Protein AF-A0A501W0V1-F1 (afdb_monomer_lite)

Structure (mmCIF, N/CA/C/O backbone):
data_AF-A0A501W0V1-F1
#
_entry.id   AF-A0A501W0V1-F1
#
loop_
_atom_site.group_PDB
_atom_site.id
_atom_site.type_symbol
_atom_site.label_atom_id
_atom_site.label_alt_id
_atom_site.label_comp_id
_atom_site.label_asym_id
_atom_site.label_entity_id
_atom_site.label_seq_id
_atom_site.pdbx_PDB_ins_code
_atom_site.Cartn_x
_atom_site.Cartn_y
_atom_site.Cartn_z
_atom_site.occupancy
_atom_site.B_iso_or_equiv
_atom_site.auth_seq_id
_atom_site.auth_comp_id
_atom_site.auth_asym_id
_atom_site.auth_atom_id
_atom_site.pdbx_PDB_model_num
ATOM 1 N N . MET A 1 1 ? 63.017 67.659 -5.814 1.00 34.62 1 MET A N 1
ATOM 2 C CA . MET A 1 1 ? 64.399 67.144 -6.010 1.00 34.62 1 MET A CA 1
ATOM 3 C C . MET A 1 1 ? 64.411 66.488 -7.396 1.00 34.62 1 MET A C 1
ATOM 5 O O . MET A 1 1 ? 63.386 65.914 -7.729 1.00 34.62 1 MET A O 1
ATOM 9 N N . LYS A 1 2 ? 65.337 66.756 -8.337 1.00 34.44 2 LYS A N 1
ATOM 10 C CA . LYS A 1 2 ? 66.806 66.509 -8.337 1.00 34.44 2 LYS A CA 1
ATOM 11 C C . LYS A 1 2 ? 67.114 65.014 -8.103 1.00 34.44 2 LYS A C 1
ATOM 13 O O . LYS A 1 2 ? 66.609 64.500 -7.116 1.00 34.44 2 LYS A O 1
ATOM 18 N N . LYS A 1 3 ? 67.915 64.297 -8.913 1.00 35.84 3 LYS A N 1
ATOM 19 C CA . LYS A 1 3 ? 68.776 64.637 -10.085 1.00 35.84 3 LYS A CA 1
ATOM 20 C C . LYS A 1 3 ? 68.931 63.379 -11.000 1.00 35.84 3 LYS A C 1
ATOM 22 O O . LYS A 1 3 ? 68.692 62.288 -10.505 1.00 35.84 3 LYS A O 1
ATOM 27 N N . GLU A 1 4 ? 69.044 63.480 -12.336 1.00 40.81 4 GLU A N 1
ATOM 28 C CA . GLU A 1 4 ? 70.280 63.474 -13.187 1.00 40.81 4 GLU A CA 1
ATOM 29 C C . GLU A 1 4 ? 71.259 62.280 -13.003 1.00 40.81 4 GLU A C 1
ATOM 31 O O . GLU A 1 4 ? 71.443 61.854 -11.872 1.00 40.81 4 GLU A O 1
ATOM 36 N N . MET A 1 5 ? 72.048 61.780 -13.984 1.00 35.22 5 MET A N 1
ATOM 37 C CA . MET A 1 5 ? 72.123 61.850 -15.476 1.00 35.22 5 MET A CA 1
ATOM 38 C C . MET A 1 5 ? 73.363 61.014 -15.950 1.00 35.22 5 MET A C 1
ATOM 40 O O . MET A 1 5 ? 74.211 60.703 -15.118 1.00 35.22 5 MET A O 1
ATOM 44 N N . LYS A 1 6 ? 73.540 60.806 -17.275 1.00 37.28 6 LYS A N 1
ATOM 45 C CA . LYS A 1 6 ? 74.784 60.443 -18.031 1.00 37.28 6 LYS A CA 1
ATOM 46 C C . LYS A 1 6 ? 75.061 58.934 -18.270 1.00 37.28 6 LYS A C 1
ATOM 48 O O . LYS A 1 6 ? 74.657 58.112 -17.465 1.00 37.28 6 LYS A O 1
ATOM 53 N N . HIS A 1 7 ? 75.739 58.514 -19.360 1.00 35.22 7 HIS A N 1
ATOM 54 C CA . HIS A 1 7 ? 76.537 59.316 -20.322 1.00 35.22 7 HIS A CA 1
ATOM 55 C C . HIS A 1 7 ? 76.279 59.092 -21.841 1.00 35.22 7 HIS A C 1
ATOM 57 O O . HIS A 1 7 ? 75.462 59.823 -22.390 1.00 35.22 7 HIS A O 1
ATOM 63 N N . ALA A 1 8 ? 77.024 58.211 -22.533 1.00 33.16 8 ALA A N 1
ATOM 64 C CA . ALA A 1 8 ? 77.192 58.159 -24.007 1.00 33.16 8 ALA A CA 1
ATOM 65 C C . ALA A 1 8 ? 77.725 56.753 -24.453 1.00 33.16 8 ALA A C 1
ATOM 67 O O . ALA A 1 8 ? 77.835 55.892 -23.584 1.00 33.16 8 ALA A O 1
ATOM 68 N N . LEU A 1 9 ? 78.088 56.400 -25.706 1.00 26.02 9 LEU A N 1
ATOM 69 C CA . LEU A 1 9 ? 78.395 57.165 -26.942 1.00 26.02 9 LEU A CA 1
ATOM 70 C C . LEU A 1 9 ? 78.046 56.356 -28.239 1.00 26.02 9 LEU A C 1
ATOM 72 O O . LEU A 1 9 ? 77.032 55.669 -28.260 1.00 26.02 9 LEU A O 1
ATOM 76 N N . VAL A 1 10 ? 78.818 56.490 -29.332 1.00 29.72 10 VAL A N 1
ATOM 77 C CA . VAL A 1 10 ? 78.519 56.147 -30.748 1.00 29.72 10 VAL A CA 1
ATOM 78 C C . VAL A 1 10 ? 79.811 55.812 -31.526 1.00 29.72 10 VAL A C 1
ATOM 80 O O . VAL A 1 10 ? 80.833 56.430 -31.236 1.00 29.72 10 VAL A O 1
ATOM 83 N N . ALA A 1 11 ? 79.733 54.922 -32.537 1.00 30.36 11 ALA A N 1
ATOM 84 C CA . ALA A 1 11 ? 80.471 54.896 -33.833 1.00 30.36 11 ALA A CA 1
ATOM 85 C C . ALA A 1 11 ? 80.080 53.619 -34.642 1.00 30.36 11 ALA A C 1
ATOM 87 O O . ALA A 1 11 ? 79.453 52.739 -34.060 1.00 30.36 11 ALA A O 1
ATOM 88 N N . LEU A 1 12 ? 80.493 53.351 -35.896 1.00 30.38 12 LEU A N 1
ATOM 89 C CA . LEU A 1 12 ? 80.378 54.017 -37.227 1.00 30.38 12 LEU A CA 1
ATOM 90 C C . LEU A 1 12 ? 80.680 52.919 -38.299 1.00 30.38 12 LEU A C 1
ATOM 92 O O . LEU A 1 12 ? 81.354 51.953 -37.963 1.00 30.38 12 LEU A O 1
ATOM 96 N N . GLY A 1 13 ? 80.279 52.963 -39.580 1.00 25.64 13 GLY A N 1
ATOM 97 C CA . GLY A 1 13 ? 79.382 53.846 -40.342 1.00 25.64 13 GLY A CA 1
ATOM 98 C C . GLY A 1 13 ? 79.137 53.301 -41.778 1.00 25.64 13 GLY A C 1
ATOM 99 O O . GLY A 1 13 ? 79.847 52.396 -42.192 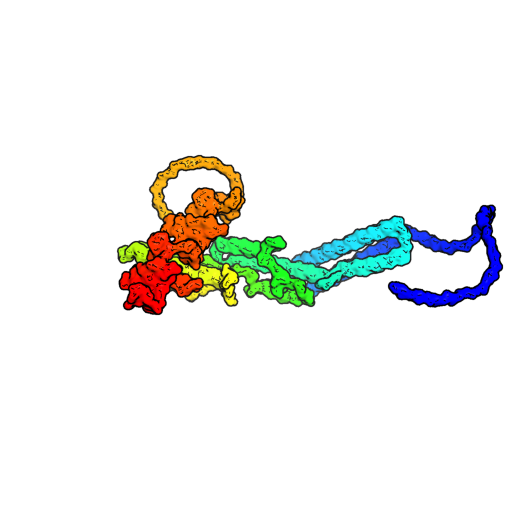1.00 25.64 13 GLY A O 1
ATOM 100 N N . LEU A 1 14 ? 78.115 53.844 -42.471 1.00 29.42 14 LEU A N 1
ATOM 101 C CA . LEU A 1 14 ? 78.058 54.302 -43.893 1.00 29.42 14 LEU A CA 1
ATOM 102 C C . LEU A 1 14 ? 78.742 53.457 -45.014 1.00 29.42 14 LEU A C 1
ATOM 104 O O . LEU A 1 14 ? 79.883 53.050 -44.866 1.00 29.42 14 LEU A O 1
ATOM 108 N N . SER A 1 15 ? 78.191 53.244 -46.225 1.00 29.05 15 SER A N 1
ATOM 109 C CA . SER A 1 15 ? 77.064 53.851 -46.994 1.00 29.05 15 SER A CA 1
ATOM 110 C C . SER A 1 15 ? 76.955 53.152 -48.389 1.00 29.05 15 SER A C 1
ATOM 112 O O . SER A 1 15 ? 77.958 52.583 -48.802 1.00 29.05 15 SER A O 1
ATOM 114 N N . THR A 1 16 ? 75.899 53.151 -49.235 1.00 29.33 16 THR A N 1
ATOM 115 C CA . THR A 1 16 ? 74.523 53.728 -49.257 1.00 29.33 16 THR A CA 1
ATOM 116 C C . THR A 1 16 ? 73.699 53.204 -50.468 1.00 29.33 16 THR A C 1
ATOM 118 O O . THR A 1 16 ? 74.292 52.849 -51.478 1.00 29.33 16 THR A O 1
ATOM 121 N N . LEU A 1 17 ? 72.365 53.399 -50.418 1.00 26.62 17 LEU A N 1
ATOM 122 C CA . LEU A 1 17 ? 71.433 53.752 -51.528 1.00 26.62 17 LEU A CA 1
ATOM 123 C C . LEU A 1 17 ? 70.854 52.719 -52.539 1.00 26.62 17 LEU A C 1
ATOM 125 O O . LEU A 1 17 ? 71.519 51.816 -53.027 1.00 26.62 17 LEU A O 1
ATOM 129 N N . LEU A 1 18 ? 69.616 53.077 -52.942 1.00 27.30 18 LEU A N 1
ATOM 130 C CA . LEU A 1 18 ? 68.849 52.819 -54.182 1.00 27.30 18 LEU A CA 1
ATOM 131 C C . LEU A 1 18 ? 67.991 51.544 -54.366 1.00 27.30 18 LEU A C 1
ATOM 133 O O . LEU A 1 18 ? 68.451 50.411 -54.312 1.00 27.30 18 LEU A O 1
ATOM 137 N N . VAL A 1 19 ? 66.717 51.809 -54.700 1.00 34.50 19 VAL A N 1
ATOM 138 C CA . VAL A 1 19 ? 65.674 50.899 -55.210 1.00 34.50 19 VAL A CA 1
ATOM 139 C C . VAL A 1 19 ? 64.908 51.647 -56.315 1.00 34.50 19 VAL A C 1
ATOM 141 O O . VAL A 1 19 ? 64.531 52.801 -56.103 1.00 34.50 19 VAL A O 1
ATOM 144 N N . PRO A 1 20 ? 64.680 51.016 -57.477 1.00 35.62 20 PRO A N 1
ATOM 145 C CA . PRO A 1 20 ? 63.358 51.022 -58.125 1.00 35.62 20 PRO A CA 1
ATOM 146 C C . PRO A 1 20 ? 62.955 49.581 -58.525 1.00 35.62 20 PRO A C 1
ATOM 148 O O . PRO A 1 20 ? 63.804 48.810 -58.958 1.00 35.62 20 PRO A O 1
ATOM 151 N N . THR A 1 21 ? 61.766 49.037 -58.244 1.00 33.59 21 THR A N 1
ATOM 152 C CA . THR A 1 21 ? 60.366 49.418 -58.557 1.00 33.59 21 THR A CA 1
ATOM 153 C C . THR A 1 21 ? 59.901 49.186 -60.008 1.00 33.59 21 THR A C 1
ATOM 155 O O . THR A 1 21 ? 60.538 49.591 -60.969 1.00 33.59 21 THR A O 1
ATOM 158 N N . PHE A 1 22 ? 58.705 48.585 -60.088 1.00 28.48 22 PHE A N 1
ATOM 159 C CA . PHE A 1 22 ? 57.802 48.358 -61.229 1.00 28.48 22 PHE A CA 1
ATOM 160 C C . PHE A 1 22 ? 58.178 47.376 -62.356 1.00 28.48 22 PHE A C 1
ATOM 162 O O . PHE A 1 22 ? 59.209 47.441 -63.011 1.00 28.48 22 PHE A O 1
ATOM 169 N N . ALA A 1 23 ? 57.232 46.458 -62.573 1.00 30.77 23 ALA A N 1
ATOM 170 C CA . ALA A 1 23 ? 57.251 45.369 -63.536 1.00 30.77 23 ALA A CA 1
ATOM 171 C C . ALA A 1 23 ? 57.016 45.818 -64.985 1.00 30.77 23 ALA A C 1
ATOM 173 O O . ALA A 1 23 ? 56.304 46.794 -65.225 1.00 30.77 23 ALA A O 1
ATOM 174 N N . ASN A 1 24 ? 57.413 44.967 -65.939 1.00 28.12 24 ASN A N 1
ATOM 175 C CA . ASN A 1 24 ? 56.437 44.540 -66.941 1.00 28.12 24 ASN A CA 1
ATOM 176 C C . ASN A 1 24 ? 56.649 43.092 -67.429 1.00 28.12 24 ASN A C 1
ATOM 178 O O . ASN A 1 24 ? 57.672 42.466 -67.169 1.00 28.12 24 ASN A O 1
ATOM 182 N N . GLN A 1 25 ? 55.607 42.573 -68.071 1.00 32.22 25 GLN A N 1
ATOM 183 C CA . GLN A 1 25 ? 55.377 41.191 -68.496 1.00 32.22 25 GLN A CA 1
ATOM 184 C C . GLN A 1 25 ? 56.225 40.773 -69.717 1.00 32.22 25 GLN A C 1
ATOM 186 O O . GLN A 1 25 ? 56.570 41.619 -70.537 1.00 32.22 25 GLN A O 1
ATOM 191 N N . VAL A 1 26 ? 56.435 39.462 -69.920 1.00 29.38 26 VAL A N 1
ATOM 192 C CA . VAL A 1 26 ? 55.713 38.663 -70.945 1.00 29.38 26 VAL A CA 1
ATOM 193 C C . VAL A 1 26 ? 56.088 37.168 -70.859 1.00 29.38 26 VAL A C 1
ATOM 195 O O . VAL A 1 26 ? 57.245 36.796 -70.719 1.00 29.38 26 VAL A O 1
ATOM 198 N N . VAL A 1 27 ? 55.041 36.345 -70.949 1.00 33.41 27 VAL A N 1
ATOM 199 C CA . VAL A 1 27 ? 54.938 34.886 -71.167 1.00 33.41 27 VAL A CA 1
ATOM 200 C C . VAL A 1 27 ? 56.151 34.166 -71.791 1.00 33.41 27 VAL A C 1
ATOM 202 O O . VAL A 1 27 ? 56.555 34.516 -72.894 1.00 33.41 27 VAL A O 1
ATOM 205 N N . TYR A 1 28 ? 56.563 33.038 -71.189 1.00 30.84 28 TYR A N 1
ATOM 206 C CA . TYR A 1 28 ? 56.778 31.761 -71.903 1.00 30.84 28 TYR A CA 1
ATOM 207 C C . TYR A 1 28 ? 56.506 30.542 -70.987 1.00 30.84 28 TYR A C 1
ATOM 209 O O . TYR A 1 28 ? 56.327 30.714 -69.783 1.00 30.84 28 TYR A O 1
ATOM 217 N N . ALA A 1 29 ? 56.382 29.354 -71.598 1.00 31.94 29 ALA A N 1
ATOM 218 C CA . ALA A 1 29 ? 55.979 28.044 -71.042 1.00 31.94 29 ALA A CA 1
ATOM 219 C C . ALA A 1 29 ? 56.486 27.732 -69.610 1.00 31.94 29 ALA A C 1
ATOM 221 O O . ALA A 1 29 ? 57.615 28.057 -69.263 1.00 31.94 29 ALA A O 1
ATOM 222 N N . GLN A 1 30 ? 55.664 27.187 -68.702 1.00 35.44 30 GLN A N 1
ATOM 223 C CA . GLN A 1 30 ? 55.196 25.784 -68.670 1.00 35.44 30 GLN A CA 1
ATOM 224 C C . GLN A 1 30 ? 56.337 24.756 -68.732 1.00 35.44 30 GLN A C 1
ATOM 226 O O . GLN A 1 30 ? 56.678 24.284 -69.808 1.00 35.44 30 GLN A O 1
ATOM 231 N N . GLU A 1 31 ? 56.815 24.325 -67.563 1.00 30.12 31 GLU A N 1
ATOM 232 C CA . GLU A 1 31 ? 57.302 22.957 -67.367 1.00 30.12 31 GLU A CA 1
ATOM 233 C C . GLU A 1 31 ? 57.089 22.518 -65.906 1.00 30.12 31 GLU A C 1
ATOM 235 O O . GLU A 1 31 ? 56.876 23.329 -65.006 1.00 30.12 31 GLU A O 1
ATOM 240 N N . GLU A 1 32 ? 57.003 21.212 -65.717 1.00 42.22 32 GLU A N 1
ATOM 241 C CA . GLU A 1 32 ? 56.201 20.494 -64.728 1.00 42.22 32 GLU A CA 1
ATOM 242 C C . GLU A 1 32 ? 56.556 20.699 -63.238 1.00 42.22 32 GLU A C 1
ATOM 244 O O . GLU A 1 32 ? 57.650 20.376 -62.781 1.00 42.22 32 GLU A O 1
ATOM 249 N N . SER A 1 33 ? 55.547 21.041 -62.426 1.00 34.16 33 SER A N 1
ATOM 250 C CA . SER A 1 33 ? 55.484 20.649 -61.009 1.00 34.16 33 SER A CA 1
ATOM 251 C C . SER A 1 33 ? 54.234 19.796 -60.770 1.00 34.16 33 SER A C 1
ATOM 253 O O . SER A 1 33 ? 53.212 20.276 -60.274 1.00 34.16 33 SER A O 1
ATOM 255 N N . HIS A 1 34 ? 54.296 18.523 -61.170 1.00 34.91 34 HIS A N 1
ATOM 256 C CA . HIS A 1 34 ? 53.221 17.549 -60.966 1.00 34.91 34 HIS A CA 1
ATOM 257 C C . HIS A 1 34 ? 53.091 17.134 -59.485 1.00 34.91 34 HIS A C 1
ATOM 259 O O . HIS A 1 34 ? 53.389 16.002 -59.107 1.00 34.91 34 HIS A O 1
ATOM 265 N N . GLU A 1 35 ? 52.558 18.026 -58.643 1.00 38.03 35 GLU A N 1
ATOM 266 C CA . GLU A 1 35 ? 51.808 17.563 -57.474 1.00 38.03 35 GLU A CA 1
ATOM 267 C C . GLU A 1 35 ? 50.566 16.828 -57.984 1.00 38.03 35 GLU A C 1
ATOM 269 O O . GLU A 1 35 ? 49.641 17.418 -58.553 1.00 38.03 35 GLU A O 1
ATOM 274 N N . THR A 1 36 ? 50.563 15.506 -57.820 1.00 37.88 36 THR A N 1
ATOM 275 C CA . THR A 1 36 ? 49.432 14.653 -58.171 1.00 37.88 36 THR A CA 1
ATOM 276 C C . THR A 1 36 ? 48.276 14.935 -57.221 1.00 37.88 36 THR A C 1
ATOM 278 O O . THR A 1 36 ? 48.120 14.306 -56.174 1.00 37.88 36 THR A O 1
ATOM 281 N N . THR A 1 37 ? 47.429 15.886 -57.617 1.00 41.66 37 THR A N 1
ATOM 282 C CA . THR A 1 37 ? 46.105 16.084 -57.029 1.00 41.66 37 THR A CA 1
ATOM 283 C C . THR A 1 37 ? 45.315 14.788 -57.186 1.00 41.66 37 THR A C 1
ATOM 285 O O . THR A 1 37 ? 44.731 14.499 -58.228 1.00 41.66 37 THR A O 1
ATOM 288 N N . THR A 1 38 ? 45.342 13.966 -56.138 1.00 49.53 38 THR A N 1
ATOM 289 C CA . THR A 1 38 ? 44.600 12.710 -56.055 1.00 49.53 38 THR A CA 1
ATOM 290 C C . THR A 1 38 ? 43.126 13.070 -55.992 1.00 49.53 38 THR A C 1
ATOM 292 O O . THR A 1 38 ? 42.581 13.376 -54.933 1.00 49.53 38 THR A O 1
ATOM 295 N N . SER A 1 39 ? 42.497 13.104 -57.167 1.00 54.06 39 SER A N 1
ATOM 296 C CA . SER A 1 39 ? 41.082 13.397 -57.330 1.00 54.06 39 SER A CA 1
ATOM 297 C C . SER A 1 39 ? 40.285 12.375 -56.529 1.00 54.06 39 SER A C 1
ATOM 299 O O . SER A 1 39 ? 40.168 11.220 -56.937 1.00 54.06 39 SER A O 1
ATOM 301 N N . VAL A 1 40 ? 39.776 12.790 -55.371 1.00 62.97 40 VAL A N 1
ATOM 302 C CA . VAL A 1 40 ? 38.989 11.928 -54.491 1.00 62.97 40 VAL A CA 1
ATOM 303 C C . VAL A 1 40 ? 37.758 11.448 -55.255 1.00 62.97 40 VAL A C 1
ATOM 305 O O . VAL A 1 40 ? 36.863 12.242 -55.554 1.00 62.97 40 VAL A O 1
ATOM 308 N N . SER A 1 41 ? 37.728 10.160 -55.599 1.00 80.56 41 SER A N 1
ATOM 309 C CA . SER A 1 41 ? 36.606 9.586 -56.329 1.00 80.56 41 SER A CA 1
ATOM 310 C C . SER A 1 41 ? 35.379 9.521 -55.412 1.00 80.56 41 SER A C 1
ATOM 312 O O . SER A 1 41 ? 35.485 8.996 -54.296 1.00 80.56 41 SER A O 1
ATOM 314 N N . PRO A 1 42 ? 34.197 9.999 -55.845 1.00 85.69 42 PRO A N 1
ATOM 315 C CA . PRO A 1 42 ? 32.952 9.795 -55.105 1.00 85.69 42 PRO A CA 1
ATOM 316 C C . PRO A 1 42 ? 32.682 8.310 -54.824 1.00 85.69 42 PRO A C 1
ATOM 318 O O . PRO A 1 42 ? 32.076 7.972 -53.810 1.00 85.69 42 PRO A O 1
ATOM 321 N N . GLU A 1 43 ? 33.147 7.426 -55.706 1.00 89.06 43 GLU A N 1
ATOM 322 C CA . GLU A 1 43 ? 33.047 5.970 -55.604 1.00 89.06 43 GLU A CA 1
ATOM 323 C C . GLU A 1 43 ? 33.920 5.403 -54.475 1.00 89.06 43 GLU A C 1
ATOM 325 O O . GLU A 1 43 ? 33.458 4.520 -53.753 1.00 89.06 43 GLU A O 1
ATOM 330 N N . ASP A 1 44 ? 35.119 5.951 -54.246 1.00 89.50 44 ASP A N 1
ATOM 331 C CA . ASP A 1 44 ? 35.995 5.532 -53.141 1.00 89.50 44 ASP A CA 1
ATOM 332 C C . ASP A 1 44 ? 35.416 5.958 -51.783 1.00 89.50 44 ASP A C 1
ATOM 334 O O . ASP A 1 44 ? 35.382 5.159 -50.847 1.00 89.50 44 ASP A O 1
ATOM 338 N N . ILE A 1 45 ? 34.870 7.182 -51.689 1.00 90.88 45 ILE A N 1
ATOM 339 C CA . ILE A 1 45 ? 34.145 7.646 -50.491 1.00 90.88 45 ILE A CA 1
ATOM 340 C C . ILE A 1 45 ? 32.961 6.716 -50.193 1.00 90.88 45 ILE A C 1
ATOM 342 O O . ILE A 1 45 ? 32.797 6.276 -49.055 1.00 90.88 45 ILE A O 1
ATOM 346 N N . LYS A 1 46 ? 32.139 6.397 -51.205 1.00 93.25 46 LYS A N 1
ATOM 347 C CA . LYS A 1 46 ? 30.999 5.475 -51.052 1.00 93.25 46 LYS A CA 1
ATOM 348 C C . LYS A 1 46 ? 31.475 4.109 -50.561 1.00 93.25 46 LYS A C 1
ATOM 350 O O . LYS A 1 46 ? 30.935 3.612 -49.581 1.00 93.25 46 LYS A O 1
ATOM 355 N N . LYS A 1 47 ? 32.507 3.539 -51.190 1.00 95.12 47 LYS A N 1
ATOM 356 C CA . LYS A 1 47 ? 33.062 2.231 -50.826 1.00 95.12 47 LYS A CA 1
ATOM 357 C C . LYS A 1 47 ? 33.489 2.174 -49.356 1.00 95.12 47 LYS A C 1
ATOM 359 O O . LYS A 1 47 ? 33.042 1.280 -48.646 1.00 95.12 47 LYS A O 1
ATOM 364 N N . MET A 1 48 ? 34.276 3.144 -48.885 1.00 94.88 48 MET A N 1
ATOM 365 C CA . MET A 1 48 ? 34.734 3.183 -47.487 1.00 94.88 48 MET A CA 1
ATOM 366 C C . MET A 1 48 ? 33.573 3.309 -46.485 1.00 94.88 48 MET A C 1
ATOM 368 O O . MET A 1 48 ? 33.647 2.778 -45.375 1.00 94.88 48 MET A O 1
ATOM 372 N N . ILE A 1 49 ? 32.487 3.992 -46.868 1.00 95.44 49 ILE A N 1
ATOM 373 C CA . ILE A 1 49 ? 31.266 4.067 -46.058 1.00 95.44 49 ILE A CA 1
ATOM 374 C C . ILE A 1 49 ? 30.553 2.711 -46.014 1.00 95.44 49 ILE A C 1
ATOM 376 O O . ILE A 1 49 ? 30.247 2.250 -44.917 1.00 95.44 49 ILE A O 1
ATOM 380 N N . GLU A 1 50 ? 30.314 2.051 -47.154 1.00 96.00 50 GLU A N 1
ATOM 381 C CA . GLU A 1 50 ? 29.637 0.743 -47.169 1.00 96.00 50 GLU A CA 1
ATOM 382 C C . GLU A 1 50 ? 30.454 -0.336 -46.431 1.00 96.00 50 GLU A C 1
ATOM 384 O O . GLU A 1 50 ? 29.891 -1.066 -45.618 1.00 96.00 50 GLU A O 1
ATOM 389 N N . GLU A 1 51 ? 31.783 -0.367 -46.596 1.00 96.69 51 GLU A N 1
ATOM 390 C CA . GLU A 1 51 ? 32.682 -1.243 -45.820 1.00 96.69 51 GLU A CA 1
ATOM 391 C C . GLU A 1 51 ? 32.518 -1.013 -44.303 1.00 96.69 51 GLU A C 1
ATOM 393 O O . GLU A 1 51 ? 32.395 -1.966 -43.530 1.00 96.69 51 GLU A O 1
ATOM 398 N N . THR A 1 52 ? 32.408 0.252 -43.873 1.00 96.69 52 THR A N 1
ATOM 399 C CA . THR A 1 52 ? 32.169 0.604 -42.461 1.00 96.69 52 THR A CA 1
ATOM 400 C C . THR A 1 52 ? 30.762 0.202 -41.986 1.00 96.69 52 THR A C 1
ATOM 402 O O . THR A 1 52 ? 30.594 -0.173 -40.823 1.00 96.69 52 THR A O 1
ATOM 405 N N . LYS A 1 53 ? 29.738 0.230 -42.852 1.00 97.50 53 LYS A N 1
ATOM 406 C CA . LYS A 1 53 ? 28.391 -0.270 -42.515 1.00 97.50 53 LYS A CA 1
ATOM 407 C C . LYS A 1 53 ? 28.392 -1.784 -42.317 1.00 97.50 53 LYS A C 1
ATOM 409 O O . LYS A 1 53 ? 27.833 -2.262 -41.330 1.00 97.50 53 LYS A O 1
ATOM 414 N N . ASP A 1 54 ? 29.006 -2.538 -43.226 1.00 97.38 54 ASP A N 1
ATOM 415 C CA . ASP A 1 54 ? 29.071 -4.002 -43.147 1.00 97.38 54 ASP A CA 1
ATOM 416 C C . ASP A 1 54 ? 29.829 -4.463 -41.895 1.00 97.38 54 ASP A C 1
ATOM 418 O O . ASP A 1 54 ? 29.382 -5.375 -41.195 1.00 97.38 54 ASP A O 1
ATOM 422 N N . ASP A 1 55 ? 30.916 -3.773 -41.545 1.00 96.94 55 ASP A N 1
ATOM 423 C CA . ASP A 1 55 ? 31.619 -3.923 -40.270 1.00 96.94 55 ASP A CA 1
ATOM 424 C C . ASP A 1 55 ? 30.680 -3.799 -39.053 1.00 96.94 55 ASP A C 1
ATOM 426 O O . ASP A 1 55 ? 30.648 -4.689 -38.196 1.00 96.94 55 ASP A O 1
ATOM 430 N N . LEU A 1 56 ? 29.890 -2.720 -38.969 1.00 97.44 56 LEU A N 1
ATOM 431 C CA . LEU A 1 56 ? 28.973 -2.495 -37.842 1.00 97.44 56 LEU A CA 1
ATOM 432 C C . LEU A 1 56 ? 27.807 -3.496 -37.829 1.00 97.44 56 LEU A C 1
ATOM 434 O O . LEU A 1 56 ? 27.432 -3.979 -36.759 1.00 97.44 56 LEU A O 1
ATOM 438 N N . GLN A 1 57 ? 27.268 -3.871 -38.993 1.00 97.69 57 GLN A N 1
ATOM 439 C CA . GLN A 1 57 ? 26.258 -4.930 -39.100 1.00 97.69 57 GLN A CA 1
ATOM 440 C C . GLN A 1 57 ? 26.794 -6.281 -38.610 1.00 97.69 57 GLN A C 1
ATOM 442 O O . GLN A 1 57 ? 26.087 -7.023 -37.925 1.00 97.69 57 GLN A O 1
ATOM 447 N N . ASN A 1 58 ? 28.034 -6.625 -38.960 1.00 97.69 58 ASN A N 1
ATOM 448 C CA . ASN A 1 58 ? 28.649 -7.889 -38.566 1.00 97.69 58 ASN A CA 1
ATOM 449 C C . ASN A 1 58 ? 29.017 -7.904 -37.079 1.00 97.69 58 ASN A C 1
ATOM 451 O O . ASN A 1 58 ? 28.756 -8.904 -36.409 1.00 97.69 58 ASN A O 1
ATOM 455 N N . PHE A 1 59 ? 29.498 -6.789 -36.525 1.00 97.44 59 PHE A N 1
ATOM 456 C CA . PHE A 1 59 ? 29.680 -6.653 -35.080 1.00 97.44 59 PHE A CA 1
ATOM 457 C C . PHE A 1 59 ? 28.353 -6.752 -34.313 1.00 97.44 59 PHE A C 1
ATOM 459 O O . PHE A 1 59 ? 28.265 -7.480 -33.326 1.00 97.44 59 PHE A O 1
ATOM 466 N N . LYS A 1 60 ? 27.277 -6.119 -34.802 1.00 97.25 60 LYS A N 1
ATOM 467 C CA . LYS A 1 60 ? 25.940 -6.234 -34.199 1.00 97.25 60 LYS A CA 1
ATOM 468 C C . LYS A 1 60 ? 25.472 -7.689 -34.099 1.00 97.25 60 LYS A C 1
ATOM 470 O O . LYS A 1 60 ? 24.949 -8.083 -33.060 1.00 97.25 60 LYS A O 1
ATOM 475 N N . LYS A 1 61 ? 25.696 -8.507 -35.136 1.00 97.50 61 LYS A N 1
ATOM 476 C CA . LYS A 1 61 ? 25.377 -9.952 -35.116 1.00 97.50 61 LYS A CA 1
ATOM 477 C C . LYS A 1 61 ? 26.173 -10.703 -34.036 1.00 97.50 61 LYS A C 1
ATOM 479 O O . LYS A 1 61 ? 25.621 -11.587 -33.388 1.00 97.50 61 LYS A O 1
ATOM 484 N N . GLN A 1 62 ? 27.439 -10.339 -33.810 1.00 97.38 62 GLN A N 1
ATOM 485 C CA . GLN A 1 62 ? 28.272 -10.922 -32.745 1.00 97.38 62 GLN A CA 1
ATOM 486 C C . GLN A 1 62 ? 27.761 -10.542 -31.345 1.00 97.38 62 GLN A C 1
ATOM 488 O O . GLN A 1 62 ? 27.701 -11.401 -30.466 1.00 97.38 62 GLN A O 1
ATOM 493 N N . VAL A 1 63 ? 27.348 -9.284 -31.142 1.00 96.69 63 VAL A N 1
ATOM 494 C CA . VAL A 1 63 ? 26.739 -8.828 -29.879 1.00 96.69 63 VAL A CA 1
ATOM 495 C C . VAL A 1 63 ? 25.414 -9.551 -29.615 1.00 96.69 63 VAL A C 1
ATOM 497 O O . VAL A 1 63 ? 25.232 -10.082 -28.523 1.00 96.69 63 VAL A O 1
ATOM 500 N N . GLU A 1 64 ? 24.527 -9.644 -30.612 1.00 97.25 64 GLU A N 1
ATOM 501 C CA . GLU A 1 64 ? 23.246 -10.361 -30.501 1.00 97.25 64 GLU A CA 1
ATOM 502 C C . GLU A 1 64 ? 23.449 -11.833 -30.109 1.00 97.25 64 GLU A C 1
ATOM 504 O O . GLU A 1 64 ? 22.859 -12.309 -29.140 1.00 97.25 64 GLU A O 1
ATOM 509 N N . HIS A 1 65 ? 24.345 -12.535 -30.810 1.00 97.38 65 HIS A N 1
ATOM 510 C CA . HIS A 1 65 ? 24.676 -13.930 -30.526 1.00 97.38 65 HIS A CA 1
ATOM 511 C C . HIS A 1 65 ? 25.196 -14.125 -29.094 1.00 97.38 65 HIS A C 1
ATOM 513 O O . HIS A 1 65 ? 24.742 -15.038 -28.403 1.00 97.38 65 HIS A O 1
ATOM 519 N N . ARG A 1 66 ? 26.098 -13.251 -28.626 1.00 95.44 66 ARG A N 1
ATOM 520 C CA . ARG A 1 66 ? 26.669 -13.307 -27.272 1.00 95.44 66 ARG A CA 1
ATOM 521 C C . ARG A 1 66 ? 25.618 -13.061 -26.184 1.00 95.44 66 ARG A C 1
ATOM 523 O O . ARG A 1 66 ? 25.611 -13.777 -25.187 1.00 95.44 66 ARG A O 1
ATOM 530 N N . LEU A 1 67 ? 24.730 -12.081 -26.375 1.00 95.00 67 LEU A N 1
ATOM 531 C CA . LEU A 1 67 ? 23.633 -11.794 -25.441 1.00 95.00 67 LEU A CA 1
ATOM 532 C C . LEU A 1 67 ? 22.644 -12.965 -25.362 1.00 95.00 67 LEU A C 1
ATOM 534 O O . LEU A 1 67 ? 22.213 -13.344 -24.275 1.00 95.00 67 LEU A O 1
ATOM 538 N N . PHE A 1 68 ? 22.311 -13.580 -26.499 1.00 96.00 68 PHE A N 1
ATOM 539 C CA . PHE A 1 68 ? 21.420 -14.739 -26.509 1.00 96.00 68 PHE A CA 1
ATOM 540 C C . PHE A 1 68 ? 22.073 -15.981 -25.904 1.00 96.00 68 PHE A C 1
ATOM 542 O O . PHE A 1 68 ? 21.389 -16.709 -25.197 1.00 96.00 68 PHE A O 1
ATOM 549 N N . GLU A 1 69 ? 23.379 -16.187 -26.094 1.00 95.75 69 GLU A N 1
ATOM 550 C CA . GLU A 1 69 ? 24.114 -17.250 -25.405 1.00 95.75 69 GLU A CA 1
ATOM 551 C C . GLU A 1 69 ? 24.139 -17.085 -23.881 1.00 95.75 69 GLU A C 1
ATOM 553 O O . GLU A 1 69 ? 24.114 -18.091 -23.177 1.00 95.75 69 GLU A O 1
ATOM 558 N N . GLU A 1 70 ? 24.215 -15.857 -23.355 1.00 93.88 70 GLU A N 1
ATOM 559 C CA . GLU A 1 70 ? 24.102 -15.620 -21.909 1.00 93.88 70 GLU A CA 1
ATOM 560 C C . GLU A 1 70 ? 22.697 -15.992 -21.414 1.00 93.88 70 GLU A C 1
ATOM 562 O O . GLU A 1 70 ? 22.559 -16.728 -20.438 1.00 93.88 70 GLU A O 1
ATOM 567 N N . ILE A 1 71 ? 21.6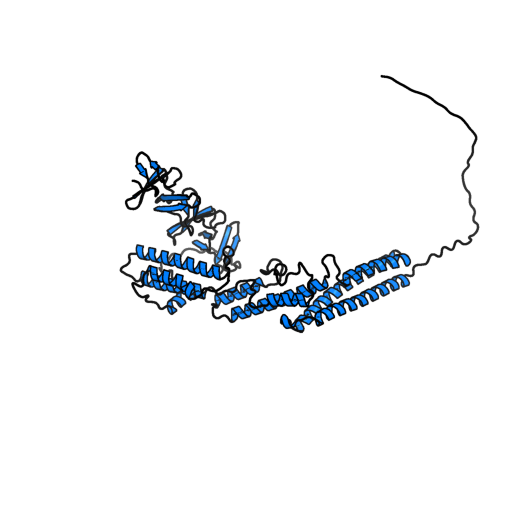60 -15.579 -22.150 1.00 94.69 71 ILE A N 1
ATOM 568 C CA . ILE A 1 71 ? 20.261 -15.915 -21.860 1.00 94.69 71 ILE A CA 1
ATOM 569 C C . ILE A 1 71 ? 20.004 -17.428 -21.939 1.00 94.69 71 ILE A C 1
ATOM 571 O O . ILE A 1 71 ? 19.351 -17.975 -21.056 1.00 94.69 71 ILE A O 1
ATOM 575 N N . ASP A 1 72 ? 20.529 -18.135 -22.940 1.00 93.69 72 ASP A N 1
ATOM 576 C CA . ASP A 1 72 ? 20.345 -19.589 -23.088 1.00 93.69 72 ASP A CA 1
ATOM 577 C C . ASP A 1 72 ? 21.090 -20.413 -22.019 1.00 93.69 72 ASP A C 1
ATOM 579 O O . ASP A 1 72 ? 20.794 -21.592 -21.834 1.00 93.69 72 ASP A O 1
ATOM 583 N N . LYS A 1 73 ? 22.015 -19.792 -21.273 1.00 93.88 73 LYS A N 1
ATOM 584 C CA . LYS A 1 73 ? 22.710 -20.372 -20.105 1.00 93.88 73 LYS A CA 1
ATOM 585 C C . LYS A 1 73 ? 22.062 -19.964 -18.766 1.00 93.88 73 LYS A C 1
ATOM 587 O O . LYS A 1 73 ? 22.594 -20.284 -17.699 1.00 93.88 73 LYS A O 1
ATOM 592 N N . GLY A 1 74 ? 20.925 -19.265 -18.819 1.00 92.31 74 GLY A N 1
ATOM 593 C CA . GLY A 1 74 ? 20.177 -18.783 -17.660 1.00 92.31 74 GLY A CA 1
ATOM 594 C C . GLY A 1 74 ? 19.484 -19.894 -16.859 1.00 92.31 74 GLY A C 1
ATOM 595 O O . GLY A 1 74 ? 18.812 -20.758 -17.420 1.00 92.31 74 GLY A O 1
ATOM 596 N N . GLU A 1 75 ? 19.583 -19.846 -15.529 1.00 92.75 75 GLU A N 1
ATOM 597 C CA . GLU A 1 75 ? 18.903 -20.769 -14.597 1.00 92.75 75 GLU A CA 1
ATOM 598 C C . GLU A 1 75 ? 17.403 -20.413 -14.399 1.00 92.75 75 GLU A C 1
ATOM 600 O O . GLU A 1 75 ? 16.924 -20.205 -13.283 1.00 92.75 75 GLU A O 1
ATOM 605 N N . TRP A 1 76 ? 16.650 -20.303 -15.501 1.00 92.00 76 TRP A N 1
ATOM 606 C CA . TRP A 1 76 ? 15.287 -19.739 -15.552 1.00 92.00 76 TRP A CA 1
ATOM 607 C C . TRP A 1 76 ? 14.228 -20.471 -14.717 1.00 92.00 76 TRP A C 1
ATOM 609 O O . TRP A 1 76 ? 13.301 -19.835 -14.206 1.00 92.00 76 TRP A O 1
ATOM 619 N N . ASP A 1 77 ? 14.370 -21.787 -14.540 1.00 87.25 77 ASP A N 1
ATOM 620 C CA . ASP A 1 77 ? 13.414 -22.606 -13.784 1.00 87.25 77 ASP A CA 1
ATOM 621 C C . ASP A 1 77 ? 13.323 -22.171 -12.307 1.00 87.25 77 ASP A C 1
ATOM 623 O O . ASP A 1 77 ? 12.249 -22.230 -11.709 1.00 87.25 77 ASP A O 1
ATOM 627 N N . ILE A 1 78 ? 14.415 -21.637 -11.736 1.00 87.38 78 ILE A N 1
ATOM 628 C CA . ILE A 1 78 ? 14.496 -21.175 -10.335 1.00 87.38 78 ILE A CA 1
ATOM 629 C C . ILE A 1 78 ? 13.507 -20.026 -10.047 1.00 87.38 78 ILE A C 1
ATOM 631 O O . ILE A 1 78 ? 13.079 -19.837 -8.908 1.00 87.38 78 ILE A O 1
ATOM 635 N N . VAL A 1 79 ? 13.113 -19.272 -11.077 1.00 85.88 79 VAL A N 1
ATOM 636 C CA . VAL A 1 79 ? 12.184 -18.130 -10.991 1.00 85.88 79 VAL A CA 1
ATOM 637 C C . VAL A 1 79 ? 10.862 -18.372 -11.733 1.00 85.88 79 VAL A C 1
ATOM 639 O O . VAL A 1 79 ? 10.061 -17.449 -11.891 1.00 85.88 79 VAL A O 1
ATOM 642 N N . SER A 1 80 ? 10.603 -19.605 -12.189 1.00 85.25 80 SER A N 1
ATOM 643 C CA . SER A 1 80 ? 9.414 -19.970 -12.982 1.00 85.25 80 SER A CA 1
ATOM 644 C C . SER A 1 80 ? 9.162 -19.035 -14.186 1.00 85.25 80 SER A C 1
ATOM 646 O O . SER A 1 80 ? 8.013 -18.719 -14.524 1.00 85.25 80 SER A O 1
ATOM 648 N N . ILE A 1 81 ? 10.229 -18.539 -14.825 1.00 84.00 81 ILE A N 1
ATOM 649 C CA . ILE A 1 81 ? 10.154 -17.743 -16.061 1.00 84.00 81 ILE A CA 1
ATOM 650 C C . ILE A 1 81 ? 9.974 -18.709 -17.240 1.00 84.00 81 ILE A C 1
ATOM 652 O O . ILE A 1 81 ? 10.722 -19.668 -17.401 1.00 84.00 81 ILE A O 1
ATOM 656 N N . SER A 1 82 ? 8.925 -18.495 -18.036 1.00 86.62 82 SER A N 1
ATOM 657 C CA . SER A 1 82 ? 8.529 -19.403 -19.116 1.00 86.62 82 SER A CA 1
ATOM 658 C C . SER A 1 82 ? 9.403 -19.226 -20.361 1.00 86.62 82 SER A C 1
ATOM 660 O O . SER A 1 82 ? 9.981 -18.166 -20.578 1.00 86.62 82 SER A O 1
ATOM 662 N N . LYS A 1 83 ? 9.455 -20.228 -21.249 1.00 88.50 83 LYS A N 1
ATOM 663 C CA . LYS A 1 83 ? 10.205 -20.113 -22.518 1.00 88.50 83 LYS A CA 1
ATOM 664 C C . LYS A 1 83 ? 9.710 -18.961 -23.408 1.00 88.50 83 LYS A C 1
ATOM 666 O O . LYS A 1 83 ? 10.508 -18.368 -24.125 1.00 88.50 83 LYS A O 1
ATOM 671 N N . SER A 1 84 ? 8.423 -18.615 -23.327 1.00 89.88 84 SER A N 1
ATOM 672 C CA . SER A 1 84 ? 7.855 -17.412 -23.947 1.00 89.88 84 SER A CA 1
ATOM 673 C C . SER A 1 84 ? 8.349 -16.125 -23.283 1.00 89.88 84 SER A C 1
ATOM 675 O O . SER A 1 84 ? 8.743 -15.209 -23.996 1.00 89.88 84 SER A O 1
ATOM 677 N N . ASP A 1 85 ? 8.412 -16.072 -21.948 1.00 91.06 85 ASP A N 1
ATOM 678 C CA . ASP A 1 85 ? 8.966 -14.920 -21.219 1.00 91.06 85 ASP A CA 1
ATOM 679 C C . ASP A 1 85 ? 10.443 -14.690 -21.608 1.00 91.06 85 ASP A C 1
ATOM 681 O O . ASP A 1 85 ? 10.851 -13.558 -21.861 1.00 91.06 85 ASP A O 1
ATOM 685 N N . VAL A 1 86 ? 11.234 -15.768 -21.725 1.00 92.69 86 VAL A N 1
ATOM 686 C CA . VAL A 1 86 ? 12.639 -15.719 -22.176 1.00 92.69 86 VAL A CA 1
ATOM 687 C C . VAL A 1 86 ? 12.762 -15.229 -23.625 1.00 92.69 86 VAL A C 1
ATOM 689 O O . VAL A 1 86 ? 13.691 -14.478 -23.926 1.00 92.69 86 VAL A O 1
ATOM 692 N N . SER A 1 87 ? 11.833 -15.597 -24.521 1.00 94.06 87 SER A N 1
ATOM 693 C CA . SER A 1 87 ? 11.802 -15.035 -25.883 1.00 94.06 87 SER A CA 1
ATOM 694 C C . SER A 1 87 ? 11.586 -13.526 -25.842 1.00 94.06 87 SER A C 1
ATOM 696 O O . SER A 1 87 ? 12.386 -12.798 -26.417 1.00 94.06 87 SER A O 1
ATOM 698 N N . SER A 1 88 ? 10.598 -13.048 -25.077 1.00 93.25 88 SER A N 1
ATOM 699 C CA . SER A 1 88 ? 10.312 -11.615 -24.941 1.00 93.25 88 SER A CA 1
ATOM 700 C C . SER A 1 88 ? 11.533 -10.804 -24.487 1.00 93.25 88 SER A C 1
ATOM 702 O O . SER A 1 88 ? 11.761 -9.718 -25.010 1.00 93.25 88 SER A O 1
ATOM 704 N N . ILE A 1 89 ? 12.367 -11.343 -23.583 1.00 93.88 89 ILE A N 1
ATOM 705 C CA . ILE A 1 89 ? 13.638 -10.706 -23.181 1.00 93.88 89 ILE A CA 1
ATOM 706 C C . ILE A 1 89 ? 14.612 -10.620 -24.371 1.00 93.88 89 ILE A C 1
ATOM 708 O O . ILE A 1 89 ? 15.216 -9.571 -24.599 1.00 93.88 89 ILE A O 1
ATOM 712 N N . LYS A 1 90 ? 14.773 -11.698 -25.154 1.00 96.25 90 LYS A N 1
ATOM 713 C CA . LYS A 1 90 ? 15.619 -11.680 -26.365 1.00 96.25 90 LYS A CA 1
ATOM 714 C C . LYS A 1 90 ? 15.099 -10.695 -27.410 1.00 96.25 90 LYS A C 1
ATOM 716 O O . LYS A 1 90 ? 15.900 -10.050 -28.084 1.00 96.25 90 LYS A O 1
ATOM 721 N N . ASP A 1 91 ? 13.784 -10.578 -27.540 1.00 95.62 91 ASP A N 1
ATOM 722 C CA . ASP A 1 91 ? 13.134 -9.714 -28.517 1.00 95.62 91 ASP A CA 1
ATOM 723 C C . ASP A 1 91 ? 13.252 -8.221 -28.117 1.00 95.62 91 ASP A C 1
ATOM 725 O O . ASP A 1 91 ? 13.666 -7.423 -28.960 1.00 95.62 91 ASP A O 1
ATOM 729 N N . GLU A 1 92 ? 13.064 -7.856 -26.834 1.00 94.56 92 GLU A N 1
ATOM 730 C CA . GLU A 1 92 ? 13.327 -6.498 -26.287 1.00 94.56 92 GLU A CA 1
ATOM 731 C C . GLU A 1 92 ? 14.797 -6.080 -26.502 1.00 94.56 92 GLU A C 1
ATOM 733 O O . GLU A 1 92 ? 15.085 -4.985 -26.991 1.00 94.56 92 GLU A O 1
ATOM 738 N N . LEU A 1 93 ? 15.751 -6.977 -26.215 1.00 95.31 93 LEU A N 1
ATOM 739 C CA . LEU A 1 93 ? 17.179 -6.710 -26.430 1.00 95.31 93 LEU A CA 1
ATOM 740 C C . LEU A 1 93 ? 17.549 -6.617 -27.919 1.00 95.31 93 LEU A C 1
ATOM 742 O O . LEU A 1 93 ? 18.416 -5.817 -28.278 1.00 95.31 93 LEU A O 1
ATOM 746 N N . ARG A 1 94 ? 16.900 -7.396 -28.800 1.00 96.62 94 ARG A N 1
ATOM 747 C CA . ARG A 1 94 ? 17.110 -7.295 -30.254 1.00 96.62 94 ARG A CA 1
ATOM 748 C C . ARG A 1 94 ? 16.601 -5.963 -30.794 1.00 96.62 94 ARG A C 1
ATOM 750 O O . ARG A 1 94 ? 17.254 -5.396 -31.666 1.00 96.62 94 ARG A O 1
ATOM 757 N N . GLU A 1 95 ? 15.467 -5.469 -30.301 1.00 96.31 95 GLU A N 1
ATOM 758 C CA . GLU A 1 95 ? 14.917 -4.176 -30.713 1.00 96.31 95 GLU A CA 1
ATOM 759 C C . GLU A 1 95 ? 15.841 -3.019 -30.307 1.00 96.31 95 GLU A C 1
ATOM 761 O O . GLU A 1 95 ? 16.250 -2.242 -31.169 1.00 96.31 95 GLU A O 1
ATOM 766 N N . GLU A 1 96 ? 16.276 -2.964 -29.045 1.00 94.12 96 GLU A N 1
ATOM 767 C CA . GLU A 1 96 ? 17.246 -1.965 -28.565 1.00 94.12 96 GLU A CA 1
ATOM 768 C C . GLU A 1 96 ? 18.554 -2.006 -29.386 1.00 94.12 96 GLU A C 1
ATOM 770 O O . GLU A 1 96 ? 19.067 -0.979 -29.834 1.00 94.12 96 GLU A O 1
ATOM 775 N N . LEU A 1 97 ? 19.069 -3.205 -29.676 1.00 95.56 97 LEU A N 1
ATOM 776 C CA . LEU A 1 97 ? 20.286 -3.391 -30.470 1.00 95.56 97 LEU A CA 1
ATOM 777 C C . LEU A 1 97 ? 20.098 -3.029 -31.961 1.00 95.56 97 LEU A C 1
ATOM 779 O O . LEU A 1 97 ? 21.032 -2.538 -32.601 1.00 95.56 97 LEU A O 1
ATOM 783 N N . ASN A 1 98 ? 18.902 -3.234 -32.524 1.00 96.31 98 ASN A N 1
ATOM 784 C CA . ASN A 1 98 ? 18.534 -2.746 -33.858 1.00 96.31 98 ASN A CA 1
ATOM 785 C C . ASN A 1 98 ? 18.464 -1.211 -33.887 1.00 96.31 98 ASN A C 1
ATOM 787 O O . ASN A 1 98 ? 18.940 -0.603 -34.846 1.00 96.31 98 ASN A O 1
ATOM 791 N N . ASN A 1 99 ? 17.910 -0.588 -32.843 1.00 94.81 99 ASN A N 1
ATOM 792 C CA . ASN A 1 99 ? 17.802 0.865 -32.715 1.00 94.81 99 ASN A CA 1
ATOM 793 C C . ASN A 1 99 ? 19.185 1.525 -32.593 1.00 94.81 99 ASN A C 1
ATOM 795 O O . ASN A 1 99 ? 19.466 2.478 -33.323 1.00 94.81 99 ASN A O 1
ATOM 799 N N . ASN A 1 100 ? 20.086 0.964 -31.775 1.00 93.75 100 ASN A N 1
ATOM 800 C CA . ASN A 1 100 ? 21.475 1.429 -31.682 1.00 93.75 100 ASN A CA 1
ATOM 801 C C . ASN A 1 100 ? 22.187 1.350 -33.045 1.00 93.75 100 ASN A C 1
ATOM 803 O O . ASN A 1 100 ? 22.806 2.324 -33.473 1.00 93.75 100 ASN A O 1
ATOM 807 N N . LEU A 1 101 ? 22.057 0.224 -33.764 1.00 96.19 101 LEU A N 1
ATOM 808 C CA . LEU A 1 101 ? 22.640 0.066 -35.101 1.00 96.19 101 LEU A CA 1
ATOM 809 C C . LEU A 1 101 ? 22.048 1.065 -36.108 1.00 96.19 101 LEU A C 1
ATOM 811 O O . LEU A 1 101 ? 22.795 1.660 -36.882 1.00 96.19 101 LEU A O 1
ATOM 815 N N . LYS A 1 102 ? 20.725 1.272 -36.098 1.00 96.75 102 LYS A N 1
ATOM 816 C CA . LYS A 1 102 ? 20.044 2.241 -36.968 1.00 96.75 102 LYS A CA 1
ATOM 817 C C . LYS A 1 102 ? 20.595 3.653 -36.757 1.00 96.75 102 LYS A C 1
ATOM 819 O O . LYS A 1 102 ? 20.937 4.311 -37.737 1.00 96.75 102 LYS A O 1
ATOM 824 N N . TYR A 1 103 ? 20.756 4.084 -35.505 1.00 94.62 103 TYR A N 1
ATOM 825 C CA . TYR A 1 103 ? 21.374 5.371 -35.187 1.00 94.62 103 TYR A CA 1
ATOM 826 C C . TYR A 1 103 ? 22.798 5.478 -35.762 1.00 94.62 103 TYR A C 1
ATOM 828 O O . TYR A 1 103 ? 23.122 6.467 -36.421 1.00 94.62 103 TYR A O 1
ATOM 836 N N . SER A 1 104 ? 23.631 4.440 -35.613 1.00 94.69 104 SER A N 1
ATOM 837 C CA . SER A 1 104 ? 24.971 4.404 -36.221 1.00 94.69 104 SER A CA 1
ATOM 838 C C . SER A 1 104 ? 24.944 4.529 -37.754 1.00 94.69 104 SER A C 1
ATOM 840 O O . SER A 1 104 ? 25.811 5.193 -38.325 1.00 94.69 104 SER A O 1
ATOM 842 N N . MET A 1 105 ? 23.955 3.931 -38.428 1.00 96.38 105 MET A N 1
ATOM 843 C CA . MET A 1 105 ? 23.784 4.036 -39.887 1.00 96.38 105 MET A CA 1
ATOM 844 C C . MET A 1 105 ? 23.378 5.450 -40.324 1.00 96.38 105 MET A C 1
ATOM 846 O O . MET A 1 105 ? 23.911 5.964 -41.305 1.00 96.38 105 MET A O 1
ATOM 850 N N . GLU A 1 106 ? 22.488 6.108 -39.578 1.00 96.38 106 GLU A N 1
ATOM 851 C CA . GLU A 1 106 ? 22.078 7.494 -39.842 1.00 96.38 106 GLU A CA 1
ATOM 852 C C . GLU A 1 106 ? 23.260 8.470 -39.694 1.00 96.38 106 GLU A C 1
ATOM 854 O O . GLU A 1 106 ? 23.446 9.353 -40.535 1.00 96.38 106 GLU A O 1
ATOM 859 N N . GLN A 1 107 ? 24.136 8.265 -38.700 1.00 95.25 107 GLN A N 1
ATOM 860 C CA . GLN A 1 107 ? 25.368 9.058 -38.578 1.00 95.25 107 GLN A CA 1
ATOM 861 C C . GLN A 1 107 ? 26.378 8.782 -39.713 1.00 95.25 107 GLN A C 1
ATOM 863 O O . GLN A 1 107 ? 27.061 9.710 -40.154 1.00 95.25 107 GLN A O 1
ATOM 868 N N . LEU A 1 108 ? 26.451 7.549 -40.234 1.00 95.81 108 LEU A N 1
ATOM 869 C CA . LEU A 1 108 ? 27.277 7.218 -41.407 1.00 95.81 108 LEU A CA 1
ATOM 870 C C . LEU A 1 108 ? 26.793 7.910 -42.684 1.00 95.81 108 LEU A C 1
ATOM 872 O O . LEU A 1 108 ? 27.622 8.406 -43.444 1.00 95.81 108 LEU A O 1
ATOM 876 N N . GLU A 1 109 ? 25.483 7.995 -42.918 1.00 96.38 109 GLU A N 1
ATOM 877 C CA . GLU A 1 109 ? 24.943 8.732 -44.071 1.00 96.38 109 GLU A CA 1
ATOM 878 C C . GLU A 1 109 ? 25.214 10.240 -43.972 1.00 96.38 109 GLU A C 1
ATOM 880 O O . GLU A 1 109 ? 25.601 10.866 -44.961 1.00 96.38 109 GLU A O 1
ATOM 885 N N . ASN A 1 110 ? 25.113 10.824 -42.774 1.00 95.12 110 ASN A N 1
ATOM 886 C CA . ASN A 1 110 ? 25.500 12.220 -42.548 1.00 95.12 110 ASN A CA 1
ATOM 887 C C . ASN A 1 110 ? 26.986 12.454 -42.881 1.00 95.12 110 ASN A C 1
ATOM 889 O O . ASN A 1 110 ? 27.315 13.383 -43.625 1.00 95.12 110 ASN A O 1
ATOM 893 N N . LEU A 1 111 ? 27.879 11.578 -42.402 1.00 95.00 111 LEU A N 1
ATOM 894 C CA . LEU A 1 111 ? 29.310 11.636 -42.712 1.00 95.00 111 LEU A CA 1
ATOM 895 C C . LEU A 1 111 ? 29.589 11.440 -44.213 1.00 95.00 111 LEU A C 1
ATOM 897 O O . LEU A 1 111 ? 30.403 12.171 -44.780 1.00 95.00 111 LEU A O 1
ATOM 901 N N . ARG A 1 112 ? 28.903 10.502 -44.876 1.00 94.88 112 ARG A N 1
ATOM 902 C CA . ARG A 1 112 ? 28.998 10.251 -46.325 1.00 94.88 112 ARG A CA 1
ATOM 903 C C . ARG A 1 112 ? 28.645 11.498 -47.130 1.00 94.88 112 ARG A C 1
ATOM 905 O O . ARG A 1 112 ? 29.419 11.904 -47.994 1.00 94.88 112 ARG A O 1
ATOM 912 N N . ASN A 1 113 ? 27.512 12.125 -46.823 1.00 94.62 113 ASN A N 1
ATOM 913 C CA . ASN A 1 113 ? 27.042 13.314 -47.531 1.00 94.62 113 ASN A CA 1
ATOM 914 C C . ASN A 1 113 ? 27.995 14.505 -47.317 1.00 94.62 113 ASN A C 1
ATOM 916 O O . ASN A 1 113 ? 28.422 15.121 -48.292 1.00 94.62 113 ASN A O 1
ATOM 920 N N . TYR A 1 114 ? 28.428 14.752 -46.075 1.00 93.56 114 TYR A N 1
ATOM 921 C CA . TYR A 1 114 ? 29.438 15.771 -45.754 1.00 93.56 114 TYR A CA 1
ATOM 922 C C . TYR A 1 114 ? 30.777 15.532 -46.478 1.00 93.56 114 TYR A C 1
ATOM 924 O O . TYR A 1 114 ? 31.364 16.461 -47.034 1.00 93.56 114 TYR A O 1
ATOM 932 N N . SER A 1 115 ? 31.238 14.277 -46.541 1.00 92.31 115 SER A N 1
ATOM 933 C CA . SER A 1 115 ? 32.483 13.896 -47.228 1.00 92.31 115 SER A CA 1
ATOM 934 C C . SER A 1 115 ? 32.417 14.119 -48.737 1.00 92.31 115 SER A C 1
ATOM 936 O O . SER A 1 115 ? 33.402 14.564 -49.328 1.00 92.31 115 SER A O 1
ATOM 938 N N . LEU A 1 116 ? 31.261 13.849 -49.355 1.00 91.12 116 LEU A N 1
ATOM 939 C CA . LEU A 1 116 ? 31.011 14.093 -50.778 1.00 91.12 116 LEU A CA 1
ATOM 940 C C . LEU A 1 116 ? 30.917 15.595 -51.097 1.00 91.12 116 LEU A C 1
ATOM 942 O O . LEU A 1 116 ? 31.497 16.036 -52.087 1.00 91.12 116 LEU A O 1
ATOM 946 N N . GLU A 1 117 ? 30.243 16.389 -50.255 1.00 92.19 117 GLU A N 1
ATOM 947 C CA . GLU A 1 117 ? 30.151 17.851 -50.405 1.00 92.19 117 GLU A CA 1
ATOM 948 C C . GLU A 1 117 ? 31.534 18.513 -50.294 1.00 92.19 117 GLU A C 1
ATOM 950 O O . GLU A 1 117 ? 31.917 19.332 -51.133 1.00 92.19 117 GLU A O 1
ATOM 955 N N . ARG A 1 118 ? 32.300 18.139 -49.261 1.00 90.50 118 ARG A N 1
ATOM 956 C CA . ARG A 1 118 ? 33.586 18.762 -48.915 1.00 90.50 118 ARG A CA 1
ATOM 957 C C . ARG A 1 118 ? 34.791 18.149 -49.626 1.00 90.50 118 ARG A C 1
ATOM 959 O O . ARG A 1 118 ? 35.875 18.715 -49.533 1.00 90.50 118 ARG A O 1
ATOM 966 N N . LYS A 1 119 ? 34.607 17.034 -50.344 1.00 89.56 119 LYS A N 1
ATOM 967 C CA . LYS A 1 119 ? 35.660 16.276 -51.050 1.00 89.56 119 LYS A CA 1
ATOM 968 C C . LYS A 1 119 ? 36.830 15.903 -50.127 1.00 89.56 119 LYS A C 1
ATOM 970 O O . LYS A 1 119 ? 37.993 16.111 -50.469 1.00 89.56 119 LYS A O 1
ATOM 975 N N . ILE A 1 120 ? 36.505 15.384 -48.941 1.00 87.81 120 ILE A N 1
ATOM 976 C CA . ILE A 1 120 ? 37.486 15.074 -47.887 1.00 87.81 120 ILE A CA 1
ATOM 977 C C . ILE A 1 120 ? 38.538 14.080 -48.418 1.00 87.81 120 ILE A C 1
ATOM 979 O O . ILE A 1 120 ? 38.153 13.044 -48.967 1.00 87.81 120 ILE A O 1
ATOM 983 N N . PRO A 1 121 ? 39.851 14.336 -48.246 1.00 91.62 121 PRO A N 1
ATOM 984 C CA . PRO A 1 121 ? 40.900 13.408 -48.659 1.00 91.62 121 PRO A CA 1
ATOM 985 C C . PRO A 1 121 ? 40.709 12.009 -48.060 1.00 91.62 121 PRO A C 1
ATOM 987 O O . PRO A 1 121 ? 40.494 11.871 -46.856 1.00 91.62 121 PRO A O 1
ATOM 990 N N . LEU A 1 122 ? 40.871 10.950 -48.862 1.00 88.75 122 LEU A N 1
ATOM 991 C CA . LEU A 1 122 ? 40.630 9.560 -48.425 1.00 88.75 122 LEU A CA 1
ATOM 992 C C . LEU A 1 122 ? 41.431 9.166 -47.166 1.00 88.75 122 LEU A C 1
ATOM 994 O O . LEU A 1 122 ? 40.945 8.413 -46.326 1.00 88.75 122 LEU A O 1
ATOM 998 N N . LYS A 1 123 ? 42.638 9.723 -46.988 1.00 90.94 123 LYS A N 1
ATOM 999 C CA . LYS A 1 123 ? 43.476 9.528 -45.789 1.00 90.94 123 LYS A CA 1
ATOM 1000 C C . LYS A 1 123 ? 42.874 10.153 -44.521 1.00 90.94 123 LYS A C 1
ATOM 1002 O O . LYS A 1 123 ? 43.043 9.610 -43.434 1.00 90.94 123 LYS A O 1
ATOM 1007 N N . GLU A 1 124 ? 42.187 11.283 -44.653 1.00 92.62 124 GLU A N 1
ATOM 1008 C CA . GLU A 1 124 ? 41.484 11.948 -43.554 1.00 92.62 124 GLU A CA 1
ATOM 1009 C C . GLU A 1 124 ? 40.164 11.228 -43.252 1.00 92.62 124 GLU A C 1
ATOM 1011 O O . GLU A 1 124 ? 39.918 10.863 -42.103 1.00 92.62 124 GLU A O 1
ATOM 1016 N N . LEU A 1 125 ? 39.385 10.898 -44.290 1.00 92.81 125 LEU A N 1
ATOM 1017 C CA . LEU A 1 125 ? 38.168 10.090 -44.170 1.00 92.81 125 LEU A CA 1
ATOM 1018 C C . LEU A 1 125 ? 38.443 8.729 -43.505 1.00 92.81 125 LEU A C 1
ATOM 1020 O O . LEU A 1 125 ? 37.694 8.323 -42.622 1.00 92.81 125 LEU A O 1
ATOM 1024 N N . SER A 1 126 ? 39.544 8.056 -43.855 1.00 94.06 126 SER A N 1
ATOM 1025 C CA . SER A 1 126 ? 39.978 6.803 -43.216 1.00 94.06 126 SER A CA 1
ATOM 1026 C C . SER A 1 126 ? 40.167 6.952 -41.703 1.00 94.06 126 SER A C 1
ATOM 1028 O O . SER A 1 126 ? 39.712 6.100 -40.938 1.00 94.06 126 SER A O 1
ATOM 1030 N N . LYS A 1 127 ? 40.776 8.058 -41.252 1.00 95.94 127 LYS A N 1
ATOM 1031 C CA . LYS A 1 127 ? 40.930 8.344 -39.822 1.00 95.94 127 LYS A CA 1
ATOM 1032 C C . LYS A 1 127 ? 39.574 8.606 -39.161 1.00 95.94 127 LYS A C 1
ATOM 1034 O O . LYS A 1 127 ? 39.285 8.005 -38.130 1.00 95.94 127 LYS A O 1
ATOM 1039 N N . ILE A 1 128 ? 38.736 9.451 -39.768 1.00 96.12 128 ILE A N 1
ATOM 1040 C CA . ILE A 1 128 ? 37.400 9.775 -39.244 1.00 96.12 128 ILE A CA 1
ATOM 1041 C C . ILE A 1 128 ? 36.555 8.500 -39.110 1.00 96.12 128 ILE A C 1
ATOM 1043 O O . ILE A 1 128 ? 35.942 8.293 -38.067 1.00 96.12 128 ILE A O 1
ATOM 1047 N N . LEU A 1 129 ? 36.574 7.610 -40.108 1.00 96.56 129 LEU A N 1
ATOM 1048 C CA . LEU A 1 129 ? 35.859 6.331 -40.066 1.00 96.56 129 LEU A CA 1
ATOM 1049 C C . LEU A 1 129 ? 36.429 5.364 -39.023 1.00 96.56 129 LEU A C 1
ATOM 1051 O O . LEU A 1 129 ? 35.654 4.676 -38.370 1.00 96.56 129 LEU A O 1
ATOM 1055 N N . SER A 1 130 ? 37.747 5.342 -38.801 1.00 96.06 130 SER A N 1
ATOM 1056 C CA . SER A 1 130 ? 38.364 4.562 -37.717 1.00 96.06 130 SER A CA 1
ATOM 1057 C C . SER A 1 130 ? 37.899 5.036 -36.332 1.00 96.06 130 SER A C 1
ATOM 1059 O O . SER A 1 130 ? 37.451 4.228 -35.514 1.00 96.06 130 SER A O 1
ATOM 1061 N N . ASP A 1 131 ? 37.970 6.344 -36.072 1.00 96.38 131 ASP A N 1
ATOM 1062 C CA . ASP A 1 131 ? 37.563 6.938 -34.792 1.00 96.38 131 ASP A CA 1
ATOM 1063 C C . ASP A 1 131 ? 36.039 6.803 -34.576 1.00 96.38 131 ASP A C 1
ATOM 1065 O O . ASP A 1 131 ? 35.583 6.430 -33.489 1.00 96.38 131 ASP A O 1
ATOM 1069 N N . PHE A 1 132 ? 35.246 6.996 -35.636 1.00 96.38 132 PHE A N 1
ATOM 1070 C CA . PHE A 1 132 ? 33.801 6.765 -35.647 1.00 96.38 132 PHE A CA 1
ATOM 1071 C C . PHE A 1 132 ? 33.447 5.299 -35.367 1.00 96.38 132 PHE A C 1
ATOM 1073 O O . PHE A 1 132 ? 32.656 5.028 -34.463 1.00 96.38 132 PHE A O 1
ATOM 1080 N N . LYS A 1 133 ? 34.055 4.346 -36.091 1.00 96.12 133 LYS A N 1
ATOM 1081 C CA . LYS A 1 133 ? 33.841 2.903 -35.909 1.00 96.12 133 LYS A CA 1
ATOM 1082 C C . LYS A 1 133 ? 34.139 2.509 -34.468 1.00 96.12 133 LYS A C 1
ATOM 1084 O O . LYS A 1 133 ? 33.302 1.871 -33.844 1.00 96.12 133 LYS A O 1
ATOM 1089 N N . LYS A 1 134 ? 35.261 2.956 -33.892 1.00 94.69 134 LYS A N 1
ATOM 1090 C CA . LYS A 1 134 ? 35.596 2.703 -32.479 1.00 94.69 134 LYS A CA 1
ATOM 1091 C C . LYS A 1 134 ? 34.497 3.183 -31.517 1.00 94.69 134 LYS A C 1
ATOM 1093 O O . LYS A 1 134 ? 34.147 2.453 -30.593 1.00 94.69 134 LYS A O 1
ATOM 1098 N N . SER A 1 135 ? 33.937 4.372 -31.750 1.00 94.00 135 SER A N 1
ATOM 1099 C CA . SER A 1 135 ? 32.823 4.913 -30.958 1.00 94.00 135 SER A CA 1
ATOM 1100 C C . SER A 1 135 ? 31.538 4.082 -31.112 1.00 94.00 135 SER A C 1
ATOM 1102 O O . SER A 1 135 ? 30.957 3.648 -30.116 1.00 94.00 135 SER A O 1
ATOM 1104 N N . GLN A 1 136 ? 31.133 3.764 -32.347 1.00 94.75 136 GLN A N 1
ATOM 1105 C CA . GLN A 1 136 ? 29.921 2.972 -32.593 1.00 94.75 136 GLN A CA 1
ATOM 1106 C C . GLN A 1 136 ? 30.043 1.523 -32.110 1.00 94.75 136 GLN A C 1
ATOM 1108 O O . GLN A 1 136 ? 29.060 0.972 -31.629 1.00 94.75 136 GLN A O 1
ATOM 1113 N N . LEU A 1 137 ? 31.231 0.911 -32.167 1.00 94.56 137 LEU A N 1
ATOM 1114 C CA . LEU A 1 137 ? 31.472 -0.410 -31.580 1.00 94.56 137 LEU A CA 1
ATOM 1115 C C . LEU A 1 137 ? 31.215 -0.392 -30.065 1.00 94.56 137 LEU A C 1
ATOM 1117 O O . LEU A 1 137 ? 30.504 -1.262 -29.575 1.00 94.56 137 LEU A O 1
ATOM 1121 N N . SER A 1 138 ? 31.702 0.622 -29.337 1.00 93.00 138 SER A N 1
ATOM 1122 C CA . SER A 1 138 ? 31.421 0.794 -27.899 1.00 93.00 138 SER A CA 1
ATOM 1123 C C . SER A 1 138 ? 29.915 0.912 -27.621 1.00 93.00 138 SER A C 1
ATOM 1125 O O . SER A 1 138 ? 29.383 0.244 -26.737 1.00 93.00 138 SER A O 1
ATOM 1127 N N . TYR A 1 139 ? 29.209 1.720 -28.419 1.00 91.75 139 TYR A N 1
ATOM 1128 C CA . TYR A 1 139 ? 27.770 1.964 -28.277 1.00 91.75 139 TYR A CA 1
ATOM 1129 C C . TYR A 1 139 ? 26.904 0.737 -28.628 1.00 91.75 139 TYR A C 1
ATOM 1131 O O . TYR A 1 139 ? 25.981 0.391 -27.890 1.00 91.75 139 TYR A O 1
ATOM 1139 N N . ILE A 1 140 ? 27.232 0.022 -29.709 1.00 93.94 140 ILE A N 1
ATOM 1140 C CA . ILE A 1 140 ? 26.559 -1.223 -30.119 1.00 93.94 140 ILE A CA 1
ATOM 1141 C C . ILE A 1 140 ? 26.881 -2.368 -29.147 1.00 93.94 140 ILE A C 1
ATOM 1143 O O . ILE A 1 140 ? 26.027 -3.218 -28.920 1.00 93.94 140 ILE A O 1
ATOM 1147 N N . ASN A 1 141 ? 28.065 -2.386 -28.523 1.00 92.69 141 ASN A N 1
ATOM 1148 C CA . ASN A 1 141 ? 28.380 -3.340 -27.455 1.00 92.69 141 ASN A CA 1
ATOM 1149 C C . ASN A 1 141 ? 27.626 -3.030 -26.149 1.00 92.69 141 ASN A C 1
ATOM 1151 O O . ASN A 1 141 ? 27.453 -3.926 -25.323 1.00 92.69 141 ASN A O 1
ATOM 1155 N N . GLY A 1 142 ? 27.157 -1.787 -25.984 1.00 90.88 142 GLY A N 1
ATOM 1156 C CA . GLY A 1 142 ? 26.447 -1.286 -24.808 1.00 90.88 142 GLY A CA 1
ATOM 1157 C C . GLY A 1 142 ? 27.358 -0.767 -23.695 1.00 90.88 142 GLY A C 1
ATOM 1158 O O . GLY A 1 142 ? 26.911 -0.687 -22.556 1.00 90.88 142 GLY A O 1
ATOM 1159 N N . ASP A 1 143 ? 28.621 -0.452 -23.975 1.00 87.38 143 ASP A N 1
ATOM 1160 C CA . ASP A 1 143 ? 29.587 -0.068 -22.942 1.00 87.38 143 ASP A CA 1
ATOM 1161 C C . ASP A 1 143 ? 29.438 1.404 -22.536 1.00 87.38 143 ASP A C 1
ATOM 1163 O O . ASP A 1 143 ? 29.456 2.299 -23.384 1.00 87.38 143 ASP A O 1
ATOM 1167 N N . GLY A 1 144 ? 29.341 1.659 -21.228 1.00 81.06 144 GLY A N 1
ATOM 1168 C CA . GLY A 1 144 ? 29.261 3.001 -20.656 1.00 81.06 144 GLY A CA 1
ATOM 1169 C C . GLY A 1 144 ? 29.832 3.086 -19.238 1.00 81.06 144 GLY A C 1
ATOM 1170 O O . GLY A 1 144 ? 30.196 2.085 -18.623 1.00 81.06 144 GLY A O 1
ATOM 1171 N N . GLU A 1 145 ? 29.892 4.305 -18.695 1.00 74.81 145 GLU A N 1
ATOM 1172 C CA . GLU A 1 145 ? 30.533 4.615 -17.402 1.00 74.81 145 GLU A CA 1
ATOM 1173 C C . GLU A 1 145 ? 29.936 3.853 -16.205 1.00 74.81 145 GLU A C 1
ATOM 1175 O O . GLU A 1 145 ? 30.618 3.619 -15.211 1.00 74.81 145 GLU A O 1
ATOM 1180 N N . LYS A 1 146 ? 28.663 3.444 -16.303 1.00 70.88 146 LYS A N 1
ATOM 1181 C CA . LYS A 1 146 ? 27.930 2.689 -15.272 1.00 70.88 146 LYS A CA 1
ATOM 1182 C C . LYS A 1 146 ? 27.918 1.170 -15.519 1.00 70.88 146 LYS A C 1
ATOM 1184 O O . LYS A 1 146 ? 27.118 0.457 -14.918 1.00 70.88 146 LYS A O 1
ATOM 1189 N N . GLY A 1 147 ? 28.783 0.671 -16.403 1.00 81.50 147 GLY A N 1
ATOM 1190 C CA . GLY A 1 147 ? 28.797 -0.721 -16.857 1.00 81.50 147 GLY A CA 1
ATOM 1191 C C . GLY A 1 147 ? 28.009 -0.928 -18.153 1.00 81.50 147 GLY A C 1
ATOM 1192 O O . GLY A 1 147 ? 27.719 0.022 -18.879 1.00 81.50 147 GLY A O 1
ATOM 1193 N N . ASN A 1 148 ? 27.694 -2.187 -18.472 1.00 88.62 148 ASN A N 1
ATOM 1194 C CA . ASN A 1 148 ? 27.090 -2.541 -19.755 1.00 88.62 148 ASN A CA 1
ATOM 1195 C C . ASN A 1 148 ? 25.552 -2.397 -19.757 1.00 88.62 148 ASN A C 1
ATOM 1197 O O . ASN A 1 148 ? 24.845 -2.988 -18.937 1.00 88.62 148 ASN A O 1
ATOM 1201 N N . HIS A 1 149 ? 25.039 -1.640 -20.727 1.00 88.69 149 HIS A N 1
ATOM 1202 C CA . HIS A 1 149 ? 23.625 -1.306 -20.915 1.00 88.69 149 HIS A CA 1
ATOM 1203 C C . HIS A 1 149 ? 22.734 -2.528 -21.150 1.00 88.69 149 HIS A C 1
ATOM 1205 O O . HIS A 1 149 ? 21.671 -2.633 -20.542 1.00 88.69 149 HIS A O 1
ATOM 1211 N N . PHE A 1 150 ? 23.160 -3.488 -21.976 1.00 91.19 150 PHE A N 1
ATOM 1212 C CA . PHE A 1 150 ? 22.352 -4.681 -22.256 1.00 91.19 150 PHE A CA 1
ATOM 1213 C C . PHE A 1 150 ? 22.252 -5.598 -21.029 1.00 91.19 150 PHE A C 1
ATOM 1215 O O . PHE A 1 150 ? 21.184 -6.150 -20.766 1.00 91.19 150 PHE A O 1
ATOM 1222 N N . ALA A 1 151 ? 23.309 -5.677 -20.213 1.00 88.56 151 ALA A N 1
ATOM 1223 C CA . ALA A 1 151 ? 23.273 -6.386 -18.933 1.00 88.56 151 ALA A CA 1
ATOM 1224 C C . ALA A 1 151 ? 22.326 -5.725 -17.908 1.00 88.56 151 ALA A C 1
ATOM 1226 O O . ALA A 1 151 ? 21.707 -6.428 -17.110 1.00 88.56 151 ALA A O 1
ATOM 1227 N N . TYR A 1 152 ? 22.170 -4.394 -17.934 1.00 88.56 152 TYR A N 1
ATOM 1228 C CA . TYR A 1 152 ? 21.129 -3.689 -17.172 1.00 88.56 152 TYR A CA 1
ATOM 1229 C C . TYR A 1 152 ? 19.728 -3.974 -17.738 1.00 88.56 152 TYR A C 1
ATOM 1231 O O . TYR A 1 152 ? 18.860 -4.441 -17.000 1.00 88.56 152 TYR A O 1
ATOM 1239 N N . ARG A 1 153 ? 19.517 -3.779 -19.050 1.00 89.38 153 ARG A N 1
ATOM 1240 C CA . ARG A 1 153 ? 18.227 -4.012 -19.730 1.00 89.38 153 ARG A CA 1
ATOM 1241 C C . ARG A 1 153 ? 17.686 -5.420 -19.496 1.00 89.38 153 ARG A C 1
ATOM 1243 O O . ARG A 1 153 ? 16.516 -5.560 -19.154 1.00 89.38 153 ARG A O 1
ATOM 1250 N N . MET A 1 154 ? 18.537 -6.440 -19.615 1.00 90.88 154 MET A N 1
ATOM 1251 C CA . MET A 1 154 ? 18.173 -7.837 -19.377 1.00 90.88 154 MET A CA 1
ATOM 1252 C C . MET A 1 154 ? 17.647 -8.057 -17.952 1.00 90.88 154 MET A C 1
ATOM 1254 O O . MET A 1 154 ? 16.589 -8.653 -17.773 1.00 90.88 154 MET A O 1
ATOM 1258 N N . LYS A 1 155 ? 18.347 -7.546 -16.932 1.00 89.88 155 LYS A N 1
ATOM 1259 C CA . LYS A 1 155 ? 17.952 -7.712 -15.522 1.00 89.88 155 LYS A CA 1
ATOM 1260 C C . LYS A 1 155 ? 16.679 -6.932 -15.183 1.00 89.88 155 LYS A C 1
ATOM 1262 O O . LYS A 1 155 ? 15.804 -7.477 -14.526 1.00 89.88 155 LYS A O 1
ATOM 1267 N N . HIS A 1 156 ? 16.519 -5.727 -15.724 1.00 89.44 156 HIS A N 1
ATOM 1268 C CA . HIS A 1 156 ? 15.283 -4.935 -15.662 1.00 89.44 156 HIS A CA 1
ATOM 1269 C C . HIS A 1 156 ? 14.083 -5.657 -16.316 1.00 89.44 156 HIS A C 1
ATOM 1271 O O . HIS A 1 156 ? 12.993 -5.688 -15.745 1.00 89.44 156 HIS A O 1
ATOM 1277 N N . ALA A 1 157 ? 14.267 -6.328 -17.459 1.00 90.19 157 ALA A N 1
ATOM 1278 C CA . ALA A 1 157 ? 13.220 -7.164 -18.057 1.00 90.19 157 ALA A CA 1
ATOM 1279 C C . ALA A 1 157 ? 12.848 -8.364 -17.155 1.00 90.19 157 ALA A C 1
ATOM 1281 O O . ALA A 1 157 ? 11.666 -8.664 -16.969 1.00 90.19 157 ALA A O 1
ATOM 1282 N N . VAL A 1 158 ? 13.839 -9.001 -16.518 1.00 91.31 158 VAL A N 1
ATOM 1283 C CA . VAL A 1 158 ? 13.619 -10.052 -15.505 1.00 91.31 158 VAL A CA 1
ATOM 1284 C C . VAL A 1 158 ? 12.885 -9.516 -14.268 1.00 91.31 158 VAL A C 1
ATOM 1286 O O . VAL A 1 158 ? 11.956 -10.173 -13.797 1.00 91.31 158 VAL A O 1
ATOM 1289 N N . ALA A 1 159 ? 13.237 -8.325 -13.773 1.00 90.19 159 ALA A N 1
ATOM 1290 C CA . ALA A 1 159 ? 12.578 -7.676 -12.638 1.00 90.19 159 ALA A CA 1
ATOM 1291 C C . ALA A 1 159 ? 11.085 -7.446 -12.918 1.00 90.19 159 ALA A C 1
ATOM 1293 O O . ALA A 1 159 ? 10.243 -7.926 -12.160 1.00 90.19 159 ALA A O 1
ATOM 1294 N N . LYS A 1 160 ? 10.739 -6.835 -14.061 1.00 88.88 160 LYS A N 1
ATOM 1295 C CA . LYS A 1 160 ? 9.343 -6.656 -14.508 1.00 88.88 160 LYS A CA 1
ATOM 1296 C C . LYS A 1 160 ? 8.558 -7.971 -14.530 1.00 88.88 160 LYS A C 1
ATOM 1298 O O . LYS A 1 160 ? 7.437 -8.038 -14.023 1.00 88.88 160 LYS A O 1
ATOM 1303 N N . LEU A 1 161 ? 9.140 -9.030 -15.099 1.00 89.56 161 LEU A N 1
ATOM 1304 C CA . LEU A 1 161 ? 8.513 -10.355 -15.159 1.00 89.56 161 LEU A CA 1
ATOM 1305 C C . LEU A 1 161 ? 8.312 -10.956 -13.760 1.00 89.56 161 LEU A C 1
ATOM 1307 O O . LEU A 1 161 ? 7.264 -11.547 -13.491 1.00 89.56 161 LEU A O 1
ATOM 1311 N N . ALA A 1 162 ? 9.272 -10.775 -12.852 1.00 90.06 162 ALA A N 1
ATOM 1312 C CA . ALA A 1 162 ? 9.159 -11.212 -11.465 1.00 90.06 162 ALA A CA 1
ATOM 1313 C C . ALA A 1 162 ? 8.087 -10.428 -10.691 1.00 90.06 162 ALA A C 1
ATOM 1315 O O . ALA A 1 162 ? 7.289 -11.037 -9.983 1.00 90.06 162 ALA A O 1
ATOM 1316 N N . ILE A 1 163 ? 8.003 -9.108 -10.874 1.00 89.00 163 ILE A N 1
ATOM 1317 C CA . ILE A 1 163 ? 6.972 -8.237 -10.285 1.00 89.00 163 ILE A CA 1
ATOM 1318 C C . ILE A 1 163 ? 5.573 -8.678 -10.735 1.00 89.00 163 ILE A C 1
ATOM 1320 O O . ILE A 1 163 ? 4.678 -8.843 -9.905 1.00 89.00 163 ILE A O 1
ATOM 1324 N N . LEU A 1 164 ? 5.386 -8.966 -12.028 1.00 88.56 164 LEU A N 1
ATOM 1325 C CA . LEU A 1 164 ? 4.119 -9.484 -12.560 1.00 88.56 164 LEU A CA 1
ATOM 1326 C C . LEU A 1 164 ? 3.772 -10.876 -12.002 1.00 88.56 164 LEU A C 1
ATOM 1328 O O . LEU A 1 164 ? 2.624 -11.116 -11.619 1.00 88.56 164 LEU A O 1
ATOM 1332 N N . LYS A 1 165 ? 4.748 -11.788 -11.884 1.00 88.75 165 LYS A N 1
ATOM 1333 C CA . LYS A 1 165 ? 4.539 -13.096 -11.234 1.00 88.75 165 LYS A CA 1
ATOM 1334 C C . LYS A 1 165 ? 4.197 -12.942 -9.747 1.00 88.75 165 LYS A C 1
ATOM 1336 O O . LYS A 1 165 ? 3.283 -13.615 -9.276 1.00 88.75 165 LYS A O 1
ATOM 1341 N N . LYS A 1 166 ? 4.851 -12.025 -9.025 1.00 89.19 166 LYS A N 1
ATOM 1342 C CA . LYS A 1 166 ? 4.585 -11.735 -7.607 1.00 89.19 166 LYS A CA 1
ATOM 1343 C C . LYS A 1 166 ? 3.189 -11.152 -7.394 1.00 89.19 166 LYS A C 1
ATOM 1345 O O . LYS A 1 166 ? 2.466 -11.636 -6.529 1.00 89.19 166 LYS A O 1
ATOM 1350 N N . LYS A 1 167 ? 2.775 -10.191 -8.225 1.00 90.12 167 LYS A N 1
ATOM 1351 C CA . LYS A 1 167 ? 1.405 -9.655 -8.258 1.00 90.12 167 LYS A CA 1
ATOM 1352 C C . LYS A 1 167 ? 0.376 -10.780 -8.390 1.00 90.12 167 LYS A C 1
ATOM 1354 O O . LYS A 1 167 ? -0.559 -10.845 -7.598 1.00 90.12 167 LYS A O 1
ATOM 1359 N N . ASN A 1 168 ? 0.584 -11.701 -9.332 1.00 90.56 168 ASN A N 1
ATOM 1360 C CA . ASN A 1 168 ? -0.321 -12.830 -9.563 1.00 90.56 168 ASN A CA 1
ATOM 1361 C C . ASN A 1 168 ? -0.307 -13.858 -8.415 1.00 90.56 168 ASN A C 1
ATOM 1363 O O . ASN A 1 168 ? -1.365 -14.375 -8.058 1.00 90.56 168 ASN A O 1
ATOM 1367 N N . LEU A 1 169 ? 0.853 -14.121 -7.800 1.00 89.94 169 LEU A N 1
ATOM 1368 C CA . LEU A 1 169 ? 0.974 -14.961 -6.603 1.00 89.94 169 LEU A CA 1
ATOM 1369 C C . LEU A 1 169 ? 0.159 -14.382 -5.437 1.00 89.94 169 LEU A C 1
ATOM 1371 O O . LEU A 1 169 ? -0.668 -15.085 -4.863 1.00 89.94 169 LEU A O 1
ATOM 1375 N N . VAL A 1 170 ? 0.332 -13.090 -5.145 1.00 90.38 170 VAL A N 1
ATOM 1376 C CA . VAL A 1 170 ? -0.374 -12.396 -4.055 1.00 90.38 170 VAL A CA 1
ATOM 1377 C C . VAL A 1 170 ? -1.880 -12.304 -4.329 1.00 90.38 170 VAL A C 1
ATOM 1379 O O . VAL A 1 170 ? -2.685 -12.559 -3.437 1.00 90.38 170 VAL A O 1
ATOM 1382 N N . ILE A 1 171 ? -2.288 -12.040 -5.576 1.00 91.88 171 ILE A N 1
ATOM 1383 C CA . ILE A 1 171 ? -3.696 -12.116 -6.002 1.00 91.88 171 ILE A CA 1
ATOM 1384 C C . ILE A 1 171 ? -4.267 -13.525 -5.779 1.00 91.88 171 ILE A C 1
ATOM 1386 O O . ILE A 1 171 ? -5.398 -13.658 -5.314 1.00 91.88 171 ILE A O 1
ATOM 1390 N N . SER A 1 172 ? -3.506 -14.583 -6.071 1.00 91.81 172 SER A N 1
ATOM 1391 C CA . SER A 1 172 ? -3.933 -15.963 -5.812 1.00 91.81 172 SER A CA 1
ATOM 1392 C C . SER A 1 172 ? -4.084 -16.241 -4.311 1.00 91.81 172 SER A C 1
ATOM 1394 O O . SER A 1 172 ? -5.087 -16.815 -3.895 1.00 91.81 172 SER A O 1
ATOM 1396 N N . GLN A 1 173 ? -3.147 -15.778 -3.479 1.00 89.75 173 GLN A N 1
ATOM 1397 C CA . GLN A 1 173 ? -3.223 -15.917 -2.019 1.00 89.75 173 GLN A CA 1
ATOM 1398 C C . GLN A 1 173 ? -4.475 -15.226 -1.449 1.00 89.75 173 GLN A C 1
ATOM 1400 O O . GLN A 1 173 ? -5.262 -15.870 -0.762 1.00 89.75 173 GLN A O 1
ATOM 1405 N N . VAL A 1 174 ? -4.724 -13.963 -1.817 1.00 91.31 174 VAL A N 1
ATOM 1406 C CA . VAL A 1 174 ? -5.894 -13.178 -1.367 1.00 91.31 174 VAL A CA 1
ATOM 1407 C C . VAL A 1 174 ? -7.231 -13.781 -1.828 1.00 91.31 174 VAL A C 1
ATOM 1409 O O . VAL A 1 174 ? -8.229 -13.687 -1.116 1.00 91.31 174 VAL A O 1
ATOM 1412 N N . ASN A 1 175 ? -7.279 -14.427 -2.998 1.00 92.62 175 ASN A N 1
ATOM 1413 C CA . ASN A 1 175 ? -8.492 -15.114 -3.461 1.00 92.62 175 ASN A CA 1
ATOM 1414 C C . ASN A 1 175 ? -8.763 -16.438 -2.728 1.00 92.62 175 ASN A C 1
ATOM 1416 O O . ASN A 1 175 ? -9.927 -16.781 -2.526 1.00 92.62 175 ASN A O 1
ATOM 1420 N N . ASN A 1 176 ? -7.711 -17.175 -2.357 1.00 91.12 176 ASN A N 1
ATOM 1421 C CA . ASN A 1 176 ? -7.822 -18.492 -1.722 1.00 91.12 176 ASN A CA 1
ATOM 1422 C C . ASN A 1 176 ? -7.940 -18.436 -0.188 1.00 91.12 176 ASN A C 1
ATOM 1424 O O . ASN A 1 176 ? -8.353 -19.425 0.417 1.00 91.12 176 ASN A O 1
ATOM 1428 N N . ASP A 1 177 ? -7.590 -17.316 0.452 1.00 88.69 177 ASP A N 1
ATOM 1429 C CA . ASP A 1 177 ? -7.732 -17.164 1.900 1.00 88.69 177 ASP A CA 1
ATOM 1430 C C . ASP A 1 177 ? -9.198 -16.918 2.312 1.00 88.69 177 ASP A C 1
ATOM 1432 O O . ASP A 1 177 ? -9.828 -15.917 1.959 1.00 88.69 177 ASP A O 1
ATOM 1436 N N . SER A 1 178 ? -9.737 -17.854 3.096 1.00 88.38 178 SER A N 1
ATOM 1437 C CA . SER A 1 178 ? -11.104 -17.849 3.625 1.00 88.38 178 SER A CA 1
ATOM 1438 C C . SER A 1 178 ? -11.336 -16.856 4.769 1.00 88.38 178 SER A C 1
ATOM 1440 O O . SER A 1 178 ? -12.477 -16.682 5.196 1.00 88.38 178 SER A O 1
ATOM 1442 N N . HIS A 1 179 ? -10.287 -16.195 5.265 1.00 87.06 179 HIS A N 1
ATOM 1443 C CA . HIS A 1 179 ? -10.392 -15.140 6.276 1.00 87.06 179 HIS A CA 1
ATOM 1444 C C . HIS A 1 179 ? -10.893 -13.809 5.703 1.00 87.06 179 HIS A C 1
ATOM 1446 O O . HIS A 1 179 ? -11.420 -12.987 6.456 1.00 87.06 179 HIS A O 1
ATOM 1452 N N . TYR A 1 180 ? -10.756 -13.600 4.389 1.00 87.12 180 TYR A N 1
ATOM 1453 C CA . TYR A 1 180 ? -11.222 -12.393 3.719 1.00 87.12 180 TYR A CA 1
ATOM 1454 C C . TYR A 1 180 ? -12.741 -12.342 3.577 1.00 87.12 180 TYR A C 1
ATOM 1456 O O . TYR A 1 180 ? -13.376 -13.255 3.046 1.00 87.12 180 TYR A O 1
ATOM 1464 N N . THR A 1 181 ? -13.314 -11.194 3.933 1.00 85.62 181 THR A N 1
ATOM 1465 C CA . THR A 1 181 ? -14.696 -10.857 3.562 1.00 85.62 181 THR A CA 1
ATOM 1466 C C . THR A 1 181 ? -14.747 -10.358 2.112 1.00 85.62 181 THR A C 1
ATOM 1468 O O . THR A 1 181 ? -13.787 -9.763 1.638 1.00 85.62 181 THR A O 1
ATOM 1471 N N . GLU A 1 182 ? -15.848 -10.553 1.378 1.00 85.50 182 GLU A N 1
ATOM 1472 C CA . GLU A 1 182 ? -15.887 -10.240 -0.070 1.00 85.50 182 GLU A CA 1
ATOM 1473 C C . GLU A 1 182 ? -15.598 -8.763 -0.414 1.00 85.50 182 GLU A C 1
ATOM 1475 O O . GLU A 1 182 ? -14.978 -8.471 -1.438 1.00 85.50 182 GLU A O 1
ATOM 1480 N N . LEU A 1 183 ? -15.983 -7.822 0.458 1.00 84.81 183 LEU A N 1
ATOM 1481 C CA . LEU A 1 183 ? -15.639 -6.402 0.302 1.00 84.81 183 LEU A CA 1
ATOM 1482 C C . LEU A 1 183 ? -14.134 -6.163 0.503 1.00 84.81 183 LEU A C 1
ATOM 1484 O O . LEU A 1 183 ? -13.479 -5.553 -0.336 1.00 84.81 183 LEU A O 1
ATOM 1488 N N . GLU A 1 184 ? -13.579 -6.692 1.588 1.00 88.25 184 GLU A N 1
ATOM 1489 C CA . GLU A 1 184 ? -12.163 -6.572 1.942 1.00 88.25 184 GLU A CA 1
ATOM 1490 C C . GLU A 1 184 ? -11.248 -7.274 0.925 1.00 88.25 184 GLU A C 1
ATOM 1492 O O . GLU A 1 184 ? -10.190 -6.754 0.581 1.00 88.25 184 GLU A O 1
ATOM 1497 N N . LYS A 1 185 ? -11.685 -8.417 0.382 1.00 91.19 185 LYS A N 1
ATOM 1498 C CA . LYS A 1 185 ? -11.037 -9.128 -0.726 1.00 91.19 185 LYS A CA 1
ATOM 1499 C C . LYS A 1 185 ? -10.926 -8.217 -1.944 1.00 91.19 185 LYS A C 1
ATOM 1501 O O . LYS A 1 185 ? -9.842 -8.052 -2.493 1.00 91.19 185 LYS A O 1
ATOM 1506 N N . LYS A 1 186 ? -12.029 -7.566 -2.332 1.00 91.44 186 LYS A N 1
ATOM 1507 C CA . LYS A 1 186 ? -12.064 -6.602 -3.441 1.00 91.44 186 LYS A CA 1
ATOM 1508 C C . LYS A 1 186 ? -11.138 -5.403 -3.191 1.00 91.44 186 LYS A C 1
ATOM 1510 O O . LYS A 1 186 ? -10.394 -5.025 -4.093 1.00 91.44 186 LYS A O 1
ATOM 1515 N N . GLU A 1 187 ? -11.151 -4.835 -1.985 1.00 88.75 187 GLU A N 1
ATOM 1516 C CA . GLU A 1 187 ? -10.252 -3.738 -1.588 1.00 88.75 187 GLU A CA 1
ATOM 1517 C C . GLU A 1 187 ? -8.774 -4.153 -1.637 1.00 88.75 187 GLU A C 1
ATOM 1519 O O . GLU A 1 187 ? -7.940 -3.417 -2.167 1.00 88.75 187 GLU A O 1
ATOM 1524 N N . MET A 1 188 ? -8.436 -5.344 -1.132 1.00 90.38 188 MET A N 1
ATOM 1525 C CA . MET A 1 188 ? -7.065 -5.852 -1.136 1.00 90.38 188 MET A CA 1
ATOM 1526 C C . MET A 1 188 ? -6.582 -6.182 -2.552 1.00 90.38 188 MET A C 1
ATOM 1528 O O . MET A 1 188 ? -5.461 -5.826 -2.907 1.00 90.38 188 MET A O 1
ATOM 1532 N N . LEU A 1 189 ? -7.420 -6.800 -3.390 1.00 92.19 189 LEU A N 1
ATOM 1533 C CA . LEU A 1 189 ? -7.090 -7.091 -4.789 1.00 92.19 189 LEU A CA 1
ATOM 1534 C C . LEU A 1 189 ? -6.833 -5.814 -5.599 1.00 92.19 189 LEU A C 1
ATOM 1536 O O . LEU A 1 189 ? -5.902 -5.788 -6.405 1.00 92.19 189 LEU A O 1
ATOM 1540 N N . ASP A 1 190 ? -7.594 -4.744 -5.362 1.00 90.00 190 ASP A N 1
ATOM 1541 C CA . ASP A 1 190 ? -7.332 -3.425 -5.946 1.00 90.00 190 ASP A CA 1
ATOM 1542 C C . ASP A 1 190 ? -6.034 -2.797 -5.398 1.00 90.00 190 ASP A C 1
ATOM 1544 O O . ASP A 1 190 ? -5.189 -2.349 -6.175 1.00 90.00 190 ASP A O 1
ATOM 1548 N N . ARG A 1 191 ? -5.810 -2.837 -4.076 1.00 87.94 191 ARG A N 1
ATOM 1549 C CA . ARG A 1 191 ? -4.585 -2.323 -3.433 1.00 87.94 191 ARG A CA 1
ATOM 1550 C C . ARG A 1 191 ? -3.327 -3.021 -3.966 1.00 87.94 191 ARG A C 1
ATOM 1552 O O . ARG A 1 191 ? -2.383 -2.343 -4.363 1.00 87.94 191 ARG A O 1
ATOM 1559 N N . VAL A 1 192 ? -3.332 -4.354 -4.039 1.00 89.19 192 VAL A N 1
ATOM 1560 C CA . VAL A 1 192 ? -2.263 -5.180 -4.635 1.00 89.19 192 VAL A CA 1
ATOM 1561 C C . VAL A 1 192 ? -2.106 -4.874 -6.126 1.00 89.19 192 VAL A C 1
ATOM 1563 O O . VAL A 1 192 ? -0.984 -4.765 -6.624 1.00 89.19 192 VAL A O 1
ATOM 1566 N N . SER A 1 193 ? -3.217 -4.679 -6.844 1.00 88.38 193 SER A N 1
ATOM 1567 C CA . SER A 1 193 ? -3.179 -4.345 -8.267 1.00 88.38 193 SER A CA 1
ATOM 1568 C C . SER A 1 193 ? -2.516 -2.999 -8.534 1.00 88.38 193 SER A C 1
ATOM 1570 O O . SER A 1 193 ? -1.692 -2.940 -9.445 1.00 88.38 193 SER A O 1
ATOM 1572 N N . ARG A 1 194 ? -2.822 -1.968 -7.735 1.00 85.69 194 ARG A N 1
ATOM 1573 C CA . ARG A 1 194 ? -2.201 -0.635 -7.808 1.00 85.69 194 ARG A CA 1
ATOM 1574 C C . ARG A 1 194 ? -0.743 -0.638 -7.349 1.00 85.69 194 ARG A C 1
ATOM 1576 O O . ARG A 1 194 ? 0.090 -0.023 -8.004 1.00 85.69 194 ARG A O 1
ATOM 1583 N N . TYR A 1 195 ? -0.424 -1.348 -6.266 1.00 84.94 195 TYR A N 1
ATOM 1584 C CA . TYR A 1 195 ? 0.930 -1.400 -5.705 1.00 84.94 195 TYR A CA 1
ATOM 1585 C C . TYR A 1 195 ? 1.964 -1.895 -6.732 1.00 84.94 195 TYR A C 1
ATOM 1587 O O . TYR A 1 195 ? 2.986 -1.242 -6.940 1.00 84.94 195 TYR A O 1
ATOM 1595 N N . TYR A 1 196 ? 1.638 -2.986 -7.435 1.00 85.56 196 TYR A N 1
ATOM 1596 C CA . TYR A 1 196 ? 2.434 -3.574 -8.519 1.00 85.56 196 TYR A CA 1
ATOM 1597 C C . TYR A 1 196 ? 1.991 -3.103 -9.928 1.00 85.56 196 TYR A C 1
ATOM 1599 O O . TYR A 1 196 ? 1.986 -3.892 -10.880 1.00 85.56 196 TYR A O 1
ATOM 1607 N N . SER A 1 197 ? 1.535 -1.855 -10.088 1.00 79.50 197 SER A N 1
ATOM 1608 C CA . SER A 1 197 ? 1.303 -1.262 -11.418 1.00 79.50 197 SER A CA 1
ATOM 1609 C C . SER A 1 197 ? 2.595 -0.651 -11.977 1.00 79.50 197 SER A C 1
ATOM 1611 O O . SER A 1 197 ? 3.243 0.108 -11.261 1.00 79.50 197 SER A O 1
ATOM 1613 N N . PRO A 1 198 ? 2.967 -0.909 -13.245 1.00 65.62 198 PRO A N 1
ATOM 1614 C CA . PRO A 1 198 ? 4.132 -0.278 -13.858 1.00 65.62 198 PRO A CA 1
ATOM 1615 C C . PRO A 1 198 ? 3.836 1.182 -14.234 1.00 65.62 198 PRO A C 1
ATOM 1617 O O . PRO A 1 198 ? 2.920 1.450 -15.012 1.00 65.62 198 PRO A O 1
ATOM 1620 N N . GLY A 1 199 ? 4.636 2.124 -13.730 1.00 56.97 199 GLY A N 1
ATOM 1621 C CA . GLY A 1 199 ? 4.579 3.527 -14.150 1.00 56.97 199 GLY A CA 1
ATOM 1622 C C . GLY A 1 199 ? 5.160 4.505 -13.130 1.00 56.97 199 GLY A C 1
ATOM 1623 O O . GLY A 1 199 ? 4.783 4.492 -11.956 1.00 56.97 199 GLY A O 1
ATOM 1624 N N . PHE A 1 200 ? 6.041 5.398 -13.595 1.00 42.25 200 PHE A N 1
ATOM 1625 C CA . PHE A 1 200 ? 6.572 6.494 -12.782 1.00 42.25 200 PHE A CA 1
ATOM 1626 C C . PHE A 1 200 ? 5.431 7.323 -12.165 1.00 42.25 200 PHE A C 1
ATOM 1628 O O . PHE A 1 200 ? 4.451 7.653 -12.834 1.00 42.25 200 PHE A O 1
ATOM 1635 N N . HIS A 1 201 ? 5.598 7.681 -10.890 1.00 43.97 201 HIS A N 1
ATOM 1636 C CA . HIS A 1 201 ? 4.672 8.478 -10.071 1.00 43.97 201 HIS A CA 1
ATOM 1637 C C . HIS A 1 201 ? 3.359 7.803 -9.615 1.00 43.97 201 HIS A C 1
ATOM 1639 O O . HIS A 1 201 ? 2.554 8.488 -8.984 1.00 43.97 201 HIS A O 1
ATOM 1645 N N . GLN A 1 202 ? 3.122 6.504 -9.870 1.00 45.50 202 GLN A N 1
ATOM 1646 C CA . GLN A 1 202 ? 1.951 5.792 -9.306 1.00 45.50 202 GLN A CA 1
ATOM 1647 C C . GLN A 1 202 ? 2.203 4.375 -8.761 1.00 45.50 202 GLN A C 1
ATOM 1649 O O . GLN A 1 202 ? 1.317 3.850 -8.082 1.00 45.50 202 GLN A O 1
ATOM 1654 N N . SER A 1 203 ? 3.361 3.749 -8.997 1.00 52.78 203 SER A N 1
ATOM 1655 C CA . SER A 1 203 ? 3.692 2.488 -8.322 1.00 52.78 203 SER A CA 1
ATOM 1656 C C . SER A 1 203 ? 3.886 2.707 -6.814 1.00 52.78 203 SER A C 1
ATOM 1658 O O . SER A 1 203 ? 4.473 3.698 -6.383 1.00 52.78 203 SER A O 1
ATOM 1660 N N . GLY A 1 204 ? 3.384 1.772 -6.001 1.00 57.97 204 GLY A N 1
ATOM 1661 C CA . GLY A 1 204 ? 3.740 1.690 -4.575 1.00 57.97 204 GLY A CA 1
ATOM 1662 C C . GLY A 1 204 ? 5.032 0.899 -4.344 1.00 57.97 204 GLY A C 1
ATOM 1663 O O . GLY A 1 204 ? 5.631 0.986 -3.276 1.00 57.97 204 GLY A O 1
ATOM 1664 N N . PHE A 1 205 ? 5.441 0.130 -5.353 1.00 68.62 205 PHE A N 1
ATOM 1665 C CA . PHE A 1 205 ? 6.693 -0.605 -5.409 1.00 68.62 205 PHE A CA 1
ATOM 1666 C C . PHE A 1 205 ? 7.771 0.193 -6.157 1.00 68.62 205 PHE A C 1
ATOM 1668 O O . PHE A 1 205 ? 7.487 0.811 -7.188 1.00 68.62 205 PHE A O 1
ATOM 1675 N N . ASP A 1 206 ? 9.002 0.125 -5.657 1.00 73.31 206 ASP A N 1
ATOM 1676 C CA . ASP A 1 206 ? 10.210 0.674 -6.274 1.00 73.31 206 ASP A CA 1
ATOM 1677 C C . ASP A 1 206 ? 11.239 -0.460 -6.398 1.00 73.31 206 ASP A C 1
ATOM 1679 O O . ASP A 1 206 ? 11.767 -0.963 -5.404 1.00 73.31 206 ASP A O 1
ATOM 1683 N N . GLU A 1 207 ? 11.476 -0.898 -7.634 1.00 74.44 207 GLU A N 1
ATOM 1684 C CA . GLU A 1 207 ? 12.345 -2.033 -7.953 1.00 74.44 207 GLU A CA 1
ATOM 1685 C C . GLU A 1 207 ? 13.838 -1.738 -7.767 1.00 74.44 207 GLU A C 1
ATOM 1687 O O . GLU A 1 207 ? 14.609 -2.667 -7.526 1.00 74.44 207 GLU A O 1
ATOM 1692 N N . ASP A 1 208 ? 14.244 -0.465 -7.801 1.00 73.94 208 ASP A N 1
ATOM 1693 C CA . ASP A 1 208 ? 15.626 -0.052 -7.553 1.00 73.94 208 ASP A CA 1
ATOM 1694 C C . ASP A 1 208 ? 15.933 0.073 -6.048 1.00 73.94 208 ASP A C 1
ATOM 1696 O O . ASP A 1 208 ? 17.097 -0.046 -5.652 1.00 73.94 208 ASP A O 1
ATOM 1700 N N . ASN A 1 209 ? 14.908 0.232 -5.202 1.00 75.12 209 ASN A N 1
ATOM 1701 C CA . ASN A 1 209 ? 15.022 0.181 -3.738 1.00 75.12 209 ASN A CA 1
ATOM 1702 C C . ASN A 1 209 ? 14.755 -1.217 -3.126 1.00 75.12 209 ASN A C 1
ATOM 1704 O O . ASN A 1 209 ? 15.142 -1.458 -1.980 1.00 75.12 209 ASN A O 1
ATOM 1708 N N . ASP A 1 210 ? 14.149 -2.169 -3.850 1.00 84.44 210 ASP A N 1
ATOM 1709 C CA . ASP A 1 210 ? 13.990 -3.548 -3.357 1.00 84.44 210 ASP A CA 1
ATOM 1710 C C . ASP A 1 210 ? 15.340 -4.293 -3.305 1.00 84.44 210 ASP A C 1
ATOM 1712 O O . ASP A 1 210 ? 16.048 -4.445 -4.301 1.00 84.44 210 ASP A O 1
ATOM 1716 N N . LYS A 1 211 ? 15.674 -4.825 -2.123 1.00 84.19 211 LYS A N 1
ATOM 1717 C CA . LYS A 1 211 ? 16.932 -5.530 -1.805 1.00 84.19 211 LYS A CA 1
ATOM 1718 C C . LYS A 1 211 ? 17.294 -6.683 -2.759 1.00 84.19 211 LYS A C 1
ATOM 1720 O O . LYS A 1 211 ? 18.468 -7.052 -2.842 1.00 84.19 211 LYS A O 1
ATOM 1725 N N . TYR A 1 212 ? 16.313 -7.289 -3.420 1.00 88.38 212 TYR A N 1
ATOM 1726 C CA . TYR A 1 212 ? 16.486 -8.441 -4.300 1.00 88.38 212 TYR A CA 1
ATOM 1727 C C . TYR A 1 212 ? 16.453 -8.077 -5.787 1.00 88.38 212 TYR A C 1
ATOM 1729 O O . TYR A 1 212 ? 17.088 -8.777 -6.576 1.00 88.38 212 TYR A O 1
ATOM 1737 N N . LEU A 1 213 ? 15.731 -7.017 -6.167 1.00 88.56 213 LEU A N 1
ATOM 1738 C CA . LEU A 1 213 ? 15.609 -6.583 -7.564 1.00 88.56 213 LEU A CA 1
ATOM 1739 C C . LEU A 1 213 ? 16.570 -5.446 -7.950 1.00 88.56 213 LEU A C 1
ATOM 1741 O O . LEU A 1 213 ? 16.886 -5.332 -9.134 1.00 88.56 213 LEU A O 1
ATOM 1745 N N . THR A 1 214 ? 17.069 -4.674 -6.977 1.00 83.75 214 THR A N 1
ATOM 1746 C CA . THR A 1 214 ? 17.858 -3.446 -7.183 1.00 83.75 214 THR A CA 1
ATOM 1747 C C . THR A 1 214 ? 18.976 -3.568 -8.219 1.00 83.75 214 THR A C 1
ATOM 1749 O O . THR A 1 214 ? 19.796 -4.492 -8.190 1.00 83.75 214 THR A O 1
ATOM 1752 N N . LEU A 1 215 ? 19.040 -2.588 -9.126 1.00 80.69 215 LEU A N 1
ATOM 1753 C CA . LEU A 1 215 ? 20.013 -2.543 -10.217 1.00 80.69 215 LEU A CA 1
ATOM 1754 C C . LEU A 1 215 ? 21.154 -1.544 -9.951 1.00 80.69 215 LEU A C 1
ATOM 1756 O O . LEU A 1 215 ? 22.085 -1.448 -10.753 1.00 80.69 215 LEU A O 1
ATOM 1760 N N . PHE A 1 216 ? 21.143 -0.841 -8.811 1.00 65.44 216 PHE A N 1
ATOM 1761 C CA . PHE A 1 216 ? 22.132 0.194 -8.474 1.00 65.44 216 PHE A CA 1
ATOM 1762 C C . PHE A 1 216 ? 23.573 -0.315 -8.274 1.00 65.44 216 PHE A C 1
ATOM 1764 O O . PHE A 1 216 ? 24.512 0.471 -8.401 1.00 65.44 216 PHE A O 1
ATOM 1771 N N . ASN A 1 217 ? 23.781 -1.605 -7.982 1.00 60.97 217 ASN A N 1
ATOM 1772 C CA . ASN A 1 217 ? 25.113 -2.200 -7.782 1.00 60.97 217 ASN A CA 1
ATOM 1773 C C . ASN A 1 217 ? 25.294 -3.467 -8.640 1.00 60.97 217 ASN A C 1
ATOM 1775 O O . ASN A 1 217 ? 25.404 -4.588 -8.142 1.00 60.97 217 ASN A O 1
ATOM 1779 N N . ASN A 1 218 ? 25.255 -3.279 -9.961 1.00 62.03 218 ASN A N 1
ATOM 1780 C CA . ASN A 1 218 ? 24.936 -4.309 -10.954 1.00 62.03 218 ASN A CA 1
ATOM 1781 C C . ASN A 1 218 ? 26.043 -5.352 -11.273 1.00 62.03 218 ASN A C 1
ATOM 1783 O O . ASN A 1 218 ? 26.153 -5.804 -12.415 1.00 62.03 218 ASN A O 1
ATOM 1787 N N . GLN A 1 219 ? 26.879 -5.735 -10.299 1.00 73.06 219 GLN A N 1
ATOM 1788 C CA . GLN A 1 219 ? 28.022 -6.647 -10.505 1.00 73.06 219 GLN A CA 1
ATOM 1789 C C . GLN A 1 219 ? 27.647 -8.132 -10.683 1.00 73.06 219 GLN A C 1
ATOM 1791 O O . GLN A 1 219 ? 28.486 -8.926 -11.106 1.00 73.06 219 GLN A O 1
ATOM 1796 N N . ASP A 1 220 ? 26.410 -8.529 -10.369 1.00 84.81 220 ASP A N 1
ATOM 1797 C CA . ASP A 1 220 ? 25.952 -9.914 -10.532 1.00 84.81 220 ASP A CA 1
ATOM 1798 C C . ASP A 1 220 ? 26.028 -10.374 -12.001 1.00 84.81 220 ASP A C 1
ATOM 1800 O O . ASP A 1 220 ? 25.675 -9.623 -12.912 1.00 84.81 220 ASP A O 1
ATOM 1804 N N . ASN A 1 221 ? 26.366 -11.640 -12.254 1.00 89.12 221 ASN A N 1
ATOM 1805 C CA . ASN A 1 221 ? 25.999 -12.286 -13.523 1.00 89.12 221 ASN A CA 1
ATOM 1806 C C . ASN A 1 221 ? 24.498 -12.654 -13.521 1.00 89.12 221 ASN A C 1
ATOM 1808 O O . ASN A 1 221 ? 23.855 -12.632 -12.467 1.00 89.12 221 ASN A O 1
ATOM 1812 N N . LEU A 1 222 ? 23.945 -13.023 -14.684 1.00 91.00 222 LEU A N 1
ATOM 1813 C CA . LEU A 1 222 ? 22.533 -13.398 -14.827 1.00 91.00 222 LEU A CA 1
ATOM 1814 C C . LEU A 1 222 ? 22.064 -14.421 -13.773 1.00 91.00 222 LEU A C 1
ATOM 1816 O O . LEU A 1 222 ? 21.056 -14.189 -13.110 1.00 91.00 222 LEU A O 1
ATOM 1820 N N . ASN A 1 223 ? 22.805 -15.508 -13.544 1.00 92.75 223 ASN A N 1
ATOM 1821 C CA . ASN A 1 223 ? 22.379 -16.570 -12.625 1.00 92.75 223 ASN A CA 1
ATOM 1822 C C . ASN A 1 223 ? 22.477 -16.169 -11.147 1.00 92.75 223 ASN A C 1
ATOM 1824 O O . ASN A 1 223 ? 21.659 -16.613 -10.340 1.00 92.75 223 ASN A O 1
ATOM 1828 N N . THR A 1 224 ? 23.423 -15.301 -10.776 1.00 92.38 224 THR A N 1
ATOM 1829 C CA . THR A 1 224 ? 23.446 -14.685 -9.438 1.00 92.38 224 THR A CA 1
ATOM 1830 C C . THR A 1 224 ? 22.233 -13.770 -9.237 1.00 92.38 224 THR A C 1
ATOM 1832 O O . THR A 1 224 ? 21.611 -13.817 -8.177 1.00 92.38 224 THR A O 1
ATOM 1835 N N . TYR A 1 225 ? 21.843 -12.997 -10.257 1.00 92.50 225 TYR A N 1
ATOM 1836 C CA . TYR A 1 225 ? 20.656 -12.140 -10.193 1.00 92.50 225 TYR A CA 1
ATOM 1837 C C . TYR A 1 225 ? 19.356 -12.962 -10.110 1.00 92.50 225 TYR A C 1
ATOM 1839 O O . TYR A 1 225 ? 18.540 -12.724 -9.223 1.00 92.50 225 TYR A O 1
ATOM 1847 N N . LEU A 1 226 ? 19.199 -14.012 -10.927 1.00 93.50 226 LEU A N 1
ATOM 1848 C CA . LEU A 1 226 ? 18.050 -14.934 -10.863 1.00 93.50 226 LEU A CA 1
ATOM 1849 C C . LEU A 1 226 ? 17.881 -15.566 -9.465 1.00 93.50 226 LEU A C 1
ATOM 1851 O O . LEU A 1 226 ? 16.757 -15.735 -8.993 1.00 93.50 226 LEU A O 1
ATOM 1855 N N . LYS A 1 227 ? 18.985 -15.838 -8.757 1.00 92.56 227 LYS A N 1
ATOM 1856 C CA . LYS A 1 227 ? 18.974 -16.337 -7.368 1.00 92.56 227 LYS A CA 1
ATOM 1857 C C . LYS A 1 227 ? 18.570 -15.286 -6.325 1.00 92.56 227 LYS A C 1
ATOM 1859 O O . LYS A 1 227 ? 18.116 -15.671 -5.253 1.00 92.56 227 LYS A O 1
ATOM 1864 N N . LYS A 1 228 ? 18.680 -13.984 -6.613 1.00 91.94 228 LYS A N 1
ATOM 1865 C CA . LYS A 1 228 ? 18.060 -12.922 -5.792 1.00 91.94 228 LYS A CA 1
ATOM 1866 C C . LYS A 1 228 ? 16.571 -12.791 -6.113 1.00 91.94 228 LYS A C 1
ATOM 1868 O O . LYS A 1 228 ? 15.745 -12.773 -5.205 1.00 91.94 228 LYS A O 1
ATOM 1873 N N . VAL A 1 229 ? 16.220 -12.803 -7.398 1.00 92.12 229 VAL A N 1
ATOM 1874 C CA . VAL A 1 229 ? 14.833 -12.728 -7.888 1.00 92.12 229 VAL A CA 1
ATOM 1875 C C . VAL A 1 229 ? 13.961 -13.874 -7.345 1.00 92.12 229 VAL A C 1
ATOM 1877 O O . VAL A 1 229 ? 12.785 -13.665 -7.052 1.00 92.12 229 VAL A O 1
ATOM 1880 N N . SER A 1 230 ? 14.508 -15.072 -7.120 1.00 91.94 230 SER A N 1
ATOM 1881 C CA . SER A 1 230 ? 13.749 -16.168 -6.495 1.00 91.94 230 SER A CA 1
ATOM 1882 C C . SER A 1 230 ? 13.432 -15.936 -5.011 1.00 91.94 230 SER A C 1
ATOM 1884 O O . SER A 1 230 ? 12.376 -16.362 -4.541 1.00 91.94 230 SER A O 1
ATOM 1886 N N . LEU A 1 231 ? 14.273 -15.193 -4.281 1.00 90.75 231 LEU A N 1
ATOM 1887 C CA . LEU A 1 231 ? 13.985 -14.764 -2.907 1.00 90.75 231 LEU A CA 1
ATOM 1888 C C . LEU A 1 231 ? 12.861 -13.720 -2.881 1.00 90.75 231 LEU A C 1
ATOM 1890 O O . LEU A 1 231 ? 11.958 -13.830 -2.050 1.00 90.75 231 LEU A O 1
ATOM 1894 N N . PHE A 1 232 ? 12.845 -12.784 -3.838 1.00 89.62 232 PHE A N 1
ATOM 1895 C CA . PHE A 1 232 ? 11.719 -11.863 -4.045 1.00 89.62 232 PHE A CA 1
ATOM 1896 C C . PHE A 1 232 ? 10.408 -12.616 -4.317 1.00 89.62 232 PHE A C 1
ATOM 1898 O O . PHE A 1 232 ? 9.374 -12.312 -3.718 1.00 89.62 232 PHE A O 1
ATOM 1905 N N . LEU A 1 233 ? 10.446 -13.641 -5.175 1.00 89.31 233 LEU A N 1
ATOM 1906 C CA . LEU A 1 233 ? 9.284 -14.476 -5.499 1.00 89.31 233 LEU A CA 1
ATOM 1907 C C . LEU A 1 233 ? 8.820 -15.375 -4.338 1.00 89.31 233 LEU A C 1
ATOM 1909 O O . LEU A 1 233 ? 7.664 -15.792 -4.340 1.00 89.31 233 LEU A O 1
ATOM 1913 N N . SER A 1 234 ? 9.663 -15.637 -3.333 1.00 85.50 234 SER A N 1
ATOM 1914 C CA . SER A 1 234 ? 9.344 -16.532 -2.212 1.00 85.50 234 SER A CA 1
ATOM 1915 C C . SER A 1 234 ? 8.118 -16.097 -1.391 1.00 85.50 234 SER A C 1
ATOM 1917 O O . SER A 1 234 ? 7.812 -14.909 -1.264 1.00 85.50 234 SER A O 1
ATOM 1919 N N . ASN A 1 235 ? 7.451 -17.062 -0.750 1.00 72.38 235 ASN A N 1
ATOM 1920 C CA . ASN A 1 235 ? 6.282 -16.833 0.113 1.00 72.38 235 ASN A CA 1
ATOM 1921 C C . ASN A 1 235 ? 6.594 -16.088 1.429 1.00 72.38 235 ASN A C 1
ATOM 1923 O O . ASN A 1 235 ? 5.689 -15.932 2.244 1.00 72.38 235 ASN A O 1
ATOM 1927 N N . ASN A 1 236 ? 7.838 -15.645 1.649 1.00 69.25 236 ASN A N 1
ATOM 1928 C CA . ASN A 1 236 ? 8.268 -14.967 2.877 1.00 69.25 236 ASN A CA 1
ATOM 1929 C C . ASN A 1 236 ? 8.563 -13.470 2.664 1.00 69.25 236 ASN A C 1
ATOM 1931 O O . ASN A 1 236 ? 8.752 -12.748 3.637 1.00 69.25 236 ASN A O 1
ATOM 1935 N N . HIS A 1 237 ? 8.615 -12.993 1.413 1.00 72.94 237 HIS A N 1
ATOM 1936 C CA . HIS A 1 237 ? 8.820 -11.574 1.093 1.00 72.94 237 HIS A CA 1
ATOM 1937 C C . HIS A 1 237 ? 7.489 -10.916 0.723 1.00 72.94 237 HIS A C 1
ATOM 1939 O O . HIS A 1 237 ? 6.909 -11.260 -0.308 1.00 72.94 237 HIS A O 1
ATOM 1945 N N . TYR A 1 238 ? 7.013 -9.963 1.526 1.00 69.56 238 TYR A N 1
ATOM 1946 C CA . TYR A 1 238 ? 5.807 -9.181 1.236 1.00 69.56 238 TYR A CA 1
ATOM 1947 C C . TYR A 1 238 ? 6.116 -7.680 1.324 1.00 69.56 238 TYR A C 1
ATOM 1949 O O . TYR A 1 238 ? 6.045 -7.110 2.409 1.00 69.56 238 TYR A O 1
ATOM 1957 N N . PRO A 1 239 ? 6.400 -7.013 0.188 1.00 70.06 239 PRO A N 1
ATOM 1958 C CA . PRO A 1 239 ? 6.533 -5.550 0.120 1.00 70.06 239 PRO A CA 1
ATOM 1959 C C . PRO A 1 239 ? 5.264 -4.770 0.527 1.00 70.06 239 PRO A C 1
ATOM 1961 O O . PRO A 1 239 ? 5.288 -3.553 0.677 1.00 70.06 239 PRO A O 1
ATOM 1964 N N . ILE A 1 240 ? 4.136 -5.468 0.678 1.00 77.81 240 ILE A N 1
ATOM 1965 C CA . ILE A 1 240 ? 2.835 -4.933 1.066 1.00 77.81 240 ILE A CA 1
ATOM 1966 C C . ILE A 1 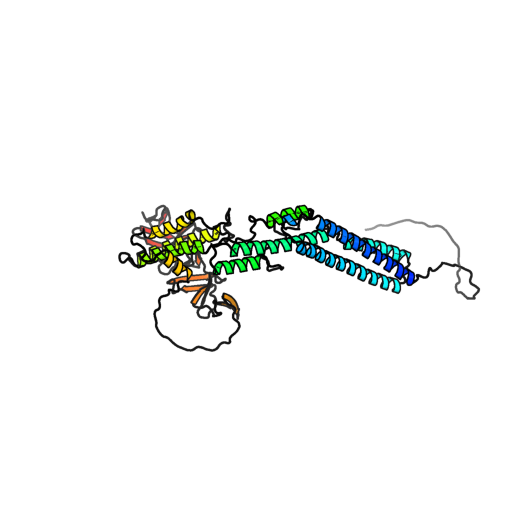240 ? 2.136 -5.935 1.990 1.00 77.81 240 ILE A C 1
ATOM 1968 O O . ILE A 1 240 ? 2.013 -7.108 1.640 1.00 77.81 240 ILE A O 1
ATOM 1972 N N . SER A 1 241 ? 1.642 -5.483 3.148 1.00 84.00 241 SER A N 1
ATOM 1973 C CA . SER A 1 241 ? 0.853 -6.349 4.034 1.00 84.00 241 SER A CA 1
ATOM 1974 C C . SER A 1 241 ? -0.470 -6.763 3.383 1.00 84.00 241 SER A C 1
ATOM 1976 O O . SER A 1 241 ? -1.275 -5.913 2.985 1.00 84.00 241 SER A O 1
ATOM 1978 N N . THR A 1 242 ? -0.703 -8.075 3.351 1.00 86.75 242 THR A N 1
ATOM 1979 C CA . THR A 1 242 ? -1.953 -8.725 2.941 1.00 86.75 242 THR A CA 1
ATOM 1980 C C . THR A 1 242 ? -2.552 -9.542 4.087 1.00 86.75 242 THR A C 1
ATOM 1982 O O . THR A 1 242 ? -2.989 -10.672 3.893 1.00 86.75 242 THR A O 1
ATOM 1985 N N . VAL A 1 243 ? -2.536 -8.992 5.303 1.00 87.69 243 VAL A N 1
ATOM 1986 C CA . VAL A 1 243 ? -3.224 -9.583 6.460 1.00 87.69 243 VAL A CA 1
ATOM 1987 C C . VAL A 1 243 ? -4.727 -9.247 6.409 1.00 87.69 243 VAL A C 1
ATOM 1989 O O . VAL A 1 243 ? -5.074 -8.069 6.272 1.00 87.69 243 VAL A O 1
ATOM 1992 N N . PRO A 1 244 ? -5.633 -10.237 6.530 1.00 87.50 244 PRO A N 1
ATOM 1993 C CA . PRO A 1 244 ? -7.059 -10.005 6.760 1.00 87.50 244 PRO A CA 1
ATOM 1994 C C . PRO A 1 244 ? -7.307 -9.387 8.144 1.00 87.50 244 PRO A C 1
ATOM 1996 O O . PRO A 1 244 ? -6.749 -9.829 9.149 1.00 87.50 244 PRO A O 1
ATOM 1999 N N . LYS A 1 245 ? -8.179 -8.380 8.205 1.00 87.12 245 LYS A N 1
ATOM 2000 C CA . LYS A 1 245 ? -8.531 -7.620 9.417 1.00 87.12 245 LYS A CA 1
ATOM 2001 C C . LYS A 1 245 ? -10.006 -7.753 9.799 1.00 87.12 245 LYS A C 1
ATOM 2003 O O . LYS A 1 245 ? -10.326 -7.768 10.987 1.00 87.12 245 LYS A O 1
ATOM 2008 N N . GLU A 1 246 ? -10.914 -7.862 8.824 1.00 86.38 246 GLU A N 1
ATOM 2009 C CA . GLU A 1 246 ? -12.355 -7.734 9.081 1.00 86.38 246 GLU A CA 1
ATOM 2010 C C . GLU A 1 246 ? -12.914 -8.867 9.942 1.00 86.38 246 GLU A C 1
ATOM 2012 O O . GLU A 1 246 ? -13.821 -8.619 10.732 1.00 86.38 246 GLU A O 1
ATOM 2017 N N . LYS A 1 247 ? -12.359 -10.084 9.864 1.00 86.69 247 LYS A N 1
ATOM 2018 C CA . LYS A 1 247 ? -12.742 -11.198 10.748 1.00 86.69 247 LYS A CA 1
ATOM 2019 C C . LYS A 1 247 ? -12.592 -10.820 12.227 1.00 86.69 247 LYS A C 1
ATOM 2021 O O . LYS A 1 247 ? -13.563 -10.869 12.979 1.00 86.69 247 LYS A O 1
ATOM 2026 N N . ASN A 1 248 ? -11.396 -10.388 12.624 1.00 89.69 248 ASN A N 1
ATOM 2027 C CA . ASN A 1 248 ? -11.077 -10.085 14.019 1.00 89.69 248 ASN A CA 1
ATOM 2028 C C . ASN A 1 248 ? -11.788 -8.804 14.495 1.00 89.69 248 ASN A C 1
ATOM 2030 O O . ASN A 1 248 ? -12.271 -8.755 15.624 1.00 89.69 248 ASN A O 1
ATOM 2034 N N . ILE A 1 249 ? -11.931 -7.800 13.619 1.00 89.06 249 ILE A N 1
ATOM 2035 C CA . ILE A 1 249 ? -12.717 -6.584 13.895 1.00 89.06 249 ILE A CA 1
ATOM 2036 C C . ILE A 1 249 ? -14.197 -6.931 14.138 1.00 89.06 249 ILE A C 1
ATOM 2038 O O . ILE A 1 249 ? -14.790 -6.454 15.105 1.00 89.06 249 ILE A O 1
ATOM 2042 N N . ARG A 1 250 ? -14.800 -7.791 13.305 1.00 85.44 250 ARG A N 1
ATOM 2043 C CA . ARG A 1 250 ? -16.197 -8.233 13.470 1.00 85.44 250 ARG A CA 1
ATOM 2044 C C . ARG A 1 250 ? -16.400 -9.066 14.726 1.00 85.44 250 ARG A C 1
ATOM 2046 O O . ARG A 1 250 ? -17.443 -8.932 15.350 1.00 85.44 250 ARG A O 1
ATOM 2053 N N . GLU A 1 251 ? -15.429 -9.885 15.116 1.00 86.44 251 GLU A N 1
ATOM 2054 C CA . GLU A 1 251 ? -15.512 -10.683 16.342 1.00 86.44 251 GLU A CA 1
ATOM 2055 C C . GLU A 1 251 ? -15.477 -9.806 17.608 1.00 86.44 251 GLU A C 1
ATOM 2057 O O . GLU A 1 251 ? -16.332 -9.976 18.478 1.00 86.44 251 GLU A O 1
ATOM 2062 N N . ILE A 1 252 ? -14.596 -8.797 17.664 1.00 89.62 252 ILE A N 1
ATOM 2063 C CA . ILE A 1 252 ? -14.598 -7.765 18.722 1.00 89.62 252 ILE A CA 1
ATOM 2064 C C . ILE A 1 252 ? -15.945 -7.019 18.748 1.00 89.62 252 ILE A C 1
ATOM 2066 O O . ILE A 1 252 ? -16.592 -6.920 19.794 1.00 89.62 252 ILE A O 1
ATOM 2070 N N . ASN A 1 253 ? -16.406 -6.539 17.587 1.00 86.62 253 ASN A N 1
ATOM 2071 C CA . ASN A 1 253 ? -17.646 -5.768 17.472 1.00 86.62 253 ASN A CA 1
ATOM 2072 C C . ASN A 1 253 ? -18.902 -6.590 17.810 1.00 86.62 253 ASN A C 1
ATOM 2074 O O . ASN A 1 253 ? -19.856 -6.042 18.358 1.00 86.62 253 ASN A O 1
ATOM 2078 N N . ALA A 1 254 ? -18.922 -7.892 17.510 1.00 83.56 254 ALA A N 1
ATOM 2079 C CA . ALA A 1 254 ? -20.044 -8.773 17.826 1.00 83.56 254 ALA A CA 1
ATOM 2080 C C . ALA A 1 254 ? -20.192 -8.985 19.341 1.00 83.56 254 ALA A C 1
ATOM 2082 O O . ALA A 1 254 ? -21.303 -8.879 19.857 1.00 83.56 254 ALA A O 1
ATOM 2083 N N . VAL A 1 255 ? -19.088 -9.204 20.067 1.00 88.38 255 VAL A N 1
ATOM 2084 C CA . VAL A 1 255 ? -19.118 -9.317 21.539 1.00 88.38 255 VAL A CA 1
ATOM 2085 C C . VAL A 1 255 ? -19.546 -7.988 22.171 1.00 88.38 255 VAL A C 1
ATOM 2087 O O . VAL A 1 255 ? -20.434 -7.967 23.022 1.00 88.38 255 VAL A O 1
ATOM 2090 N N . ALA A 1 256 ? -19.026 -6.859 21.676 1.00 87.44 256 ALA A N 1
ATOM 2091 C CA . ALA A 1 256 ? -19.479 -5.530 22.092 1.00 87.44 256 ALA A CA 1
ATOM 2092 C C . ALA A 1 256 ? -20.981 -5.304 21.846 1.00 87.44 256 ALA A C 1
ATOM 2094 O O . ALA A 1 256 ? -21.669 -4.747 22.701 1.00 87.44 256 ALA A O 1
ATOM 2095 N N . PHE A 1 257 ? -21.515 -5.758 20.708 1.00 83.56 257 PHE A N 1
ATOM 2096 C CA . PHE A 1 257 ? -22.941 -5.672 20.391 1.00 83.56 257 PHE A CA 1
ATOM 2097 C C . PHE A 1 257 ? -23.803 -6.548 21.317 1.00 83.56 257 PHE A C 1
ATOM 2099 O O . PHE A 1 257 ? -24.857 -6.098 21.776 1.00 83.56 257 PHE A O 1
ATOM 2106 N N . MET A 1 258 ? -23.352 -7.766 21.636 1.00 82.75 258 MET A N 1
ATOM 2107 C CA . MET A 1 258 ? -24.034 -8.678 22.564 1.00 82.75 258 MET A CA 1
ATOM 2108 C C . MET A 1 258 ? -24.137 -8.079 23.972 1.00 82.75 258 MET A C 1
ATOM 2110 O O . MET A 1 258 ? -25.244 -7.979 24.508 1.00 82.75 258 MET A O 1
ATOM 2114 N N . GLU A 1 259 ? -23.026 -7.596 24.533 1.00 85.62 259 GLU A N 1
ATOM 2115 C CA . GLU A 1 259 ? -23.006 -7.006 25.877 1.00 85.62 259 GLU A CA 1
ATOM 2116 C C . GLU A 1 259 ? -23.760 -5.674 25.936 1.00 85.62 259 GLU A C 1
ATOM 2118 O O . GLU A 1 259 ? -24.583 -5.471 26.830 1.00 85.62 259 GLU A O 1
ATOM 2123 N N . LYS A 1 260 ? -23.602 -4.793 24.936 1.00 84.06 260 LYS A N 1
ATOM 2124 C CA . LYS A 1 260 ? -24.418 -3.569 24.840 1.00 84.06 260 LYS A CA 1
ATOM 2125 C C . LYS A 1 260 ? -25.915 -3.880 24.771 1.00 84.06 260 LYS A C 1
ATOM 2127 O O . LYS A 1 260 ? -26.714 -3.170 25.383 1.00 84.06 260 LYS A O 1
ATOM 2132 N N . THR A 1 261 ? -26.307 -4.957 24.089 1.00 82.12 261 THR A N 1
ATOM 2133 C CA . THR A 1 261 ? -27.706 -5.409 24.040 1.00 82.12 261 THR A CA 1
ATOM 2134 C C . THR A 1 261 ? -28.181 -5.937 25.395 1.00 82.12 261 THR A C 1
ATOM 2136 O O . THR A 1 261 ? -29.304 -5.620 25.796 1.00 82.12 261 THR A O 1
ATOM 2139 N N . ALA A 1 262 ? -27.347 -6.683 26.127 1.00 82.94 262 ALA A N 1
ATOM 2140 C CA . ALA A 1 262 ? -27.659 -7.161 27.474 1.00 82.94 262 ALA A CA 1
ATOM 2141 C C . ALA A 1 262 ? -27.841 -5.992 28.463 1.00 82.94 262 ALA A C 1
ATOM 2143 O O . ALA A 1 262 ? -28.923 -5.842 29.028 1.00 82.94 262 ALA A O 1
ATOM 2144 N N . ILE A 1 263 ? -26.853 -5.093 28.557 1.00 82.44 263 ILE A N 1
ATOM 2145 C CA . ILE A 1 263 ? -26.885 -3.861 29.369 1.00 82.44 263 ILE A CA 1
ATOM 2146 C C . ILE A 1 263 ? -28.116 -3.000 29.037 1.00 82.44 263 ILE A C 1
ATOM 2148 O O . ILE A 1 263 ? -28.782 -2.480 29.932 1.00 82.44 263 ILE A O 1
ATOM 2152 N N . SER A 1 264 ? -28.451 -2.846 27.751 1.00 82.00 264 SER A N 1
ATOM 2153 C CA . SER A 1 264 ? -29.625 -2.075 27.319 1.00 82.00 264 SER A CA 1
ATOM 2154 C C . SER A 1 264 ? -30.933 -2.660 27.872 1.00 82.00 264 SER A C 1
ATOM 2156 O O . SER A 1 264 ? -31.776 -1.912 28.372 1.00 82.00 264 SER A O 1
ATOM 2158 N N . ASN A 1 265 ? -31.057 -3.993 27.872 1.00 82.06 265 ASN A N 1
ATOM 2159 C CA . ASN A 1 265 ? -32.211 -4.751 28.371 1.00 82.06 265 ASN A CA 1
ATOM 2160 C C . ASN A 1 265 ? -32.250 -4.935 29.905 1.00 82.06 265 ASN A C 1
ATOM 2162 O O . ASN A 1 265 ? -33.194 -5.547 30.399 1.00 82.06 265 ASN A O 1
ATOM 2166 N N . ASP A 1 266 ? -31.252 -4.462 30.657 1.00 84.06 266 ASP A N 1
ATOM 2167 C CA . ASP A 1 266 ? -31.213 -4.613 32.116 1.00 84.06 266 ASP A CA 1
ATOM 2168 C C . ASP A 1 266 ? -32.010 -3.498 32.813 1.00 84.06 266 ASP A C 1
ATOM 2170 O O . ASP A 1 266 ? -31.542 -2.364 32.930 1.00 84.06 266 ASP A O 1
ATOM 2174 N N . ASP A 1 267 ? -33.221 -3.796 33.277 1.00 85.94 267 ASP A N 1
ATOM 2175 C CA . ASP A 1 267 ? -34.080 -2.830 33.979 1.00 85.94 267 ASP A CA 1
ATOM 2176 C C . ASP A 1 267 ? -33.565 -2.438 35.382 1.00 85.94 267 ASP A C 1
ATOM 2178 O O . ASP A 1 267 ? -34.103 -1.514 35.992 1.00 85.94 267 ASP A O 1
ATOM 2182 N N . THR A 1 268 ? -32.518 -3.095 35.903 1.00 88.25 268 THR A N 1
ATOM 2183 C CA . THR A 1 268 ? -31.900 -2.742 37.196 1.00 88.25 268 THR A CA 1
ATOM 2184 C C . THR A 1 268 ? -30.861 -1.622 37.088 1.00 88.25 268 THR A C 1
ATOM 2186 O O . THR A 1 268 ? -30.573 -0.967 38.089 1.00 88.25 268 THR A O 1
ATOM 2189 N N . LEU A 1 269 ? -30.327 -1.364 35.887 1.00 81.00 269 LEU A N 1
ATOM 2190 C CA . LEU A 1 269 ? -29.322 -0.324 35.643 1.00 81.00 269 LEU A CA 1
ATOM 2191 C C . LEU A 1 269 ? -29.958 1.029 35.304 1.00 81.00 269 LEU A C 1
ATOM 2193 O O . LEU A 1 269 ? -30.794 1.143 34.401 1.00 81.00 269 LEU A O 1
ATOM 2197 N N . SER A 1 270 ? -29.478 2.099 35.939 1.00 83.56 270 SER A N 1
ATOM 2198 C CA . SER A 1 270 ? -29.855 3.464 35.568 1.00 83.56 270 SER A CA 1
ATOM 2199 C C . SER A 1 270 ? -29.302 3.863 34.193 1.00 83.56 270 SER A C 1
ATOM 2201 O O . SER A 1 270 ? -28.304 3.330 33.698 1.00 83.56 270 SER A O 1
ATOM 2203 N N . LYS A 1 271 ? -29.904 4.891 33.577 1.00 69.75 271 LYS A N 1
ATOM 2204 C CA . LYS A 1 271 ? -29.432 5.447 32.296 1.00 69.75 271 LYS A CA 1
ATOM 2205 C C . LYS A 1 271 ? -27.958 5.889 32.346 1.00 69.75 271 LYS A C 1
ATOM 2207 O O . LYS A 1 271 ? -27.263 5.761 31.343 1.00 69.75 271 LYS A O 1
ATOM 2212 N N . ALA A 1 272 ? -27.482 6.386 33.490 1.00 72.62 272 ALA A N 1
ATOM 2213 C CA . ALA A 1 272 ? -26.093 6.814 33.661 1.00 72.62 272 ALA A CA 1
ATOM 2214 C C . ALA A 1 272 ? -25.119 5.623 33.688 1.00 72.62 272 ALA A C 1
ATOM 2216 O O . ALA A 1 272 ? -24.072 5.671 33.043 1.00 72.62 272 ALA A O 1
ATOM 2217 N N . GLU A 1 273 ? -25.483 4.533 34.367 1.00 78.69 273 GLU A N 1
ATOM 2218 C CA . GLU A 1 273 ? -24.676 3.307 34.410 1.00 78.69 273 GLU A CA 1
ATOM 2219 C C . GLU A 1 273 ? -24.589 2.646 33.033 1.00 78.69 273 GLU A C 1
ATOM 2221 O O . GLU A 1 273 ? -23.487 2.313 32.599 1.00 78.69 273 GLU A O 1
ATOM 2226 N N . LYS A 1 274 ? -25.711 2.553 32.300 1.00 78.81 274 LYS A N 1
ATOM 2227 C CA . LYS A 1 274 ? -25.727 2.032 30.921 1.00 78.81 274 LYS A CA 1
ATOM 2228 C C . LYS A 1 274 ? -24.781 2.820 30.005 1.00 78.81 274 LYS A C 1
ATOM 2230 O O . LYS A 1 274 ? -23.972 2.217 29.307 1.00 78.81 274 LYS A O 1
ATOM 2235 N N . ILE A 1 275 ? -24.807 4.157 30.066 1.00 69.81 275 ILE A N 1
ATOM 2236 C CA . ILE A 1 275 ? -23.891 5.025 29.300 1.00 69.81 275 ILE A CA 1
ATOM 2237 C C . ILE A 1 275 ? -22.424 4.806 29.718 1.00 69.81 275 ILE A C 1
ATOM 2239 O O . ILE A 1 275 ? -21.557 4.679 28.855 1.00 69.81 275 ILE A O 1
ATOM 2243 N N . SER A 1 276 ? -22.134 4.707 31.021 1.00 79.06 276 SER A N 1
ATOM 2244 C CA . SER A 1 276 ? -20.770 4.455 31.514 1.00 79.06 276 SER A CA 1
ATOM 2245 C C . SER A 1 276 ? -20.225 3.092 31.071 1.00 79.06 276 SER A C 1
ATOM 2247 O O . SER A 1 276 ? -19.054 2.987 30.708 1.00 79.06 276 SER A O 1
ATOM 2249 N N . MET A 1 277 ? -21.061 2.050 31.065 1.00 75.94 277 MET A N 1
ATOM 2250 C CA . MET A 1 277 ? -20.686 0.726 30.561 1.00 75.94 277 MET A CA 1
ATOM 2251 C C . MET A 1 277 ? -20.480 0.734 29.043 1.00 75.94 277 MET A C 1
ATOM 2253 O O . MET A 1 277 ? -19.498 0.169 28.571 1.00 75.94 277 MET A O 1
ATOM 2257 N N . PHE A 1 278 ? -21.339 1.418 28.278 1.00 77.38 278 PHE A N 1
ATOM 2258 C CA . PHE A 1 278 ? -21.167 1.551 26.828 1.00 77.38 278 PHE A CA 1
ATOM 2259 C C . PHE A 1 278 ? -19.832 2.213 26.467 1.00 77.38 278 PHE A C 1
ATOM 2261 O O . PHE A 1 278 ? -19.111 1.653 25.648 1.00 77.38 278 PHE A O 1
ATOM 2268 N N . SER A 1 279 ? -19.470 3.322 27.128 1.00 72.12 279 SER A N 1
ATOM 2269 C CA . SER A 1 279 ? -18.184 4.005 26.908 1.00 72.12 279 SER A CA 1
ATOM 2270 C C . SER A 1 279 ? -16.992 3.076 27.150 1.00 72.12 279 SER A C 1
ATOM 2272 O O . SER A 1 279 ? -16.105 2.999 26.311 1.00 72.12 279 SER A O 1
ATOM 2274 N N . LYS A 1 280 ? -17.000 2.312 28.253 1.00 79.62 280 LYS A N 1
ATOM 2275 C CA . LYS A 1 280 ? -15.925 1.353 28.568 1.00 79.62 280 LYS A CA 1
ATOM 2276 C C . LYS A 1 280 ? -15.801 0.250 27.519 1.00 79.62 280 LYS A C 1
ATOM 2278 O O . LYS A 1 280 ? -14.692 -0.170 27.214 1.00 79.62 280 LYS A O 1
ATOM 2283 N N . ILE A 1 281 ? -16.926 -0.224 26.978 1.00 77.81 281 ILE A N 1
ATOM 2284 C CA . ILE A 1 281 ? -16.925 -1.194 25.878 1.00 77.81 281 ILE A CA 1
ATOM 2285 C C . ILE A 1 281 ? -16.311 -0.561 24.623 1.00 77.81 281 ILE A C 1
ATOM 2287 O O . ILE A 1 281 ? -15.467 -1.194 23.998 1.00 77.81 281 ILE A O 1
ATOM 2291 N N . ASP A 1 282 ? -16.672 0.680 24.282 1.00 80.44 282 ASP A N 1
ATOM 2292 C CA . ASP A 1 282 ? -16.109 1.379 23.119 1.00 80.44 282 ASP A CA 1
ATOM 2293 C C . ASP A 1 282 ? -14.599 1.636 23.254 1.00 80.44 282 ASP A C 1
ATOM 2295 O O . ASP A 1 282 ? -13.867 1.371 22.303 1.00 80.44 282 ASP A O 1
ATOM 2299 N N . ASP A 1 283 ? -14.106 2.031 24.434 1.00 79.88 283 ASP A N 1
ATOM 2300 C CA . ASP A 1 283 ? -12.664 2.171 24.702 1.00 79.88 283 ASP A CA 1
ATOM 2301 C C . ASP A 1 283 ? -11.897 0.854 24.432 1.00 79.88 283 ASP A C 1
ATOM 2303 O O . ASP A 1 283 ? -10.829 0.860 23.815 1.00 79.88 283 ASP A O 1
ATOM 2307 N N . ILE A 1 284 ? -12.448 -0.298 24.846 1.00 78.50 284 ILE A N 1
ATOM 2308 C CA . ILE A 1 284 ? -11.829 -1.621 24.626 1.00 78.50 284 ILE A CA 1
ATOM 2309 C C . ILE A 1 284 ? -11.935 -2.054 23.153 1.00 78.50 284 ILE A C 1
ATOM 2311 O O . ILE A 1 284 ? -11.010 -2.677 22.625 1.00 78.50 284 ILE A O 1
ATOM 2315 N N . VAL A 1 285 ? -13.037 -1.719 22.474 1.00 84.38 285 VAL A N 1
ATOM 2316 C CA . VAL A 1 285 ? -13.224 -1.969 21.035 1.00 84.38 285 VAL A CA 1
ATOM 2317 C C . VAL A 1 285 ? -12.215 -1.169 20.211 1.00 84.38 285 VAL A C 1
ATOM 2319 O O . VAL A 1 285 ? -11.578 -1.734 19.321 1.00 84.38 285 VAL A O 1
ATOM 2322 N N . GLU A 1 286 ? -12.008 0.114 20.522 1.00 86.38 286 GLU A N 1
ATOM 2323 C CA . GLU A 1 286 ? -10.980 0.934 19.876 1.00 86.38 286 GLU A CA 1
ATOM 2324 C C . GLU A 1 286 ? -9.578 0.348 20.073 1.00 86.38 286 GLU A C 1
ATOM 2326 O O . GLU A 1 286 ? -8.832 0.221 19.100 1.00 86.38 286 GLU A O 1
ATOM 2331 N N . GLU A 1 287 ? -9.228 -0.053 21.300 1.00 86.88 287 GLU A N 1
ATOM 2332 C CA . GLU A 1 287 ? -7.933 -0.666 21.623 1.00 86.88 287 GLU A CA 1
ATOM 2333 C C . GLU A 1 287 ? -7.712 -1.979 20.849 1.00 86.88 287 GLU A C 1
ATOM 2335 O O . GLU A 1 287 ? -6.653 -2.187 20.250 1.00 86.88 287 GLU A O 1
ATOM 2340 N N . GLY A 1 288 ? -8.734 -2.840 20.787 1.00 84.81 288 GLY A N 1
ATOM 2341 C CA . GLY A 1 288 ? -8.695 -4.094 20.035 1.00 84.81 288 GLY A CA 1
ATOM 2342 C C . GLY A 1 288 ? -8.556 -3.877 18.527 1.00 84.81 288 GLY A C 1
ATOM 2343 O O . GLY A 1 288 ? -7.712 -4.502 17.884 1.00 84.81 288 GLY A O 1
ATOM 2344 N N . ILE A 1 289 ? -9.316 -2.941 17.951 1.00 89.62 289 ILE A N 1
ATOM 2345 C CA . ILE A 1 289 ? -9.203 -2.568 16.532 1.00 89.62 289 ILE A CA 1
ATOM 2346 C C . ILE A 1 289 ? -7.831 -1.938 16.236 1.00 89.62 289 ILE A C 1
ATOM 2348 O O . ILE A 1 289 ? -7.277 -2.163 15.157 1.00 89.62 289 ILE A O 1
ATOM 2352 N N . HIS A 1 290 ? -7.255 -1.183 17.176 1.00 87.88 290 HIS A N 1
ATOM 2353 C CA . HIS A 1 290 ? -5.905 -0.629 17.054 1.00 87.88 290 HIS A CA 1
ATOM 2354 C C . HIS A 1 290 ? -4.844 -1.737 17.016 1.00 87.88 290 HIS A C 1
ATOM 2356 O O . HIS A 1 290 ? -4.048 -1.789 16.078 1.00 87.88 290 HIS A O 1
ATOM 2362 N N . LYS A 1 291 ? -4.890 -2.683 17.966 1.00 89.56 291 LYS A N 1
ATOM 2363 C CA . LYS A 1 291 ? -4.027 -3.876 17.995 1.00 89.56 291 LYS A CA 1
ATOM 2364 C C . LYS A 1 291 ? -4.162 -4.694 16.701 1.00 89.56 291 LYS A C 1
ATOM 2366 O O . LYS A 1 291 ? -3.138 -5.019 16.109 1.00 89.56 291 LYS A O 1
ATOM 2371 N N . VAL A 1 292 ? -5.377 -4.943 16.190 1.00 89.06 292 VAL A N 1
ATOM 2372 C CA . VAL A 1 292 ? -5.573 -5.628 14.890 1.00 89.06 292 VAL A CA 1
ATOM 2373 C C . VAL A 1 292 ? -4.891 -4.872 13.741 1.00 89.06 292 VAL A C 1
ATOM 2375 O O . VAL A 1 292 ? -4.179 -5.488 12.954 1.00 89.06 292 VAL A O 1
ATOM 2378 N N . LYS A 1 293 ? -5.069 -3.547 13.634 1.00 86.56 293 LYS A N 1
ATOM 2379 C CA . LYS A 1 293 ? -4.434 -2.737 12.573 1.00 86.56 293 LYS A CA 1
ATOM 2380 C C . LYS A 1 293 ? -2.909 -2.730 12.669 1.00 86.56 293 LYS A C 1
ATOM 2382 O O . LYS A 1 293 ? -2.245 -2.735 11.633 1.00 86.56 293 LYS A O 1
ATOM 2387 N N . ARG A 1 294 ? -2.365 -2.719 13.889 1.00 85.38 294 ARG A N 1
ATOM 2388 C CA . ARG A 1 294 ? -0.922 -2.726 14.121 1.00 85.38 294 ARG A CA 1
ATOM 2389 C C . ARG A 1 294 ? -0.279 -4.031 13.689 1.00 85.38 294 ARG A C 1
ATOM 2391 O O . ARG A 1 294 ? 0.605 -4.002 12.844 1.00 85.38 294 ARG A O 1
ATOM 2398 N N . GLU A 1 295 ? -0.736 -5.161 14.227 1.00 86.50 295 GLU A N 1
ATOM 2399 C CA . GLU A 1 295 ? -0.130 -6.459 13.898 1.00 86.50 295 GLU A CA 1
ATOM 2400 C C . GLU A 1 295 ? -0.352 -6.820 12.418 1.00 86.50 295 GLU A C 1
ATOM 2402 O O . GLU A 1 295 ? 0.497 -7.450 11.795 1.00 86.50 295 GLU A O 1
ATOM 2407 N N . ALA A 1 296 ? -1.423 -6.308 11.798 1.00 85.44 296 ALA A N 1
ATOM 2408 C CA . ALA A 1 296 ? -1.622 -6.354 10.351 1.00 85.44 296 ALA A CA 1
ATOM 2409 C C . ALA A 1 296 ? -0.674 -5.438 9.540 1.00 85.44 296 ALA A C 1
ATOM 2411 O O . ALA A 1 296 ? -0.826 -5.352 8.322 1.00 85.44 296 ALA A O 1
ATOM 2412 N N . GLY A 1 297 ? 0.285 -4.739 10.155 1.00 78.00 297 GLY A N 1
ATOM 2413 C CA . GLY A 1 297 ? 1.254 -3.878 9.467 1.00 78.00 297 GLY A CA 1
ATOM 2414 C C . GLY A 1 297 ? 0.616 -2.687 8.742 1.00 78.00 297 GLY A C 1
ATOM 2415 O O . GLY A 1 297 ? 1.009 -2.369 7.621 1.00 78.00 297 GLY A O 1
ATOM 2416 N N . LEU A 1 298 ? -0.422 -2.076 9.330 1.00 76.38 298 LEU A N 1
ATOM 2417 C CA . LEU A 1 298 ? -1.153 -0.938 8.743 1.00 76.38 298 LEU A CA 1
ATOM 2418 C C . LEU A 1 298 ? -0.890 0.403 9.454 1.00 76.38 298 LEU A C 1
ATOM 2420 O O . LEU A 1 298 ? -1.486 1.410 9.074 1.00 76.38 298 LEU A O 1
ATOM 2424 N N . LEU A 1 299 ? -0.021 0.424 10.470 1.00 73.62 299 LEU A N 1
ATOM 2425 C CA . LEU A 1 299 ? 0.377 1.620 11.220 1.00 73.62 299 LEU A CA 1
ATOM 2426 C C . LEU A 1 299 ? 1.890 1.841 11.062 1.00 73.62 299 LEU A C 1
ATOM 2428 O O . LEU A 1 299 ? 2.676 1.216 11.763 1.00 73.62 299 LEU A O 1
ATOM 2432 N N . HIS A 1 300 ? 2.303 2.737 10.160 1.00 58.00 300 HIS A N 1
ATOM 2433 C CA . HIS A 1 300 ? 3.728 3.010 9.887 1.00 58.00 300 HIS A CA 1
ATOM 2434 C C . HIS A 1 300 ? 4.502 3.629 11.068 1.00 58.00 300 HIS A C 1
ATOM 2436 O O . HIS A 1 300 ? 5.728 3.654 11.055 1.00 58.00 300 HIS A O 1
ATOM 2442 N N . GLU A 1 301 ? 3.803 4.131 12.089 1.00 60.94 301 GLU A N 1
ATOM 2443 C CA . GLU A 1 301 ? 4.406 4.646 13.329 1.00 60.94 301 GLU A CA 1
ATOM 2444 C C . GLU A 1 301 ? 4.600 3.545 14.395 1.00 60.94 301 GLU A C 1
ATOM 2446 O O . GLU A 1 301 ? 5.304 3.759 15.378 1.00 60.94 301 GLU A O 1
ATOM 2451 N N . GLU A 1 302 ? 4.015 2.357 14.195 1.00 70.19 302 GLU A N 1
ATOM 2452 C CA . GLU A 1 302 ? 4.079 1.203 15.103 1.00 70.19 302 GLU A CA 1
ATOM 2453 C C . GLU A 1 302 ? 4.284 -0.115 14.315 1.00 70.19 302 GLU A C 1
ATOM 2455 O O . GLU A 1 302 ? 3.518 -1.067 14.468 1.00 70.19 302 GLU A O 1
ATOM 2460 N N . GLU A 1 303 ? 5.285 -0.188 13.428 1.00 61.81 303 GLU A N 1
ATOM 2461 C CA . GLU A 1 303 ? 5.526 -1.411 12.640 1.00 61.81 303 GLU A CA 1
ATOM 2462 C C . GLU A 1 303 ? 5.921 -2.608 13.544 1.00 61.81 303 GLU A C 1
ATOM 2464 O O . GLU A 1 303 ? 6.853 -2.490 14.346 1.00 61.81 303 GLU A O 1
ATOM 2469 N N . PRO A 1 304 ? 5.223 -3.762 13.458 1.00 70.00 304 PRO A N 1
ATOM 2470 C CA . PRO A 1 304 ? 5.452 -4.906 14.343 1.00 70.00 304 PRO A CA 1
ATOM 2471 C C . PRO A 1 304 ? 6.652 -5.758 13.899 1.00 70.00 304 PRO A C 1
ATOM 2473 O O . PRO A 1 304 ? 6.942 -5.872 12.709 1.00 70.00 304 PRO A O 1
ATOM 2476 N N . GLU A 1 305 ? 7.288 -6.465 14.842 1.00 68.00 305 GLU A N 1
ATOM 2477 C CA . GLU A 1 305 ? 8.369 -7.429 14.542 1.00 68.00 305 GLU A CA 1
ATOM 2478 C C . GLU A 1 305 ? 7.916 -8.578 13.618 1.00 68.00 305 GLU A C 1
ATOM 2480 O O . GLU A 1 305 ? 8.723 -9.157 12.888 1.00 68.00 305 GLU A O 1
ATOM 2485 N N . LEU A 1 306 ? 6.620 -8.911 13.642 1.00 75.69 306 LEU A N 1
ATOM 2486 C CA . LEU A 1 306 ? 5.993 -9.925 12.801 1.00 75.69 306 LEU A CA 1
ATOM 2487 C C . LEU A 1 306 ? 4.611 -9.437 12.348 1.00 75.69 306 LEU A C 1
ATOM 2489 O O . LEU A 1 306 ? 3.726 -9.224 13.173 1.00 75.69 306 LEU A O 1
ATOM 2493 N N . VAL A 1 307 ? 4.392 -9.327 11.039 1.00 80.31 307 VAL A N 1
ATOM 2494 C CA . VAL A 1 307 ? 3.077 -8.984 10.477 1.00 80.31 307 VAL A CA 1
ATOM 2495 C C . VAL A 1 307 ? 2.169 -10.223 10.468 1.00 80.31 307 VAL A C 1
ATOM 2497 O O . VAL A 1 307 ? 2.487 -11.218 9.816 1.00 80.31 307 VAL A O 1
ATOM 2500 N N . HIS A 1 308 ? 1.048 -10.179 11.196 1.00 83.19 308 HIS A N 1
ATOM 2501 C CA . HIS A 1 308 ? 0.132 -11.311 11.387 1.00 83.19 308 HIS A CA 1
ATOM 2502 C C . HIS A 1 308 ? -1.310 -10.883 11.728 1.00 83.19 308 HIS A C 1
ATOM 2504 O O . HIS A 1 308 ? -1.567 -9.781 12.208 1.00 83.19 308 HIS A O 1
ATOM 2510 N N . MET A 1 309 ? -2.273 -11.783 11.498 1.00 86.69 309 MET A N 1
ATOM 2511 C CA . MET A 1 309 ? -3.629 -11.679 12.057 1.00 86.69 309 MET A CA 1
ATOM 2512 C C . MET A 1 309 ? -3.598 -12.183 13.507 1.00 86.69 309 MET A C 1
ATOM 2514 O O . MET A 1 309 ? -2.994 -13.227 13.753 1.00 86.69 309 MET A O 1
ATOM 2518 N N . LEU A 1 310 ? -4.260 -11.492 14.447 1.00 87.69 310 LEU A N 1
ATOM 2519 C CA . LEU A 1 310 ? -4.240 -11.898 15.863 1.00 87.69 310 LEU A CA 1
ATOM 2520 C C . LEU A 1 310 ? -4.737 -13.332 16.052 1.00 87.69 310 LEU A C 1
ATOM 2522 O O . LEU A 1 310 ? -5.757 -13.728 15.471 1.00 87.69 310 LEU A O 1
ATOM 2526 N N . SER A 1 311 ? -4.050 -14.058 16.928 1.00 86.06 311 SER A N 1
ATOM 2527 C CA . SER A 1 311 ? -4.469 -15.373 17.415 1.00 86.06 311 SER A CA 1
ATOM 2528 C C . SER A 1 311 ? -5.799 -15.309 18.193 1.00 86.06 311 SER A C 1
ATOM 2530 O O . SER A 1 311 ? -6.139 -14.254 18.742 1.00 86.06 311 SER A O 1
ATOM 2532 N N . PRO A 1 312 ? -6.561 -16.419 18.298 1.00 85.75 312 PRO A N 1
ATOM 2533 C CA . PRO A 1 312 ? -7.727 -16.501 19.184 1.00 85.75 312 PRO A CA 1
ATOM 2534 C C . PRO A 1 312 ? -7.404 -16.120 20.636 1.00 85.75 312 PRO A C 1
ATOM 2536 O O . PRO A 1 312 ? -8.221 -15.500 21.314 1.00 85.75 312 PRO A O 1
ATOM 2539 N N . GLU A 1 313 ? -6.200 -16.450 21.102 1.00 85.00 313 GLU A N 1
ATOM 2540 C CA . GLU A 1 313 ? -5.690 -16.153 22.438 1.00 85.00 313 GLU A CA 1
ATOM 2541 C C . GLU A 1 313 ? -5.507 -14.644 22.662 1.00 85.00 313 GLU A C 1
ATOM 2543 O O . GLU A 1 313 ? -5.994 -14.114 23.662 1.00 85.00 313 GLU A O 1
ATOM 2548 N N . GLU A 1 314 ? -4.869 -13.933 21.725 1.00 88.06 314 GLU A N 1
ATOM 2549 C CA . GLU A 1 314 ? -4.743 -12.468 21.769 1.00 88.06 314 GLU A CA 1
ATOM 2550 C C . GLU A 1 314 ? -6.090 -11.764 21.608 1.00 88.06 314 GLU A C 1
ATOM 2552 O O . GLU A 1 314 ? -6.383 -10.805 22.321 1.00 88.06 314 GLU A O 1
ATOM 2557 N N . LEU A 1 315 ? -6.928 -12.239 20.683 1.00 86.81 315 LEU A N 1
ATOM 2558 C CA . LEU A 1 315 ? -8.254 -11.678 20.435 1.00 86.81 315 LEU A CA 1
ATOM 2559 C C . LEU A 1 315 ? -9.142 -11.803 21.684 1.00 86.81 315 LEU A C 1
ATOM 2561 O O . LEU A 1 315 ? -9.856 -10.866 22.047 1.00 86.81 315 LEU A O 1
ATOM 2565 N N . SER A 1 316 ? -9.016 -12.925 22.401 1.00 87.31 316 SER A N 1
ATOM 2566 C CA . SER A 1 316 ? -9.727 -13.191 23.650 1.00 87.31 316 SER A CA 1
ATOM 2567 C C . SER A 1 316 ? -9.376 -12.223 24.787 1.00 87.31 316 SER A C 1
ATOM 2569 O O . SER A 1 316 ? -10.185 -12.076 25.704 1.00 87.31 316 SER A O 1
ATOM 2571 N N . VAL A 1 317 ? -8.229 -11.530 24.741 1.00 91.56 317 VAL A N 1
ATOM 2572 C CA . VAL A 1 317 ? -7.895 -10.475 25.719 1.00 91.56 317 VAL A CA 1
ATOM 2573 C C . VAL A 1 317 ? -8.913 -9.334 25.647 1.00 91.56 317 VAL A C 1
ATOM 2575 O O . VAL A 1 317 ? -9.330 -8.818 26.681 1.00 91.56 317 VAL A O 1
ATOM 2578 N N . PHE A 1 318 ? -9.356 -8.966 24.442 1.00 91.19 318 PHE A N 1
ATOM 2579 C CA . PHE A 1 318 ? -10.322 -7.886 24.235 1.00 91.19 318 PHE A CA 1
ATOM 2580 C C . PHE A 1 318 ? -11.758 -8.350 24.482 1.00 91.19 318 PHE A C 1
ATOM 2582 O O . PHE A 1 318 ? -12.503 -7.649 25.163 1.00 91.19 318 PHE A O 1
ATOM 2589 N N . THR A 1 319 ? -12.145 -9.542 24.006 1.00 89.31 319 THR A N 1
ATOM 2590 C CA . THR A 1 319 ? -13.523 -10.037 24.196 1.00 89.31 319 THR A CA 1
ATOM 2591 C C . THR A 1 319 ? -13.852 -10.254 25.672 1.00 89.31 319 THR A C 1
ATOM 2593 O O . THR A 1 319 ? -14.879 -9.765 26.132 1.00 89.31 319 THR A O 1
ATOM 2596 N N . LYS A 1 320 ? -12.945 -10.869 26.447 1.00 89.69 320 LYS A N 1
ATOM 2597 C CA . LYS A 1 320 ? -13.132 -11.053 27.897 1.00 89.69 320 LYS A CA 1
ATOM 2598 C C . LYS A 1 320 ? -13.240 -9.722 28.628 1.00 89.69 320 LYS A C 1
ATOM 2600 O O . LYS A 1 320 ? -14.142 -9.545 29.431 1.00 89.69 320 LYS A O 1
ATOM 2605 N N . ARG A 1 321 ? -12.391 -8.743 28.292 1.00 92.75 321 ARG A N 1
ATOM 2606 C CA . ARG A 1 321 ? -12.469 -7.397 28.882 1.00 92.75 321 ARG A CA 1
ATOM 2607 C C . ARG A 1 321 ? -13.803 -6.699 28.601 1.00 92.75 321 ARG A C 1
ATOM 2609 O O . ARG A 1 321 ? -14.236 -5.922 29.443 1.00 92.75 321 ARG A O 1
ATOM 2616 N N . ILE A 1 322 ? -14.440 -6.961 27.456 1.00 89.19 322 ILE A N 1
ATOM 2617 C CA . ILE A 1 322 ? -15.787 -6.464 27.122 1.00 89.19 322 ILE A CA 1
ATOM 2618 C C . ILE A 1 322 ? -16.852 -7.185 27.967 1.00 89.19 322 ILE A C 1
ATOM 2620 O O . ILE A 1 322 ? -17.674 -6.522 28.597 1.00 89.19 322 ILE A O 1
ATOM 2624 N N . GLU A 1 323 ? -16.796 -8.519 28.041 1.00 89.25 323 GLU A N 1
ATOM 2625 C CA . GLU A 1 323 ? -17.670 -9.364 28.879 1.00 89.25 323 GLU A CA 1
ATOM 2626 C C . GLU A 1 323 ? -17.580 -8.968 30.376 1.00 89.25 323 GLU A C 1
ATOM 2628 O O . GLU A 1 323 ? -18.594 -8.844 31.072 1.00 89.25 323 GLU A O 1
ATOM 2633 N N . ASP A 1 324 ? -16.373 -8.659 30.861 1.00 89.56 324 ASP A N 1
ATOM 2634 C CA . ASP A 1 324 ? -16.073 -8.219 32.230 1.00 89.56 324 ASP A CA 1
ATOM 2635 C C . ASP A 1 324 ? -16.666 -6.839 32.591 1.00 89.56 324 ASP A C 1
ATOM 2637 O O . ASP A 1 324 ? -16.805 -6.533 33.780 1.00 89.56 324 ASP A O 1
ATOM 2641 N N . VAL A 1 325 ? -17.062 -6.000 31.616 1.00 85.50 325 VAL A N 1
ATOM 2642 C CA . VAL A 1 325 ? -17.725 -4.706 31.902 1.00 85.50 325 VAL A CA 1
ATOM 2643 C C . VAL A 1 325 ? -19.100 -4.922 32.540 1.00 85.50 325 VAL A C 1
ATOM 2645 O O . VAL A 1 325 ? -19.487 -4.173 33.443 1.00 85.50 325 VAL A O 1
ATOM 2648 N N . TYR A 1 326 ? -19.832 -5.944 32.088 1.00 83.81 326 TYR A N 1
ATOM 2649 C CA . TYR A 1 326 ? -21.168 -6.286 32.586 1.00 83.81 326 TYR A CA 1
ATOM 2650 C C . TYR A 1 326 ? -21.176 -7.521 33.503 1.00 83.81 326 TYR A C 1
ATOM 2652 O O . TYR A 1 326 ? -22.094 -7.684 34.310 1.00 83.81 326 TYR A O 1
ATOM 2660 N N . GLN A 1 327 ? -20.122 -8.345 33.456 1.00 78.75 327 GLN A N 1
ATOM 2661 C CA . GLN A 1 327 ? -19.916 -9.521 34.314 1.00 78.75 327 GLN A CA 1
ATOM 2662 C C . GLN A 1 327 ? -20.990 -10.610 34.120 1.00 78.75 327 GLN A C 1
ATOM 2664 O O . GLN A 1 327 ? -21.291 -11.365 35.044 1.00 78.75 327 GLN A O 1
ATOM 2669 N N . GLY A 1 328 ? -21.609 -10.670 32.933 1.00 63.41 328 GLY A N 1
ATOM 2670 C CA . GLY A 1 328 ? -22.610 -11.682 32.573 1.00 63.41 328 GLY A CA 1
ATOM 2671 C C . GLY A 1 328 ? -23.888 -11.680 33.426 1.00 63.41 328 GLY A C 1
ATOM 2672 O O . GLY A 1 328 ? -24.557 -12.712 33.512 1.00 63.41 328 GLY A O 1
ATOM 2673 N N . LYS A 1 329 ? -24.232 -10.553 34.073 1.00 66.00 329 LYS A N 1
ATOM 2674 C CA . LYS A 1 329 ? -25.370 -10.438 35.015 1.00 66.00 329 LYS A CA 1
ATOM 2675 C C . LYS A 1 329 ? -26.725 -10.795 34.396 1.00 66.00 329 LYS A C 1
ATOM 2677 O O . LYS A 1 329 ? -27.588 -11.334 35.086 1.00 66.00 329 LYS A O 1
ATOM 2682 N N . ALA A 1 330 ? -26.872 -10.583 33.093 1.00 60.97 330 ALA A N 1
ATOM 2683 C CA . ALA A 1 330 ? -27.886 -11.211 32.259 1.00 60.97 330 ALA A CA 1
ATOM 2684 C C . ALA A 1 330 ? -27.217 -11.808 31.016 1.00 60.97 330 ALA A C 1
ATOM 2686 O O . ALA A 1 330 ? -26.242 -11.262 30.503 1.00 60.97 330 ALA A O 1
ATOM 2687 N N . LYS A 1 331 ? -27.756 -12.915 30.494 1.00 59.66 331 LYS A N 1
ATOM 2688 C CA . LYS A 1 331 ? -27.298 -13.453 29.206 1.00 59.66 331 LYS A CA 1
ATOM 2689 C C . LYS A 1 331 ? -27.806 -12.571 28.057 1.00 59.66 331 LYS A C 1
ATOM 2691 O O . LYS A 1 331 ? -28.993 -12.225 28.070 1.00 59.66 331 LYS A O 1
ATOM 2696 N N . PRO A 1 332 ? -26.980 -12.268 27.039 1.00 62.03 332 PRO A N 1
ATOM 2697 C CA . PRO A 1 332 ? -27.451 -11.656 25.802 1.00 62.03 332 PRO A CA 1
ATOM 2698 C C . PRO A 1 332 ? -28.626 -12.440 25.199 1.00 62.03 332 PRO A C 1
ATOM 2700 O O . PRO A 1 332 ? -28.592 -13.667 25.115 1.00 62.03 332 PRO A O 1
ATOM 2703 N N . LYS A 1 333 ? -29.666 -11.726 24.750 1.00 66.44 333 LYS A N 1
ATOM 2704 C CA . LYS A 1 333 ? -30.823 -12.305 24.031 1.00 66.44 333 LYS A CA 1
ATOM 2705 C C . LYS A 1 333 ? -30.523 -12.614 22.552 1.00 66.44 333 LYS A C 1
ATOM 2707 O O . LYS A 1 333 ? -31.433 -12.984 21.822 1.00 66.44 333 LYS A O 1
ATOM 2712 N N . VAL A 1 334 ? -29.279 -12.407 22.121 1.00 71.62 334 VAL A N 1
ATOM 2713 C CA . VAL A 1 334 ? -28.805 -12.485 20.733 1.00 71.62 334 VAL A CA 1
ATOM 2714 C C . VAL A 1 334 ? -27.626 -13.454 20.692 1.00 71.62 334 VAL A C 1
ATOM 2716 O O . VAL A 1 334 ? -26.751 -13.393 21.557 1.00 71.62 334 VAL A O 1
ATOM 2719 N N . THR A 1 335 ? -27.611 -14.355 19.714 1.00 75.81 335 THR A N 1
ATOM 2720 C CA . THR A 1 335 ? -26.514 -15.308 19.488 1.00 75.81 335 THR A CA 1
ATOM 2721 C C . THR A 1 335 ? -25.275 -14.628 18.899 1.00 75.81 335 THR A C 1
ATOM 2723 O O . THR A 1 335 ? -25.341 -13.516 18.370 1.00 75.81 335 THR A O 1
ATOM 2726 N N . LYS A 1 336 ? -24.122 -15.308 18.953 1.00 74.38 336 LYS A N 1
ATOM 2727 C CA . LYS A 1 336 ? -22.882 -14.795 18.351 1.00 74.38 336 LYS A CA 1
ATOM 2728 C C . LYS A 1 336 ? -23.021 -14.672 16.831 1.00 74.38 336 LYS A C 1
ATOM 2730 O O . LYS A 1 336 ? -22.516 -13.727 16.238 1.00 74.38 336 LYS A O 1
ATOM 2735 N N . GLU A 1 337 ? -23.756 -15.589 16.217 1.00 72.19 337 GLU A N 1
ATOM 2736 C CA . GLU A 1 337 ? -24.040 -15.651 14.788 1.00 72.19 337 GLU A CA 1
ATOM 2737 C C . GLU A 1 337 ? -24.916 -14.470 14.338 1.00 72.19 337 GLU A C 1
ATOM 2739 O O . GLU A 1 337 ? -24.580 -13.795 13.365 1.00 72.19 337 GLU A O 1
ATOM 2744 N N . GLU A 1 338 ? -25.990 -14.164 15.072 1.00 71.06 338 GLU A N 1
ATOM 2745 C CA . GLU A 1 338 ? -26.839 -12.987 14.828 1.00 71.06 338 GLU A CA 1
ATOM 2746 C C . GLU A 1 338 ? -26.076 -11.673 15.053 1.00 71.06 338 GLU A C 1
ATOM 2748 O O . GLU A 1 338 ? -26.199 -10.743 14.255 1.00 71.06 338 GLU A O 1
ATOM 2753 N N . ALA A 1 339 ? -25.241 -11.597 16.096 1.00 69.88 339 ALA A N 1
ATOM 2754 C CA . ALA A 1 339 ? -24.403 -10.429 16.361 1.00 69.88 339 ALA A CA 1
ATOM 2755 C C . ALA A 1 339 ? -23.360 -10.203 15.251 1.00 69.88 339 ALA A C 1
ATOM 2757 O O . ALA A 1 339 ? -23.211 -9.078 14.770 1.00 69.88 339 ALA A O 1
ATOM 2758 N N . ILE A 1 340 ? -22.695 -11.270 14.784 1.00 70.94 340 ILE A N 1
ATOM 2759 C CA . ILE A 1 340 ? -21.779 -11.232 13.633 1.00 70.94 340 ILE A CA 1
ATOM 2760 C C . ILE A 1 340 ? -22.519 -10.802 12.363 1.00 70.94 340 ILE A C 1
ATOM 2762 O O . ILE A 1 340 ? -21.973 -10.004 11.599 1.00 70.94 340 ILE A O 1
ATOM 2766 N N . GLN A 1 341 ? -23.750 -11.275 12.127 1.00 70.50 341 GLN A N 1
ATOM 2767 C CA . GLN A 1 341 ? -24.554 -10.818 10.990 1.00 70.50 341 GLN A CA 1
ATOM 2768 C C . GLN A 1 341 ? -24.878 -9.327 11.091 1.00 70.50 341 GLN A C 1
ATOM 2770 O O . GLN A 1 341 ? -24.580 -8.605 10.142 1.00 70.50 341 GLN A O 1
ATOM 2775 N N . ALA A 1 342 ? -25.383 -8.843 12.231 1.00 66.38 342 ALA A N 1
ATOM 2776 C CA . ALA A 1 342 ? -25.726 -7.433 12.427 1.00 66.38 342 ALA A CA 1
ATOM 2777 C C . ALA A 1 342 ? -24.538 -6.504 12.108 1.00 66.38 342 ALA A C 1
ATOM 2779 O O . ALA A 1 342 ? -24.640 -5.642 11.228 1.00 66.38 342 ALA A O 1
ATOM 2780 N N . VAL A 1 343 ? -23.371 -6.748 12.723 1.00 70.12 343 VAL A N 1
ATOM 2781 C CA . VAL A 1 343 ? -22.158 -5.945 12.466 1.00 70.12 343 VAL A CA 1
ATOM 2782 C C . VAL A 1 343 ? -21.585 -6.140 11.053 1.00 70.12 343 VAL A C 1
ATOM 2784 O O . VAL A 1 343 ? -20.827 -5.295 10.587 1.00 70.12 343 VAL A O 1
ATOM 2787 N N . SER A 1 344 ? -21.963 -7.212 10.343 1.00 62.19 344 SER A N 1
ATOM 2788 C CA . SER A 1 344 ? -21.553 -7.480 8.954 1.00 62.19 344 SER A CA 1
ATOM 2789 C C . SER A 1 344 ? -22.469 -6.858 7.898 1.00 62.19 344 SER A C 1
ATOM 2791 O O . SER A 1 344 ? -21.988 -6.512 6.822 1.00 62.19 344 SER A O 1
ATOM 2793 N N . THR A 1 345 ? -23.771 -6.730 8.169 1.00 48.94 345 THR A N 1
ATOM 2794 C CA . THR A 1 345 ? -24.758 -6.154 7.232 1.00 48.94 345 THR A CA 1
ATOM 2795 C C . THR A 1 345 ? -24.755 -4.627 7.201 1.00 48.94 345 THR A C 1
ATOM 2797 O O . THR A 1 345 ? -25.405 -4.034 6.346 1.00 48.94 345 THR A O 1
ATOM 2800 N N . GLY A 1 346 ? -24.029 -3.994 8.128 1.00 39.69 346 GLY A N 1
ATOM 2801 C CA . GLY A 1 346 ? -24.072 -2.555 8.354 1.00 39.69 346 GLY A CA 1
ATOM 2802 C C . GLY A 1 346 ? -25.336 -2.165 9.114 1.00 39.69 346 GLY A C 1
ATOM 2803 O O . GLY A 1 346 ? -26.360 -1.850 8.508 1.00 39.69 346 GLY A O 1
ATOM 2804 N N . THR A 1 347 ? -25.258 -2.164 10.448 1.00 30.77 347 THR A N 1
ATOM 2805 C CA . THR A 1 347 ? -26.346 -1.750 11.346 1.00 30.77 347 THR A CA 1
ATOM 2806 C C . THR A 1 347 ? -26.712 -0.275 11.147 1.00 30.77 347 THR A C 1
ATOM 2808 O O . THR A 1 347 ? -26.298 0.611 11.893 1.00 30.77 347 THR A O 1
ATOM 2811 N N . SER A 1 348 ? -27.555 -0.012 10.150 1.00 28.98 348 SER A N 1
ATOM 2812 C CA . SER A 1 348 ? -28.379 1.191 10.095 1.00 28.98 348 SER A CA 1
ATOM 2813 C C . SER A 1 348 ? -29.388 1.110 11.240 1.00 28.98 348 SER A C 1
ATOM 2815 O O . SER A 1 348 ? -30.415 0.443 11.133 1.00 28.98 348 SER A O 1
ATOM 2817 N N . SER A 1 349 ? -29.073 1.723 12.381 1.00 27.14 349 SER A N 1
ATOM 2818 C CA . SER A 1 349 ? -29.986 1.804 13.533 1.00 27.14 349 SER A CA 1
ATOM 2819 C C . SER A 1 349 ? -29.877 3.128 14.288 1.00 27.14 349 SER A C 1
ATOM 2821 O O . SER A 1 349 ? -29.903 3.168 15.515 1.00 27.14 349 SER A O 1
ATOM 2823 N N . SER A 1 350 ? -29.893 4.236 13.548 1.00 26.20 350 SER A N 1
ATOM 2824 C CA . SER A 1 350 ? -30.759 5.337 13.970 1.00 26.20 350 SER A CA 1
ATOM 2825 C C . SER A 1 350 ? -32.211 4.879 13.770 1.00 26.20 350 SER A C 1
ATOM 2827 O O . SER A 1 350 ? -32.723 4.811 12.652 1.00 26.20 350 SER A O 1
ATOM 2829 N N . VAL A 1 351 ? -32.853 4.460 14.864 1.00 25.42 351 VAL A N 1
ATOM 2830 C CA . VAL A 1 351 ? -34.248 3.989 14.858 1.00 25.42 351 VAL A CA 1
ATOM 2831 C C . VAL A 1 351 ? -35.172 5.107 14.370 1.00 25.42 351 VAL A C 1
ATOM 2833 O O . VAL A 1 351 ? -34.997 6.272 14.721 1.00 25.42 351 VAL A O 1
ATOM 2836 N N . SER A 1 352 ? -36.163 4.753 13.553 1.00 28.64 352 SER A N 1
ATOM 2837 C CA . SER A 1 352 ? -37.055 5.715 12.910 1.00 28.64 352 SER A CA 1
ATOM 2838 C C . SER A 1 352 ? -37.929 6.484 13.906 1.00 28.64 352 SER A C 1
ATOM 2840 O O . SER A 1 352 ? -38.796 5.904 14.558 1.00 28.64 352 SER A O 1
ATOM 2842 N N . THR A 1 353 ? -37.809 7.811 13.913 1.00 25.41 353 THR A N 1
ATOM 2843 C CA . THR A 1 353 ? -38.847 8.729 14.401 1.00 25.41 353 THR A CA 1
ATOM 2844 C C . THR A 1 353 ? -39.304 9.632 13.263 1.00 25.41 353 THR A C 1
ATOM 2846 O O . THR A 1 353 ? -38.571 10.482 12.767 1.00 25.41 353 THR A O 1
ATOM 2849 N N . SER A 1 354 ? -40.545 9.435 12.825 1.00 29.06 354 SER A N 1
ATOM 2850 C CA . SER A 1 354 ? -41.161 10.233 11.768 1.00 29.06 354 SER A CA 1
ATOM 2851 C C . SER A 1 354 ? -41.592 11.610 12.272 1.00 29.06 354 SER A C 1
ATOM 2853 O O . SER A 1 354 ? -42.344 11.705 13.242 1.00 29.06 354 SER A O 1
ATOM 2855 N N . SER A 1 355 ? -41.236 12.668 11.548 1.00 28.44 355 SER A N 1
ATOM 2856 C CA . SER A 1 355 ? -41.981 13.934 11.526 1.00 28.44 355 SER A CA 1
ATOM 2857 C C . SER A 1 355 ? -41.718 14.664 10.212 1.00 28.44 355 SER A C 1
ATOM 2859 O O . SER A 1 355 ? -40.589 14.705 9.730 1.00 28.44 355 SER A O 1
ATOM 2861 N N . GLN A 1 356 ? -42.772 15.198 9.598 1.00 29.14 356 GLN A N 1
ATOM 2862 C CA . GLN A 1 356 ? -42.680 15.887 8.312 1.00 29.14 356 GLN A CA 1
ATOM 2863 C C . GLN A 1 356 ? -42.183 17.326 8.489 1.00 29.14 356 GLN A C 1
ATOM 2865 O O . GLN A 1 356 ? -42.630 18.039 9.385 1.00 29.14 356 GLN A O 1
ATOM 2870 N N . SER A 1 357 ? -41.352 17.792 7.558 1.00 25.06 357 SER A N 1
ATOM 2871 C CA . SER A 1 357 ? -41.239 19.208 7.191 1.00 25.06 357 SER A CA 1
ATOM 2872 C C . SER A 1 357 ? -40.726 19.315 5.758 1.00 25.06 357 SER A C 1
ATOM 2874 O O . SER A 1 357 ? -39.551 19.104 5.482 1.00 25.06 357 SER A O 1
ATOM 2876 N N . THR A 1 358 ? -41.627 19.610 4.825 1.00 23.69 358 THR A N 1
ATOM 2877 C CA . THR A 1 358 ? -41.274 20.049 3.468 1.00 23.69 358 THR A CA 1
ATOM 2878 C C . THR A 1 358 ? -40.845 21.512 3.485 1.00 23.69 358 THR A C 1
ATOM 2880 O O . THR A 1 358 ? -41.516 22.288 4.160 1.00 23.69 358 THR A O 1
ATOM 2883 N N . VAL A 1 359 ? -39.883 21.914 2.643 1.00 24.52 359 VAL A N 1
ATOM 2884 C CA . VAL A 1 359 ? -40.013 23.093 1.752 1.00 24.52 359 VAL A CA 1
ATOM 2885 C C . VAL A 1 359 ? -38.828 23.192 0.770 1.00 24.52 359 VAL A C 1
ATOM 2887 O O . VAL A 1 359 ? -37.691 22.933 1.141 1.00 24.52 359 VAL A O 1
ATOM 2890 N N . THR A 1 360 ? -39.149 23.533 -0.486 1.00 24.09 360 THR A N 1
ATOM 2891 C CA . THR A 1 360 ? -38.283 23.939 -1.623 1.00 24.09 360 THR A 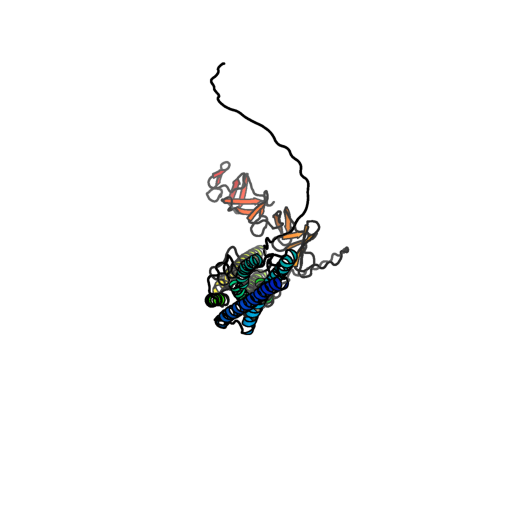CA 1
ATOM 2892 C C . THR A 1 360 ? -36.905 23.288 -1.804 1.00 24.09 360 THR A C 1
ATOM 2894 O O . THR A 1 360 ? -35.937 23.624 -1.125 1.00 24.09 360 THR A O 1
ATOM 2897 N N . ALA A 1 361 ? -36.774 22.525 -2.892 1.00 31.73 361 ALA A N 1
ATOM 2898 C CA . ALA A 1 361 ? -35.528 22.508 -3.653 1.00 31.73 361 ALA A CA 1
ATOM 2899 C C . ALA A 1 361 ? -35.311 23.861 -4.361 1.00 31.73 361 ALA A C 1
ATOM 2901 O O . ALA A 1 361 ? -36.278 24.560 -4.663 1.00 31.73 361 ALA A O 1
ATOM 2902 N N . ASN A 1 362 ? -34.058 24.166 -4.694 1.00 28.36 362 ASN A N 1
ATOM 2903 C CA . ASN A 1 362 ? -33.705 25.010 -5.835 1.00 28.36 362 ASN A CA 1
ATOM 2904 C C . ASN A 1 362 ? -32.723 24.226 -6.714 1.00 28.36 362 ASN A C 1
ATOM 2906 O O . ASN A 1 362 ? -32.051 23.309 -6.239 1.00 28.36 362 ASN A O 1
ATOM 2910 N N . GLU A 1 363 ? -32.705 24.543 -8.003 1.00 34.56 363 GLU A N 1
ATOM 2911 C CA . GLU A 1 363 ? -31.998 23.769 -9.021 1.00 34.56 363 GLU A CA 1
ATOM 2912 C C . GLU A 1 363 ? -30.482 23.968 -8.944 1.00 34.56 363 GLU A C 1
ATOM 2914 O O . GLU A 1 363 ? -30.004 25.099 -8.895 1.00 34.56 363 GLU A O 1
ATOM 2919 N N . GLU A 1 364 ? -29.715 22.884 -9.062 1.00 28.86 364 GLU A N 1
ATOM 2920 C CA . GLU A 1 364 ? -28.349 22.974 -9.574 1.00 28.86 364 GLU A CA 1
ATOM 2921 C C . GLU A 1 364 ? -28.004 21.733 -10.409 1.00 28.86 364 GLU A C 1
ATOM 2923 O O . GLU A 1 364 ? -28.627 20.673 -10.292 1.00 28.86 364 GLU A O 1
ATOM 2928 N N . THR A 1 365 ? -27.098 21.899 -11.372 1.00 29.50 365 THR A N 1
ATOM 2929 C CA . THR A 1 365 ? -26.979 20.977 -12.512 1.00 29.50 365 THR A CA 1
ATOM 2930 C C . THR A 1 365 ? -26.202 19.704 -12.180 1.00 29.50 365 THR A C 1
ATOM 2932 O O . THR A 1 365 ? -25.210 19.732 -11.455 1.00 29.50 365 THR A O 1
ATOM 2935 N N . LYS A 1 366 ? -26.611 18.572 -12.776 1.00 34.69 366 LYS A N 1
ATOM 2936 C CA . LYS A 1 366 ? -25.865 17.304 -12.708 1.00 34.69 366 LYS A CA 1
ATOM 2937 C C . LYS A 1 366 ? -24.483 17.442 -13.364 1.00 34.69 366 LYS A C 1
ATOM 2939 O O . LYS A 1 366 ? -24.337 17.198 -14.561 1.00 34.69 366 LYS A O 1
ATOM 2944 N N . LYS A 1 367 ? -23.469 17.780 -12.569 1.00 38.81 367 LYS A N 1
ATOM 2945 C CA . LYS A 1 367 ? -22.063 17.467 -12.857 1.00 38.81 367 LYS A CA 1
ATOM 2946 C C . LYS A 1 367 ? -21.738 16.055 -12.359 1.00 38.81 367 LYS A C 1
ATOM 2948 O O . LYS A 1 367 ? -22.384 15.536 -11.450 1.00 38.81 367 LYS A O 1
ATOM 2953 N N . ASP A 1 368 ? -20.742 15.436 -12.983 1.00 40.56 368 ASP A N 1
ATOM 2954 C CA . ASP A 1 368 ? -20.382 14.030 -12.780 1.00 40.56 368 ASP A CA 1
ATOM 2955 C C . ASP A 1 368 ? -19.554 13.836 -11.491 1.00 40.56 368 ASP A C 1
ATOM 2957 O O . ASP A 1 368 ? -18.319 13.822 -11.485 1.00 40.56 368 ASP A O 1
ATOM 2961 N N . HIS A 1 369 ? -20.253 13.792 -10.356 1.00 42.59 369 HIS A N 1
ATOM 2962 C CA . HIS A 1 369 ? -19.653 13.743 -9.025 1.00 42.59 369 HIS A CA 1
ATOM 2963 C C . HIS A 1 369 ? -19.227 12.323 -8.633 1.00 42.59 369 HIS A C 1
ATOM 2965 O O . HIS A 1 369 ? -19.997 11.536 -8.087 1.00 42.59 369 HIS A O 1
ATOM 2971 N N . GLN A 1 370 ? -17.947 12.026 -8.871 1.00 45.25 370 GLN A N 1
ATOM 2972 C CA . GLN A 1 370 ? -17.298 10.779 -8.460 1.00 45.25 370 GLN A CA 1
ATOM 2973 C C . GLN A 1 370 ? -17.456 10.513 -6.949 1.00 45.25 370 GLN A C 1
ATOM 2975 O O . GLN A 1 370 ? -17.205 11.393 -6.121 1.00 45.25 370 GLN A O 1
ATOM 2980 N N . ALA A 1 371 ? -17.849 9.281 -6.621 1.00 46.56 371 ALA A N 1
ATOM 2981 C CA . ALA A 1 371 ? -18.190 8.818 -5.278 1.00 46.56 371 ALA A CA 1
ATOM 2982 C C . ALA A 1 371 ? -17.035 8.910 -4.259 1.00 46.56 371 ALA A C 1
ATOM 2984 O O . ALA A 1 371 ? -15.867 8.717 -4.604 1.00 46.56 371 ALA A O 1
ATOM 2985 N N . SER A 1 372 ? -17.380 9.143 -2.987 1.00 57.41 372 SER A N 1
ATOM 2986 C CA . SER A 1 372 ? -16.472 9.129 -1.824 1.00 57.41 372 SER A CA 1
ATOM 2987 C C . SER A 1 372 ? -15.232 10.027 -1.940 1.00 57.41 372 SER A C 1
ATOM 2989 O O . SER A 1 372 ? -14.163 9.707 -1.411 1.00 57.41 372 SER A O 1
ATOM 2991 N N . LYS A 1 373 ? -15.366 11.172 -2.620 1.00 69.06 373 LYS A N 1
ATOM 2992 C CA . LYS A 1 373 ? -14.244 12.026 -3.029 1.00 69.06 373 LYS A CA 1
ATOM 2993 C C . LYS A 1 373 ? -14.298 13.422 -2.401 1.00 69.06 373 LYS A C 1
ATOM 2995 O O . LYS A 1 373 ? -15.329 14.093 -2.442 1.00 69.06 373 LYS A O 1
ATOM 3000 N N . TRP A 1 374 ? -13.151 13.883 -1.896 1.00 80.69 374 TRP A N 1
ATOM 3001 C CA . TRP A 1 374 ? -12.914 15.292 -1.564 1.00 80.69 374 TRP A CA 1
ATOM 3002 C C . TRP A 1 374 ? -12.674 16.113 -2.834 1.00 80.69 374 TRP A C 1
ATOM 3004 O O . TRP A 1 374 ? -11.901 15.708 -3.705 1.00 80.69 374 TRP A O 1
ATOM 3014 N N . PHE A 1 375 ? -13.290 17.289 -2.927 1.00 83.31 375 PHE A N 1
ATOM 3015 C CA . PHE A 1 375 ? -13.050 18.247 -4.006 1.00 83.31 375 PHE A CA 1
ATOM 3016 C C . PHE A 1 375 ? -13.083 19.692 -3.496 1.00 83.31 375 PHE A C 1
ATOM 3018 O O . PHE A 1 375 ? -13.602 19.975 -2.416 1.00 83.31 375 PHE A O 1
ATOM 3025 N N . LYS A 1 376 ? -12.493 20.611 -4.268 1.00 89.75 376 LYS A N 1
ATOM 3026 C CA . LYS A 1 376 ? -12.370 22.025 -3.904 1.00 89.75 376 LYS A CA 1
ATOM 3027 C C . LYS A 1 376 ? -13.032 22.900 -4.964 1.00 89.75 376 LYS A C 1
ATOM 3029 O O . LYS A 1 376 ? -12.665 22.818 -6.132 1.00 89.75 376 LYS A O 1
ATOM 3034 N N . GLU A 1 377 ? -13.968 23.750 -4.557 1.00 87.38 377 GLU A N 1
ATOM 3035 C CA . GLU A 1 377 ? -14.699 24.669 -5.440 1.00 87.38 377 GLU A CA 1
ATOM 3036 C C . GLU A 1 377 ? -14.805 26.045 -4.766 1.00 87.38 377 GLU A C 1
ATOM 3038 O O . GLU A 1 377 ? -14.958 26.143 -3.549 1.00 87.38 377 GLU A O 1
ATOM 3043 N N . SER A 1 378 ? -14.617 27.127 -5.530 1.00 88.19 378 SER A N 1
ATOM 3044 C CA . SER A 1 378 ? -14.632 28.516 -5.026 1.00 88.19 378 SER A CA 1
ATOM 3045 C C . SER A 1 378 ? -13.788 28.760 -3.755 1.00 88.19 378 SER A C 1
ATOM 3047 O O . SER A 1 378 ? -14.135 29.568 -2.897 1.00 88.19 378 SER A O 1
ATOM 3049 N N . GLY A 1 379 ? -12.670 28.037 -3.614 1.00 84.88 379 GLY A N 1
ATOM 3050 C CA . GLY A 1 379 ? -11.759 28.112 -2.465 1.00 84.88 379 GLY A CA 1
ATOM 3051 C C . GLY A 1 379 ? -12.130 27.234 -1.259 1.00 84.88 379 GLY A C 1
ATOM 3052 O O . GLY A 1 379 ? -11.248 26.959 -0.443 1.00 84.88 379 GLY A O 1
ATOM 3053 N N . LYS A 1 380 ? -13.368 26.735 -1.173 1.00 92.31 380 LYS A N 1
ATOM 3054 C CA . LYS A 1 380 ? -13.870 25.846 -0.110 1.00 92.31 380 LYS A CA 1
ATOM 3055 C C . LYS A 1 380 ? -13.661 24.367 -0.456 1.00 92.31 380 LYS A C 1
ATOM 3057 O O . LYS A 1 380 ? -13.660 23.999 -1.629 1.00 92.31 380 LYS A O 1
ATOM 3062 N N . TRP A 1 381 ? -13.495 23.526 0.565 1.00 89.69 381 TRP A N 1
ATOM 3063 C CA . TRP A 1 381 ? -13.467 22.062 0.435 1.00 89.69 381 TRP A CA 1
ATOM 3064 C C . TRP A 1 381 ? -14.852 21.457 0.673 1.00 89.69 381 TRP A C 1
ATOM 3066 O O . TRP A 1 381 ? -15.596 21.946 1.520 1.00 89.69 381 TRP A O 1
ATOM 3076 N N . TYR A 1 382 ? -15.151 20.378 -0.047 1.00 90.00 382 TYR A N 1
ATOM 3077 C CA . TYR A 1 382 ? -16.414 19.641 -0.043 1.00 90.00 382 TYR A CA 1
ATOM 3078 C C . TYR A 1 382 ? -16.140 18.133 -0.150 1.00 90.00 382 TYR A C 1
ATOM 3080 O O . TYR A 1 382 ? -15.125 17.728 -0.726 1.00 90.00 382 TYR A O 1
ATOM 3088 N N . TYR A 1 383 ? -17.053 17.298 0.352 1.00 73.31 383 TYR A N 1
ATOM 3089 C CA . TYR A 1 383 ? -16.968 15.837 0.249 1.00 73.31 383 TYR A CA 1
ATOM 3090 C C . TYR A 1 383 ? -18.278 15.239 -0.272 1.00 73.31 383 TYR A C 1
ATOM 3092 O O . TYR A 1 383 ? -19.354 15.595 0.212 1.00 73.31 383 TYR A O 1
ATOM 3100 N N . ASN A 1 384 ? -18.178 14.308 -1.223 1.00 72.19 384 ASN A N 1
ATOM 3101 C CA . ASN A 1 384 ? -19.316 13.546 -1.737 1.00 72.19 384 ASN A CA 1
ATOM 3102 C C . ASN A 1 384 ? -19.361 12.132 -1.153 1.00 72.19 384 ASN A C 1
ATOM 3104 O O . ASN A 1 384 ?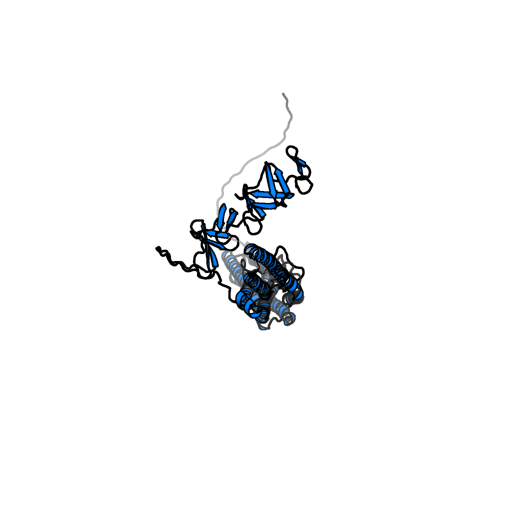 -18.321 11.497 -1.004 1.00 72.19 384 ASN A O 1
ATOM 3108 N N . ASP A 1 385 ? -20.560 11.621 -0.875 1.00 58.38 385 ASP A N 1
ATOM 3109 C CA . ASP A 1 385 ? -20.798 10.256 -0.399 1.00 58.38 385 ASP A CA 1
ATOM 3110 C C . ASP A 1 385 ? -20.608 9.185 -1.500 1.00 58.38 385 ASP A C 1
ATOM 3112 O O . ASP A 1 385 ? -20.243 9.477 -2.643 1.00 58.38 385 ASP A O 1
ATOM 3116 N N . LEU A 1 386 ? -20.866 7.917 -1.158 1.00 48.47 386 LEU A N 1
ATOM 3117 C CA . LEU A 1 386 ? -20.791 6.777 -2.087 1.00 48.47 386 LEU A CA 1
ATOM 3118 C C . LEU A 1 386 ? -21.778 6.858 -3.271 1.00 48.47 386 LEU A C 1
ATOM 3120 O O . LEU A 1 386 ? -21.610 6.135 -4.249 1.00 48.47 386 LEU A O 1
ATOM 3124 N N . SER A 1 387 ? -22.796 7.717 -3.189 1.00 48.44 387 SER A N 1
ATOM 3125 C CA . SER A 1 387 ? -23.809 7.953 -4.227 1.00 48.44 387 SER A CA 1
ATOM 3126 C C . SER A 1 387 ? -23.584 9.269 -4.990 1.00 48.44 387 SER A C 1
ATOM 3128 O O . SER A 1 387 ? -24.390 9.617 -5.851 1.00 48.44 387 SER A O 1
ATOM 3130 N N . GLY A 1 388 ? -22.503 10.001 -4.690 1.00 54.31 388 GLY A N 1
ATOM 3131 C CA . GLY A 1 388 ? -22.170 11.288 -5.306 1.00 54.31 388 GLY A CA 1
ATOM 3132 C C . GLY A 1 388 ? -22.851 12.509 -4.671 1.00 54.31 388 GLY A C 1
ATOM 3133 O O . GLY A 1 388 ? -22.700 13.609 -5.199 1.00 54.31 388 GLY A O 1
ATOM 3134 N N . ASN A 1 389 ? -23.575 12.361 -3.553 1.00 65.56 389 ASN A N 1
ATOM 3135 C CA . ASN A 1 389 ? -24.247 13.483 -2.886 1.00 65.56 389 ASN A CA 1
ATOM 3136 C C . ASN A 1 389 ? -23.301 14.233 -1.942 1.00 65.56 389 ASN A C 1
ATOM 3138 O O . ASN A 1 389 ? -22.531 13.616 -1.207 1.00 65.56 389 ASN A O 1
ATOM 3142 N N . LEU A 1 390 ? -23.445 15.557 -1.867 1.00 74.44 390 LEU A N 1
ATOM 3143 C CA . LEU A 1 390 ? -22.722 16.398 -0.911 1.00 74.44 390 LEU A CA 1
ATOM 3144 C C . LEU A 1 390 ? -23.055 16.046 0.547 1.00 74.44 390 LEU A C 1
ATOM 3146 O O . LEU A 1 390 ? -24.197 16.199 0.989 1.00 74.44 390 LEU A O 1
ATOM 3150 N N . VAL A 1 391 ? -22.034 15.659 1.313 1.00 71.12 391 VAL A N 1
ATOM 3151 C CA . VAL A 1 391 ? -22.143 15.390 2.750 1.00 71.12 391 VAL A CA 1
ATOM 3152 C C . VAL A 1 391 ? -22.278 16.699 3.535 1.00 71.12 391 VAL A C 1
ATOM 3154 O O . VAL A 1 391 ? -21.596 17.684 3.261 1.00 71.12 391 VAL A O 1
ATOM 3157 N N . ARG A 1 392 ? -23.194 16.707 4.511 1.00 89.44 392 ARG A N 1
ATOM 3158 C CA . ARG A 1 392 ? -23.582 17.868 5.329 1.00 89.44 392 ARG A CA 1
ATOM 3159 C C . ARG A 1 392 ? -23.856 17.445 6.772 1.00 89.44 392 ARG A C 1
ATOM 3161 O O . ARG A 1 392 ? -24.312 16.320 7.006 1.00 89.44 392 ARG A O 1
ATOM 3168 N N . ASN A 1 393 ? -23.632 18.380 7.695 1.00 81.50 393 ASN A N 1
ATOM 3169 C CA . ASN A 1 393 ? -23.887 18.291 9.137 1.00 81.50 393 ASN A CA 1
ATOM 3170 C C . ASN A 1 393 ? -23.394 16.979 9.769 1.00 81.50 393 ASN A C 1
ATOM 3172 O O . ASN A 1 393 ? -24.177 16.273 10.398 1.00 81.50 393 ASN A O 1
ATOM 3176 N N . ARG A 1 394 ? -22.132 16.607 9.510 1.00 80.44 394 ARG A N 1
ATOM 3177 C CA . ARG A 1 394 ? -21.470 15.437 10.117 1.00 80.44 394 ARG A CA 1
ATOM 3178 C C . ARG A 1 394 ? -19.961 15.445 9.892 1.00 80.44 394 ARG A C 1
ATOM 3180 O O . ARG A 1 394 ? -19.454 16.139 9.009 1.00 80.44 394 ARG A O 1
ATOM 3187 N N . TRP A 1 395 ? -19.272 14.578 10.624 1.00 72.25 395 TRP A N 1
ATOM 3188 C CA . TRP A 1 395 ? -17.857 14.271 10.433 1.00 72.25 395 TRP A CA 1
ATOM 3189 C C . TRP A 1 395 ? -17.609 13.307 9.265 1.00 72.25 395 TRP A C 1
ATOM 3191 O O . TRP A 1 395 ? -18.378 12.376 9.024 1.00 72.25 395 TRP A O 1
ATOM 3201 N N . VAL A 1 396 ? -16.489 13.508 8.572 1.00 72.81 396 VAL A N 1
ATOM 3202 C CA . VAL A 1 396 ? -15.876 12.581 7.613 1.00 72.81 396 VAL A CA 1
ATOM 3203 C C . VAL A 1 396 ? -14.405 12.451 8.007 1.00 72.81 396 VAL A C 1
ATOM 3205 O O . VAL A 1 396 ? -13.588 13.333 7.738 1.00 72.81 396 VAL A O 1
ATOM 3208 N N . GLY A 1 397 ? -14.062 11.369 8.708 1.00 80.88 397 GLY A N 1
ATOM 3209 C CA . GLY A 1 397 ? -12.751 11.242 9.348 1.00 80.88 397 GLY A CA 1
ATOM 3210 C C . GLY A 1 397 ? -12.553 12.332 10.407 1.00 80.88 397 GLY A C 1
ATOM 3211 O O . GLY A 1 397 ? -13.358 12.445 11.325 1.00 80.88 397 GLY A O 1
ATOM 3212 N N . ARG A 1 398 ? -11.497 13.145 10.272 1.00 83.56 398 ARG A N 1
ATOM 3213 C CA . ARG A 1 398 ? -11.193 14.249 11.205 1.00 83.56 398 ARG A CA 1
ATOM 3214 C C . ARG A 1 398 ? -11.879 15.581 10.869 1.00 83.56 398 ARG A C 1
ATOM 3216 O O . ARG A 1 398 ? -11.685 16.540 11.607 1.00 83.56 398 ARG A O 1
ATOM 3223 N N . TYR A 1 399 ? -12.657 15.651 9.787 1.00 83.31 399 TYR A N 1
ATOM 3224 C CA . TYR A 1 399 ? -13.171 16.901 9.214 1.00 83.31 399 TYR A CA 1
ATOM 3225 C C . TYR A 1 399 ? -14.691 17.009 9.358 1.00 83.31 399 TYR A C 1
ATOM 3227 O O . TYR A 1 399 ? -15.397 16.054 9.038 1.00 83.31 399 TYR A O 1
ATOM 3235 N N . TYR A 1 400 ? -15.213 18.164 9.776 1.00 87.06 400 TYR A N 1
ATOM 3236 C CA . TYR A 1 400 ? -16.661 18.407 9.838 1.00 87.06 400 TYR A CA 1
ATOM 3237 C C . TYR A 1 400 ? -17.169 19.095 8.566 1.00 87.06 400 TYR A C 1
ATOM 3239 O O . TYR A 1 400 ? -16.610 20.107 8.139 1.00 87.06 400 TYR A O 1
ATOM 3247 N N . LEU A 1 401 ? -18.242 18.573 7.971 1.00 94.25 401 LEU A N 1
ATOM 3248 C CA . LEU A 1 401 ? -18.926 19.176 6.825 1.00 94.25 401 LEU A CA 1
ATOM 3249 C C . LEU A 1 401 ? -20.155 19.935 7.333 1.00 94.25 401 LEU A C 1
ATOM 3251 O O . LEU A 1 401 ? -21.030 19.353 7.975 1.00 94.25 401 LEU A O 1
ATOM 3255 N N . LYS A 1 402 ? -20.239 21.232 7.038 1.00 95.31 402 LYS A N 1
ATOM 3256 C CA . LYS A 1 402 ? -21.281 22.135 7.553 1.00 95.31 402 LYS A CA 1
ATOM 3257 C C . LYS A 1 402 ? -22.581 22.049 6.742 1.00 95.31 402 LYS A C 1
ATOM 3259 O O . LYS A 1 402 ? -22.686 21.298 5.772 1.00 95.31 402 LYS A O 1
ATOM 3264 N N . ALA A 1 403 ? -23.589 22.838 7.120 1.00 91.12 403 ALA A N 1
ATOM 3265 C CA . ALA A 1 403 ? -24.894 22.854 6.451 1.00 91.12 403 ALA A CA 1
ATOM 3266 C C . ALA A 1 403 ? -24.805 23.263 4.967 1.00 91.12 403 ALA A C 1
ATOM 3268 O O . ALA A 1 403 ? -25.534 22.733 4.128 1.00 91.12 403 ALA A O 1
ATOM 3269 N N . ASP A 1 404 ? -23.861 24.141 4.613 1.00 89.69 404 ASP A N 1
ATOM 3270 C CA . ASP A 1 404 ? -23.565 24.529 3.227 1.00 89.69 404 ASP A CA 1
ATOM 3271 C C . ASP A 1 404 ? -22.690 23.502 2.470 1.00 89.69 404 ASP A C 1
ATOM 3273 O O . ASP A 1 404 ? -22.283 23.767 1.342 1.00 89.69 404 ASP A O 1
ATOM 3277 N N . ALA A 1 405 ? -22.443 22.330 3.069 1.00 91.06 405 ALA A N 1
ATOM 3278 C CA . ALA A 1 405 ? -21.500 21.283 2.658 1.00 91.06 405 ALA A CA 1
ATOM 3279 C C . ALA A 1 405 ? -20.020 21.693 2.650 1.00 91.06 405 ALA A C 1
ATOM 3281 O O . ALA A 1 405 ? -19.177 20.874 2.288 1.00 91.06 405 ALA A O 1
ATOM 3282 N N . SER A 1 406 ? -19.675 22.919 3.058 1.00 95.00 406 SER A N 1
ATOM 3283 C CA . SER A 1 406 ? -18.270 23.300 3.159 1.00 95.00 406 SER A CA 1
ATOM 3284 C C . SER A 1 406 ? -17.626 22.686 4.397 1.00 95.00 406 SER A C 1
ATOM 3286 O O . SER A 1 406 ? -18.228 22.616 5.472 1.00 95.00 406 SER A O 1
ATOM 3288 N N . MET A 1 407 ? -16.384 22.243 4.240 1.00 96.19 407 MET A N 1
ATOM 3289 C CA . MET A 1 407 ? -15.538 21.816 5.345 1.00 96.19 407 MET A CA 1
ATOM 3290 C C . MET A 1 407 ? -15.340 22.971 6.333 1.00 96.19 407 MET A C 1
ATOM 3292 O O . MET A 1 407 ? -15.061 24.105 5.931 1.00 96.19 407 MET A O 1
ATOM 3296 N N . ALA A 1 408 ? -15.478 22.679 7.621 1.00 95.25 408 ALA A N 1
ATOM 3297 C CA . ALA A 1 408 ? -15.135 23.601 8.691 1.00 95.25 408 ALA A CA 1
ATOM 3298 C C . ALA A 1 408 ? -13.609 23.810 8.777 1.00 95.25 408 ALA A C 1
ATOM 3300 O O . ALA A 1 408 ? -12.849 22.873 8.535 1.00 95.25 408 ALA A O 1
ATOM 3301 N N . ALA A 1 409 ? -13.155 25.016 9.130 1.00 96.56 409 ALA A N 1
ATOM 3302 C CA . ALA A 1 409 ? -11.745 25.319 9.394 1.00 96.56 409 ALA A CA 1
ATOM 3303 C C . ALA A 1 409 ? -11.593 26.543 10.316 1.00 96.56 409 ALA A C 1
ATOM 3305 O O . ALA A 1 409 ? -12.245 27.566 10.109 1.00 96.56 409 ALA A O 1
ATOM 3306 N N . SER A 1 410 ? -10.694 26.453 11.299 1.00 95.81 410 SER A N 1
ATOM 3307 C CA . SER A 1 410 ? -10.444 27.478 12.330 1.00 95.81 410 SER A CA 1
ATOM 3308 C C . SER A 1 410 ? -11.703 27.924 13.096 1.00 95.81 410 SER A C 1
ATOM 3310 O O . SER A 1 410 ? -11.852 29.103 13.426 1.00 95.81 410 SER A O 1
ATOM 3312 N N . GLU A 1 411 ? -12.638 27.008 13.358 1.00 97.62 411 GLU A N 1
ATOM 3313 C CA . GLU A 1 411 ? -13.949 27.328 13.935 1.00 97.62 411 GLU A CA 1
ATOM 3314 C C . GLU A 1 411 ? -14.432 26.290 14.961 1.00 97.62 411 GLU A C 1
ATOM 3316 O O . GLU A 1 411 ? -13.998 25.137 14.979 1.00 97.62 411 GLU A O 1
ATOM 3321 N N . TRP A 1 412 ? -15.335 26.728 15.840 1.00 97.62 412 TRP A N 1
ATOM 3322 C CA . TRP A 1 412 ? -15.992 25.880 16.834 1.00 97.62 412 TRP A CA 1
ATOM 3323 C C . TRP A 1 412 ? -17.265 25.263 16.254 1.00 97.62 412 TRP A C 1
ATOM 3325 O O . TRP A 1 412 ? -18.128 25.974 15.740 1.00 97.62 412 TRP A O 1
ATOM 3335 N N . ILE A 1 413 ? -17.400 23.948 16.398 1.00 96.38 413 ILE A N 1
ATOM 3336 C CA . ILE A 1 413 ? -18.569 23.164 15.999 1.00 96.38 413 ILE A CA 1
ATOM 3337 C C . ILE A 1 413 ? -19.243 22.634 17.264 1.00 96.38 413 ILE A C 1
ATOM 3339 O O . ILE A 1 413 ? -18.595 21.968 18.070 1.00 96.38 413 ILE A O 1
ATOM 3343 N N . TYR A 1 414 ? -20.537 22.907 17.437 1.00 94.56 414 TYR A N 1
ATOM 3344 C CA . TYR A 1 414 ? -21.368 22.106 18.334 1.00 94.56 414 TYR A CA 1
ATOM 3345 C C . TYR A 1 414 ? -21.935 20.949 17.526 1.00 94.56 414 TYR A C 1
ATOM 3347 O O . TYR A 1 414 ? -22.556 21.174 16.486 1.00 94.56 414 TYR A O 1
ATOM 3355 N N . ASP A 1 415 ? -21.700 19.730 17.992 1.00 81.81 415 ASP A N 1
ATOM 3356 C CA . ASP A 1 415 ? -22.242 18.531 17.374 1.00 81.81 415 ASP A CA 1
ATOM 3357 C C . ASP A 1 415 ? -23.417 18.018 18.213 1.00 81.81 415 ASP A C 1
ATOM 3359 O O . ASP A 1 415 ? -23.278 17.740 19.408 1.00 81.81 415 ASP A O 1
ATOM 3363 N N . ASP A 1 416 ? -24.590 17.931 17.587 1.00 77.44 416 ASP A N 1
ATOM 3364 C CA . ASP A 1 416 ? -25.827 17.535 18.253 1.00 77.44 416 ASP A CA 1
ATOM 3365 C C . ASP A 1 416 ? -25.942 16.016 18.475 1.00 77.44 416 ASP A C 1
ATOM 3367 O O . ASP A 1 416 ? -26.728 15.608 19.331 1.00 77.44 416 ASP A O 1
ATOM 3371 N N . ASP A 1 417 ? -25.166 15.174 17.790 1.00 66.06 417 ASP A N 1
ATOM 3372 C CA . ASP A 1 417 ? -25.152 13.729 18.052 1.00 66.06 417 ASP A CA 1
ATOM 3373 C C . ASP A 1 417 ? -24.240 13.420 19.253 1.00 66.06 417 ASP A C 1
ATOM 3375 O O . ASP A 1 417 ? -24.620 12.667 20.153 1.00 66.06 417 ASP A O 1
ATOM 3379 N N . TYR A 1 418 ? -23.084 14.089 19.343 1.00 71.62 418 TYR A N 1
ATOM 3380 C CA . TYR A 1 418 ? -22.160 13.974 20.483 1.00 71.62 418 TYR A CA 1
ATOM 3381 C C . TYR A 1 418 ? -22.501 14.885 21.679 1.00 71.62 418 TYR A C 1
ATOM 3383 O O . TYR A 1 418 ? -21.889 14.766 22.743 1.00 71.62 418 TYR A O 1
ATOM 3391 N N . LYS A 1 419 ? -23.447 15.821 21.514 1.00 86.12 419 LYS A N 1
ATOM 3392 C CA . LYS A 1 419 ? -23.838 16.871 22.483 1.00 86.12 419 LYS A CA 1
ATOM 3393 C C . LYS A 1 419 ? -22.673 17.695 23.053 1.00 86.12 419 LYS A C 1
ATOM 3395 O O . LYS A 1 419 ? -22.787 18.272 24.140 1.00 86.12 419 LYS A O 1
ATOM 3400 N N . SER A 1 420 ? -21.583 17.807 22.299 1.00 91.19 420 SER A N 1
ATOM 3401 C CA . SER A 1 420 ? -20.322 18.422 22.714 1.00 91.19 420 SER A CA 1
ATOM 3402 C C . SER A 1 420 ? -19.872 19.503 21.735 1.00 91.19 420 SER A C 1
ATOM 3404 O O . SER A 1 420 ? -20.226 19.494 20.558 1.00 91.19 420 SER A O 1
ATOM 3406 N N . TRP A 1 421 ? -19.049 20.425 22.233 1.00 96.25 421 TRP A N 1
ATOM 3407 C CA . TRP A 1 421 ? -18.256 21.310 21.388 1.00 96.25 421 TRP A CA 1
ATOM 3408 C C . TRP A 1 421 ? -16.971 20.611 20.938 1.00 96.25 421 TRP A C 1
ATOM 3410 O O . TRP A 1 421 ? -16.386 19.824 21.686 1.00 96.25 421 TRP A O 1
ATOM 3420 N N . PHE A 1 422 ? -16.540 20.944 19.728 1.00 96.06 422 PHE A N 1
ATOM 3421 C CA . PHE A 1 422 ? -15.300 20.535 19.081 1.00 96.06 422 PHE A CA 1
ATOM 3422 C C . PHE A 1 422 ? -14.684 21.774 18.428 1.00 96.06 422 PHE A C 1
ATOM 3424 O O . PHE A 1 422 ? -15.411 22.666 17.983 1.00 96.06 422 PHE A O 1
ATOM 3431 N N . TYR A 1 423 ? -13.359 21.828 18.320 1.00 97.94 423 TYR A N 1
ATOM 3432 C CA . TYR A 1 423 ? -12.675 22.864 17.548 1.00 97.94 423 TYR A CA 1
ATOM 3433 C C . TYR A 1 423 ? -11.893 22.234 16.401 1.00 97.94 423 TYR A C 1
ATOM 3435 O O . TYR A 1 423 ? -11.172 21.258 16.618 1.00 97.94 423 TYR A O 1
ATOM 3443 N N . VAL A 1 424 ? -12.021 22.800 15.199 1.00 94.88 424 VAL A N 1
ATOM 3444 C CA . VAL A 1 424 ? -11.209 22.413 14.039 1.00 94.88 424 VAL A CA 1
ATOM 3445 C C . VAL A 1 424 ? -10.136 23.455 13.746 1.00 94.88 424 VAL A C 1
ATOM 3447 O O . VAL A 1 424 ? -10.390 24.659 13.789 1.00 94.88 424 VAL A O 1
ATOM 3450 N N . ASP A 1 425 ? -8.927 22.994 13.439 1.00 91.81 425 ASP A N 1
ATOM 3451 C CA . ASP A 1 425 ? -7.783 23.851 13.124 1.00 91.81 425 ASP A CA 1
ATOM 3452 C C . ASP A 1 425 ? -7.848 24.441 11.698 1.00 91.81 425 ASP A C 1
ATOM 3454 O O . ASP A 1 425 ? -8.837 24.297 10.973 1.00 91.81 425 ASP A O 1
ATOM 3458 N N . SER A 1 426 ? -6.781 25.122 11.272 1.00 92.88 426 SER A N 1
ATOM 3459 C CA . SER A 1 426 ? -6.674 25.731 9.939 1.00 92.88 426 SER A CA 1
ATOM 3460 C C . SER A 1 426 ? -6.563 24.727 8.782 1.00 92.88 426 SER A C 1
ATOM 3462 O O . SER A 1 426 ? -6.698 25.123 7.623 1.00 92.88 426 SER A O 1
ATOM 3464 N N . THR A 1 427 ? -6.352 23.439 9.070 1.00 86.62 427 THR A N 1
ATOM 3465 C CA . THR A 1 427 ? -6.456 22.330 8.106 1.00 86.62 427 THR A CA 1
ATOM 3466 C C . THR A 1 427 ? -7.873 21.747 8.042 1.00 86.62 427 THR A C 1
ATOM 3468 O O . THR A 1 427 ? -8.189 21.023 7.099 1.00 86.62 427 THR A O 1
ATOM 3471 N N . GLY A 1 428 ? -8.726 22.073 9.019 1.00 85.88 428 GLY A N 1
ATOM 3472 C CA . GLY A 1 428 ? -10.072 21.526 9.202 1.00 85.88 428 GLY A CA 1
ATOM 3473 C C . GLY A 1 428 ? -10.130 20.235 10.022 1.00 85.88 428 GLY A C 1
ATOM 3474 O O . GLY A 1 428 ? -11.219 19.692 10.209 1.00 85.88 428 GLY A O 1
ATOM 3475 N N . SER A 1 429 ? -8.991 19.736 10.513 1.00 84.12 429 SER A N 1
ATOM 3476 C CA . SER A 1 429 ? -8.943 18.603 11.441 1.00 84.12 429 SER A CA 1
ATOM 3477 C C . SER A 1 429 ? -9.432 19.032 12.821 1.00 84.12 429 SER A C 1
ATOM 3479 O O . SER A 1 429 ? -9.045 20.099 13.299 1.00 84.12 429 SER A O 1
ATOM 3481 N N . TYR A 1 430 ? -10.203 18.189 13.517 1.00 89.81 430 TYR A N 1
ATOM 3482 C CA . TYR A 1 430 ? -10.451 18.414 14.942 1.00 89.81 430 TYR A CA 1
ATOM 3483 C C . TYR A 1 430 ? -9.147 18.357 15.751 1.00 89.81 430 TYR A C 1
ATOM 3485 O O . TYR A 1 430 ? -8.271 17.513 15.515 1.00 89.81 430 TYR A O 1
ATOM 3493 N N . VAL A 1 431 ? -9.045 19.265 16.719 1.00 91.81 431 VAL A N 1
ATOM 3494 C CA . VAL A 1 431 ? -7.971 19.337 17.714 1.00 91.81 431 VAL A CA 1
ATOM 3495 C C . VAL A 1 431 ? -8.305 18.406 18.876 1.00 91.81 431 VAL A C 1
ATOM 3497 O O . VAL A 1 431 ? -9.447 18.367 19.321 1.00 91.81 431 VAL A O 1
ATOM 3500 N N . GLU A 1 432 ? -7.323 17.664 19.388 1.00 92.75 432 GLU A N 1
ATOM 3501 C CA . GLU A 1 432 ? -7.478 16.789 20.556 1.00 92.75 432 GLU A CA 1
ATOM 3502 C C . GLU A 1 432 ? -6.218 16.775 21.428 1.00 92.75 432 GLU A C 1
ATOM 3504 O O . GLU A 1 432 ? -5.119 17.037 20.942 1.00 92.75 432 GLU A O 1
ATOM 3509 N N . LYS A 1 433 ? -6.389 16.440 22.711 1.00 91.94 433 LYS A N 1
ATOM 3510 C CA . LYS A 1 433 ? -5.350 16.437 23.759 1.00 91.94 433 LYS A CA 1
ATOM 3511 C C . LYS A 1 433 ? -4.597 17.775 23.892 1.00 91.94 433 LYS A C 1
ATOM 3513 O O . LYS A 1 433 ? -3.428 17.786 24.272 1.00 91.94 433 LYS A O 1
ATOM 3518 N N . ALA A 1 434 ? -5.249 18.892 23.570 1.00 93.94 434 ALA A N 1
ATOM 3519 C CA . ALA A 1 434 ? -4.608 20.199 23.438 1.00 93.94 434 ALA A CA 1
ATOM 3520 C C . ALA A 1 434 ? -5.546 21.368 23.780 1.00 93.94 434 ALA A C 1
ATOM 3522 O O . ALA A 1 434 ? -6.773 21.241 23.767 1.00 93.94 434 ALA A O 1
ATOM 3523 N N . TRP A 1 435 ? -4.948 22.527 24.057 1.00 96.31 435 TRP A N 1
ATOM 3524 C CA . TRP A 1 435 ? -5.649 23.774 24.363 1.00 96.31 435 TRP A CA 1
ATOM 3525 C C . TRP A 1 435 ? -6.059 24.545 23.107 1.00 96.31 435 TRP A C 1
ATOM 3527 O O . TRP A 1 435 ? -5.265 24.710 22.184 1.00 96.31 435 TRP A O 1
ATOM 3537 N N . GLN A 1 436 ? -7.260 25.121 23.137 1.00 97.50 436 GLN A N 1
ATOM 3538 C CA . GLN A 1 436 ? -7.692 26.180 22.229 1.00 97.50 436 GLN A CA 1
ATOM 3539 C C . GLN A 1 436 ? -8.200 27.372 23.049 1.00 97.50 436 GLN A C 1
ATOM 3541 O O . GLN A 1 436 ? -9.353 27.422 23.484 1.00 97.50 436 GLN A O 1
ATOM 3546 N N . GLY A 1 437 ? -7.328 28.358 23.271 1.00 95.81 437 GLY A N 1
ATOM 3547 C CA . GLY A 1 437 ? -7.632 29.510 24.122 1.00 95.81 437 GLY A CA 1
ATOM 3548 C C . GLY A 1 437 ? -7.822 29.099 25.585 1.00 95.81 437 GLY A C 1
ATOM 3549 O O . GLY A 1 437 ? -6.904 28.572 26.201 1.00 95.81 437 GLY A O 1
ATOM 3550 N N . GLU A 1 438 ? -9.008 29.347 26.147 1.00 97.25 438 GLU A N 1
ATOM 3551 C CA . GLU A 1 438 ? -9.337 28.997 27.542 1.00 97.25 438 GLU A CA 1
ATOM 3552 C C . GLU A 1 438 ? -9.950 27.589 27.698 1.00 97.25 438 GLU A C 1
ATOM 3554 O O . GLU A 1 438 ? -10.325 27.213 28.808 1.00 97.25 438 GLU A O 1
ATOM 3559 N N . TYR A 1 439 ? -10.052 26.814 26.612 1.00 98.31 439 TYR A N 1
ATOM 3560 C CA . TYR A 1 439 ? -10.715 25.507 26.559 1.00 98.31 439 TYR A CA 1
ATOM 3561 C C . TYR A 1 439 ? -9.712 24.387 26.255 1.00 98.31 439 TYR A C 1
ATOM 3563 O O . TYR A 1 439 ? -8.787 24.590 25.468 1.00 98.31 439 TYR A O 1
ATOM 3571 N N . TYR A 1 440 ? -9.928 23.192 26.807 1.00 97.50 440 TYR A N 1
ATOM 3572 C CA . TYR A 1 440 ? -9.149 21.991 26.480 1.00 97.50 440 TYR A CA 1
ATOM 3573 C C . TYR A 1 440 ? -9.991 21.010 25.659 1.00 97.50 440 TYR A C 1
ATOM 3575 O O . TYR A 1 440 ? -11.128 20.712 26.032 1.00 97.50 440 TYR A O 1
ATOM 3583 N N . LEU A 1 441 ? -9.442 20.486 24.563 1.00 97.56 441 LEU A N 1
ATOM 3584 C CA . LEU A 1 441 ? -10.053 19.417 23.775 1.00 97.56 441 LEU A CA 1
ATOM 3585 C C . LEU A 1 441 ? -9.440 18.082 24.210 1.00 97.56 441 LEU A C 1
ATOM 3587 O O . LEU A 1 441 ? -8.227 17.896 24.140 1.00 97.56 441 LEU A O 1
ATOM 3591 N N . LYS A 1 442 ? -10.268 17.136 24.653 1.00 91.62 442 LYS A N 1
ATOM 3592 C CA . LYS A 1 442 ? -9.859 15.791 25.096 1.00 91.62 442 LYS A CA 1
ATOM 3593 C C . LYS A 1 442 ? -9.544 14.884 23.901 1.00 91.62 442 LYS A C 1
ATOM 3595 O O . LYS A 1 442 ? -9.707 15.289 22.752 1.00 91.62 442 LYS A O 1
ATOM 3600 N N . ARG A 1 443 ? -9.113 13.643 24.168 1.00 83.50 443 ARG A N 1
ATOM 3601 C CA . ARG A 1 443 ? -9.041 12.554 23.168 1.00 83.50 443 ARG A CA 1
ATOM 3602 C C . ARG A 1 443 ? -10.362 12.476 22.386 1.00 83.50 443 ARG A C 1
ATOM 3604 O O . ARG A 1 443 ? -11.427 12.586 22.988 1.00 83.50 443 ARG A O 1
ATOM 3611 N N . GLY A 1 444 ? -10.290 12.329 21.064 1.00 72.69 444 GLY A N 1
ATOM 3612 C CA . GLY A 1 444 ? -11.467 12.350 20.184 1.00 72.69 444 GLY A CA 1
ATOM 3613 C C . GLY A 1 444 ? -12.086 13.739 19.956 1.00 72.69 444 GLY A C 1
ATOM 3614 O O . GLY A 1 444 ? -13.129 13.835 19.324 1.00 72.69 444 GLY A O 1
ATOM 3615 N N . GLY A 1 445 ? -11.469 14.815 20.457 1.00 86.38 445 GLY A N 1
ATOM 3616 C CA . GLY A 1 445 ? -11.825 16.206 20.144 1.00 86.38 445 GLY A CA 1
ATOM 3617 C C . GLY A 1 445 ? -12.908 16.854 21.012 1.00 86.38 445 GLY A C 1
ATOM 3618 O O . GLY A 1 445 ? -13.188 18.039 20.844 1.00 86.38 445 GLY A O 1
ATOM 3619 N N . TYR A 1 446 ? -13.491 16.118 21.960 1.00 91.25 446 TYR A N 1
ATOM 3620 C CA . TYR A 1 446 ? -14.522 16.622 22.874 1.00 91.25 446 TYR A CA 1
ATOM 3621 C C . TYR A 1 446 ? -13.982 17.739 23.779 1.00 91.25 446 TYR A C 1
ATOM 3623 O O . TYR A 1 446 ? -13.055 17.506 24.558 1.00 91.25 446 TYR A O 1
ATOM 3631 N N . MET A 1 447 ? -14.594 18.924 23.755 1.00 97.56 447 MET A N 1
ATOM 3632 C CA . MET A 1 447 ? -14.303 19.988 24.720 1.00 97.56 447 MET A CA 1
ATOM 3633 C C . MET A 1 447 ? -14.572 19.511 26.155 1.00 97.56 447 MET A C 1
ATOM 3635 O O . MET A 1 447 ? -15.663 19.031 26.467 1.00 97.56 447 MET A O 1
ATOM 3639 N N . ALA A 1 448 ? -13.584 19.660 27.034 1.00 94.31 448 ALA A N 1
ATOM 3640 C CA . ALA A 1 448 ? -13.721 19.332 28.445 1.00 94.31 448 ALA A CA 1
ATOM 3641 C C . ALA A 1 448 ? -14.622 20.341 29.184 1.00 94.31 448 ALA A C 1
ATOM 3643 O O . ALA A 1 448 ? -14.568 21.545 28.924 1.00 94.31 448 ALA A O 1
ATOM 3644 N N . LYS A 1 449 ? -15.462 19.856 30.105 1.00 96.44 449 LYS A N 1
ATOM 3645 C CA . LYS A 1 449 ? -16.460 20.657 30.829 1.00 96.44 449 LYS A CA 1
ATOM 3646 C C . LYS A 1 449 ? -16.882 19.989 32.139 1.00 96.44 449 LYS A C 1
ATOM 3648 O O . LYS A 1 449 ? -17.301 18.837 32.143 1.00 96.44 449 LYS A O 1
ATOM 3653 N N . SER A 1 450 ? -16.870 20.757 33.230 1.00 94.75 450 SER A N 1
ATOM 3654 C CA . SER A 1 450 ? -17.175 20.290 34.596 1.00 94.75 450 SER A CA 1
ATOM 3655 C C . SER A 1 450 ? -16.330 19.085 35.043 1.00 94.75 450 SER A C 1
ATOM 3657 O O . SER A 1 450 ? -16.819 18.215 35.761 1.00 94.75 450 SER A O 1
ATOM 3659 N N . GLU A 1 451 ? -15.064 19.026 34.625 1.00 96.88 451 GLU A N 1
ATOM 3660 C CA . GLU A 1 451 ? -14.192 17.860 34.810 1.00 96.88 451 GLU A CA 1
ATOM 3661 C C . GLU A 1 451 ? -12.709 18.233 34.953 1.00 96.88 451 GLU A C 1
ATOM 3663 O O . GLU A 1 451 ? -12.272 19.308 34.533 1.00 96.88 451 GLU A O 1
ATOM 3668 N N . TRP A 1 452 ? -11.930 17.308 35.516 1.00 97.12 452 TRP A N 1
ATOM 3669 C CA . TRP A 1 452 ? -10.472 17.378 35.566 1.00 97.12 452 TRP A CA 1
ATOM 3670 C C . TRP A 1 452 ? -9.836 16.813 34.294 1.00 97.12 452 TRP A C 1
ATOM 3672 O O . TRP A 1 452 ? -10.203 15.730 33.840 1.00 97.12 452 TRP A O 1
ATOM 3682 N N . VAL A 1 453 ? -8.812 17.492 33.778 1.00 96.19 453 VAL A N 1
ATOM 3683 C CA . VAL A 1 453 ? -7.915 16.976 32.734 1.00 96.19 453 VAL A CA 1
ATOM 3684 C C . VAL A 1 453 ? -6.470 17.036 33.215 1.00 96.19 453 VAL A C 1
ATOM 3686 O O . VAL A 1 453 ? -6.072 17.987 33.890 1.00 96.19 453 VAL A O 1
ATOM 3689 N N . PHE A 1 454 ? -5.677 16.025 32.868 1.00 95.25 454 PHE A N 1
ATOM 3690 C CA . PHE A 1 454 ? -4.232 16.050 33.059 1.00 95.25 454 PHE A CA 1
ATOM 3691 C C . PHE A 1 454 ? -3.559 16.419 31.743 1.00 95.25 454 PHE A C 1
ATOM 3693 O O . PHE A 1 454 ? -3.778 15.754 30.731 1.00 95.25 454 PHE A O 1
ATOM 3700 N N . ASP A 1 455 ? -2.723 17.451 31.772 1.00 89.81 455 ASP A N 1
ATOM 3701 C CA . ASP A 1 455 ? -1.904 17.848 30.638 1.00 89.81 455 ASP A CA 1
ATOM 3702 C C . ASP A 1 455 ? -0.446 17.437 30.872 1.00 89.81 455 ASP A C 1
ATOM 3704 O O . ASP A 1 455 ? 0.272 18.012 31.699 1.00 89.81 455 ASP A O 1
ATOM 3708 N N . SER A 1 456 ? -0.004 16.435 30.110 1.00 87.69 456 SER A N 1
ATOM 3709 C CA . SER A 1 456 ? 1.363 15.918 30.135 1.00 87.69 456 SER A CA 1
ATOM 3710 C C . SER A 1 456 ? 2.406 16.895 29.584 1.00 87.69 456 SER A C 1
ATOM 3712 O O . SER A 1 456 ? 3.582 16.739 29.897 1.00 87.69 456 SER A O 1
ATOM 3714 N N . GLN A 1 457 ? 2.019 17.907 28.796 1.00 90.31 457 GLN A N 1
ATOM 3715 C CA . GLN A 1 457 ? 2.939 18.958 28.343 1.00 90.31 457 GLN A CA 1
ATOM 3716 C C . GLN A 1 457 ? 3.321 19.909 29.489 1.00 90.31 457 GLN A C 1
ATOM 3718 O O . GLN A 1 457 ? 4.410 20.485 29.488 1.00 90.31 457 GLN A O 1
ATOM 3723 N N . TYR A 1 458 ? 2.440 20.057 30.483 1.00 91.38 458 TYR A N 1
ATOM 3724 C CA . TYR A 1 458 ? 2.601 20.986 31.604 1.00 91.38 458 TYR A CA 1
ATOM 3725 C C . TYR A 1 458 ? 2.787 20.310 32.975 1.00 91.38 458 TYR A C 1
ATOM 3727 O O . TYR A 1 458 ? 2.875 21.034 33.976 1.00 91.38 458 TYR A O 1
ATOM 3735 N N . ASP A 1 459 ? 2.842 18.972 33.011 1.00 93.12 459 ASP A N 1
ATOM 3736 C CA . ASP A 1 459 ? 2.860 18.099 34.202 1.00 93.12 459 ASP A CA 1
ATOM 3737 C C . ASP A 1 459 ? 1.854 18.542 35.283 1.00 93.12 459 ASP A C 1
ATOM 3739 O O . ASP A 1 459 ? 2.170 18.778 36.459 1.00 93.12 459 ASP A O 1
ATOM 3743 N N . SER A 1 460 ? 0.608 18.770 34.861 1.00 96.19 460 SER A N 1
ATOM 3744 C CA . SER A 1 460 ? -0.405 19.325 35.753 1.00 96.19 460 SER A CA 1
ATOM 3745 C C . SER A 1 460 ? -1.827 18.911 35.453 1.00 96.19 460 SER A C 1
ATOM 3747 O O . SER A 1 460 ? -2.219 18.672 34.316 1.00 96.19 460 SER A O 1
ATOM 3749 N N . TRP A 1 461 ? -2.607 18.900 36.528 1.00 97.69 461 TRP A N 1
ATOM 3750 C CA . TRP A 1 461 ? -4.054 18.818 36.475 1.00 97.69 461 TRP A CA 1
ATOM 3751 C C . TRP A 1 461 ? -4.647 20.217 36.335 1.00 97.69 461 TRP A C 1
ATOM 3753 O O . TRP A 1 461 ? -4.213 21.152 37.009 1.00 97.69 461 TRP A O 1
ATOM 3763 N N . TYR A 1 462 ? -5.660 20.323 35.488 1.00 98.31 462 TYR A N 1
ATOM 3764 C CA . TYR A 1 462 ? -6.488 21.499 35.263 1.00 98.31 462 TYR A CA 1
ATOM 3765 C C . TYR A 1 462 ? -7.949 21.083 35.449 1.00 98.31 462 TYR A C 1
ATOM 3767 O O . TYR A 1 462 ? -8.308 19.947 35.140 1.00 98.31 462 TYR A O 1
ATOM 3775 N N . TYR A 1 463 ? -8.806 21.987 35.919 1.00 98.31 463 TYR A N 1
ATOM 3776 C CA . TYR A 1 463 ? -10.252 21.753 35.978 1.00 98.31 463 TYR A CA 1
ATOM 3777 C C . TYR A 1 463 ? -10.962 22.671 34.987 1.00 98.31 463 TYR A C 1
ATOM 3779 O O . TYR A 1 463 ? -10.673 23.867 34.961 1.00 98.31 463 TYR A O 1
ATOM 3787 N N . LEU A 1 464 ? -11.890 22.143 34.191 1.00 98.31 464 LEU A N 1
ATOM 3788 C CA . LEU A 1 464 ? -12.727 22.938 33.292 1.00 98.31 464 LEU A CA 1
ATOM 3789 C C . LEU A 1 464 ? -14.092 23.168 33.939 1.00 98.31 464 LEU A C 1
ATOM 3791 O O . LEU A 1 464 ? -14.748 22.234 34.394 1.00 98.31 464 LEU A O 1
ATOM 3795 N N . ASN A 1 465 ? -14.541 24.417 33.953 1.00 96.75 465 ASN A N 1
ATOM 3796 C CA . ASN A 1 465 ? -15.820 24.837 34.514 1.00 96.75 465 ASN A CA 1
ATOM 3797 C C . ASN A 1 465 ? -17.016 24.386 33.652 1.00 96.75 465 ASN A C 1
ATOM 3799 O O . ASN A 1 465 ? -16.870 23.780 32.589 1.00 96.75 465 ASN A O 1
ATOM 3803 N N . GLN A 1 466 ? -18.236 24.709 34.095 1.00 95.31 466 GLN A N 1
ATOM 3804 C CA . GLN A 1 466 ? -19.476 24.374 33.380 1.00 95.31 466 GLN A CA 1
ATOM 3805 C C . GLN A 1 466 ? -19.650 25.136 32.047 1.00 95.31 466 GLN A C 1
ATOM 3807 O O . GLN A 1 466 ? -20.443 24.720 31.200 1.00 95.31 466 GLN A O 1
ATOM 3812 N N . ASP A 1 467 ? -18.911 26.222 31.820 1.00 94.38 467 ASP A N 1
ATOM 3813 C CA . ASP A 1 467 ? -18.812 26.906 30.523 1.00 94.38 467 ASP A CA 1
ATOM 3814 C C . ASP A 1 467 ? -17.729 26.301 29.603 1.00 94.38 467 ASP A C 1
ATOM 3816 O O . ASP A 1 467 ? -17.646 26.677 28.439 1.00 94.38 467 ASP A O 1
ATOM 3820 N N . GLY A 1 468 ? -16.941 25.339 30.100 1.00 96.06 468 GLY A N 1
ATOM 3821 C CA . GLY A 1 468 ? -15.812 24.711 29.408 1.00 96.06 468 GLY A CA 1
ATOM 3822 C C . GLY A 1 468 ? -14.462 25.403 29.630 1.00 96.06 468 GLY A C 1
ATOM 3823 O O . GLY A 1 468 ? -13.439 24.876 29.198 1.00 96.06 468 GLY A O 1
ATOM 3824 N N . LYS A 1 469 ? -14.425 26.563 30.299 1.00 97.81 469 LYS A N 1
ATOM 3825 C CA . LYS A 1 469 ? -13.183 27.316 30.519 1.00 97.81 469 LYS A CA 1
ATOM 3826 C C . LYS A 1 469 ? -12.389 26.780 31.697 1.00 97.81 469 LYS A C 1
ATOM 3828 O O . LYS A 1 469 ? -12.979 26.396 32.708 1.00 97.81 469 LYS A O 1
ATOM 3833 N N . TYR A 1 470 ? -11.061 26.836 31.631 1.00 97.69 470 TYR A N 1
ATOM 3834 C CA . TYR A 1 470 ? -10.244 26.421 32.769 1.00 97.69 470 TYR A CA 1
ATOM 3835 C C . TYR A 1 470 ? -10.448 27.311 34.004 1.00 97.69 470 TYR A C 1
ATOM 3837 O O . TYR A 1 470 ? -10.507 28.541 33.942 1.00 97.69 470 TYR A O 1
ATOM 3845 N N . ALA A 1 471 ? -10.565 26.656 35.152 1.00 98.00 471 ALA A N 1
ATOM 3846 C CA . ALA A 1 471 ? -10.600 27.269 36.464 1.00 98.00 471 ALA A CA 1
ATOM 3847 C C . ALA A 1 471 ? -9.231 27.874 36.793 1.00 98.00 471 ALA A C 1
ATOM 3849 O O . ALA A 1 471 ? -8.212 27.199 36.690 1.00 98.00 471 ALA A O 1
ATOM 3850 N N . ARG A 1 472 ? -9.212 29.138 37.228 1.00 97.69 472 ARG A N 1
ATOM 3851 C CA . ARG A 1 472 ? -8.007 29.832 37.706 1.00 97.69 472 ARG A CA 1
ATOM 3852 C C . ARG A 1 472 ? -8.334 30.756 38.868 1.00 97.69 472 ARG A C 1
ATOM 3854 O O . ARG A 1 472 ? -9.397 31.370 38.882 1.00 97.69 472 ARG A O 1
ATOM 3861 N N . ASN A 1 473 ? -7.407 30.870 39.815 1.00 96.94 473 ASN A N 1
ATOM 3862 C CA . ASN A 1 473 ? -7.561 31.616 41.070 1.00 96.94 473 ASN A CA 1
ATOM 3863 C C . ASN A 1 473 ? -8.826 31.255 41.876 1.00 96.94 473 ASN A C 1
ATOM 3865 O O . ASN A 1 473 ? -9.447 32.130 42.481 1.00 96.94 473 ASN A O 1
ATOM 3869 N N . GLN A 1 474 ? -9.230 29.981 41.876 1.00 97.31 474 GLN A N 1
ATOM 3870 C CA . GLN A 1 474 ? -10.446 29.543 42.564 1.00 97.31 474 GLN A CA 1
ATOM 3871 C C . GLN A 1 474 ? -10.335 28.141 43.167 1.00 97.31 474 GLN A C 1
ATOM 3873 O O . GLN A 1 474 ? -9.554 27.300 42.716 1.00 97.31 474 GLN A O 1
ATOM 3878 N N . TRP A 1 475 ? -11.166 27.906 44.183 1.00 97.50 475 TRP A N 1
ATOM 3879 C CA . TRP A 1 475 ? -11.380 26.602 44.799 1.00 97.50 475 TRP A CA 1
ATOM 3880 C C . TRP A 1 475 ? -12.455 25.816 44.042 1.00 97.50 475 TRP A C 1
ATOM 3882 O O . TRP A 1 475 ? -13.543 26.332 43.793 1.00 97.50 475 TRP A O 1
ATOM 3892 N N . ILE A 1 476 ? -12.166 24.555 43.733 1.00 97.75 476 ILE A N 1
ATOM 3893 C CA . ILE A 1 476 ? -13.103 23.576 43.178 1.00 97.75 476 ILE A CA 1
ATOM 3894 C C . ILE A 1 476 ? -13.385 22.523 44.252 1.00 97.75 476 ILE A C 1
ATOM 3896 O O . ILE A 1 476 ? -12.446 21.976 44.836 1.00 97.75 476 ILE A O 1
ATOM 3900 N N . LYS A 1 477 ? -14.669 22.241 44.516 1.00 96.38 477 LYS A N 1
ATOM 3901 C CA . LYS A 1 477 ? -15.083 21.078 45.316 1.00 96.38 477 LYS A CA 1
ATOM 3902 C C . LYS A 1 477 ? -15.293 19.898 44.378 1.00 96.38 477 LYS A C 1
ATOM 3904 O O . LYS A 1 477 ? -16.041 20.023 43.412 1.00 96.38 477 LYS A O 1
ATOM 3909 N N . ASP A 1 478 ? -14.682 18.767 44.698 1.00 92.00 478 ASP A N 1
ATOM 3910 C CA . ASP A 1 478 ? -14.896 17.502 44.000 1.00 92.00 478 ASP A CA 1
ATOM 3911 C C . ASP A 1 478 ? -15.077 16.382 45.034 1.00 92.00 478 ASP A C 1
ATOM 3913 O O . ASP A 1 478 ? -14.270 16.220 45.956 1.00 92.00 478 ASP A O 1
ATOM 3917 N N . GLY A 1 479 ? -16.210 15.682 44.959 1.00 92.25 479 GLY A N 1
ATOM 3918 C CA . GLY A 1 479 ? -16.732 14.888 46.072 1.00 92.25 479 GLY A CA 1
ATOM 3919 C C . GLY A 1 479 ? -16.792 15.715 47.362 1.00 92.25 479 GLY A C 1
ATOM 3920 O O . GLY A 1 479 ? -17.411 16.780 47.399 1.00 92.25 479 GLY A O 1
ATOM 3921 N N . ASP A 1 480 ? -16.115 15.246 48.412 1.00 94.62 480 ASP A N 1
ATOM 3922 C CA . ASP A 1 480 ? -15.954 15.947 49.698 1.00 94.62 480 ASP A CA 1
ATOM 3923 C C . ASP A 1 480 ? -14.619 16.678 49.867 1.00 94.62 480 ASP A C 1
ATOM 3925 O O . ASP A 1 480 ? -14.349 17.245 50.925 1.00 94.62 480 ASP A O 1
ATOM 3929 N N . LYS A 1 481 ? -13.798 16.712 48.817 1.00 96.56 481 LYS A N 1
ATOM 3930 C CA . LYS A 1 481 ? -12.482 17.350 48.820 1.00 96.56 481 LYS A CA 1
ATOM 3931 C C . LYS A 1 481 ? -12.533 18.714 48.145 1.00 96.56 481 LYS A C 1
ATOM 3933 O O . LYS A 1 481 ? -13.403 18.993 47.321 1.00 96.56 481 LYS A O 1
ATOM 3938 N N . TRP A 1 482 ? -11.567 19.553 48.492 1.00 97.75 482 TRP A N 1
ATOM 3939 C CA . TRP A 1 482 ? -11.362 20.865 47.890 1.00 97.75 482 TRP A CA 1
ATOM 3940 C C . TRP A 1 482 ? -9.960 20.955 47.300 1.00 97.75 482 TRP A C 1
ATOM 3942 O O . TRP A 1 482 ? -8.994 20.515 47.922 1.00 97.75 482 TRP A O 1
ATOM 3952 N N . TYR A 1 483 ? -9.870 21.558 46.121 1.00 98.12 483 TYR A N 1
ATOM 3953 C CA . TYR A 1 483 ? -8.653 21.716 45.332 1.00 98.12 483 TYR A CA 1
ATOM 3954 C C . TYR A 1 483 ? -8.544 23.169 44.863 1.00 98.12 483 TYR A C 1
ATOM 3956 O O . TYR A 1 483 ? -9.565 23.775 44.534 1.00 98.12 483 TYR A O 1
ATOM 3964 N N . TYR A 1 484 ? -7.338 23.740 44.806 1.00 98.25 484 TYR A N 1
ATOM 3965 C CA . TYR A 1 484 ? -7.141 25.114 44.325 1.00 98.25 484 TYR A CA 1
ATOM 3966 C C . TYR A 1 484 ? -6.417 25.151 42.983 1.00 98.25 484 TYR A C 1
ATOM 3968 O O . TYR A 1 484 ? -5.369 24.523 42.816 1.00 98.25 484 TYR A O 1
ATOM 3976 N N . LEU A 1 485 ? -6.955 25.934 42.048 1.00 98.38 485 LEU A N 1
ATOM 3977 C CA . LEU A 1 485 ? -6.348 26.175 40.746 1.00 98.38 485 LEU A CA 1
ATOM 3978 C C . LEU A 1 485 ? -5.673 27.549 40.745 1.00 98.38 485 LEU A C 1
ATOM 3980 O O . LEU A 1 485 ? -6.293 28.565 41.070 1.00 98.38 485 LEU A O 1
ATOM 3984 N N . LEU A 1 486 ? -4.396 27.571 40.375 1.00 97.81 486 LEU A N 1
ATOM 3985 C CA . LEU A 1 486 ? -3.530 28.749 40.341 1.00 97.81 486 LEU A CA 1
ATOM 3986 C C . LEU A 1 486 ? -3.921 29.726 39.214 1.00 97.81 486 LEU A C 1
ATOM 3988 O O . LEU A 1 486 ? -4.858 29.493 38.452 1.00 97.81 486 LEU A O 1
ATOM 3992 N N . ALA A 1 487 ? -3.217 30.856 39.108 1.00 96.50 487 ALA A N 1
ATOM 3993 C CA . ALA A 1 487 ? -3.511 31.895 38.114 1.00 96.50 487 ALA A CA 1
ATOM 3994 C C . ALA A 1 487 ? -3.331 31.428 36.655 1.00 96.50 487 ALA A C 1
ATOM 3996 O O . ALA A 1 487 ? -4.030 31.912 35.764 1.00 96.50 487 ALA A O 1
ATOM 3997 N N . ASP A 1 488 ? -2.427 30.474 36.425 1.00 94.75 488 ASP A N 1
ATOM 3998 C CA . ASP A 1 488 ? -2.178 29.802 35.145 1.00 94.75 488 ASP A CA 1
ATOM 3999 C C . ASP A 1 488 ? -3.096 28.586 34.909 1.00 94.75 488 ASP A C 1
ATOM 4001 O O . ASP A 1 488 ? -3.001 27.939 33.870 1.00 94.75 488 ASP A O 1
ATOM 4005 N N . GLY A 1 489 ? -3.995 28.285 35.852 1.00 97.12 489 GLY A N 1
ATOM 4006 C CA . GLY A 1 489 ? -4.935 27.168 35.784 1.00 97.12 489 GLY A CA 1
ATOM 4007 C C . GLY A 1 489 ? -4.430 25.843 36.349 1.00 97.12 489 GLY A C 1
ATOM 4008 O O . GLY A 1 489 ? -5.203 24.888 36.385 1.00 97.12 489 GLY A O 1
ATOM 4009 N N . LYS A 1 490 ? -3.174 25.759 36.808 1.00 98.00 490 LYS A N 1
ATOM 4010 C CA . LYS A 1 490 ? -2.606 24.514 37.346 1.00 98.00 490 LYS A CA 1
ATOM 4011 C C . LYS A 1 490 ? -3.114 24.194 38.747 1.00 98.00 490 LYS A C 1
ATOM 4013 O O . LYS A 1 490 ? -3.268 25.086 39.583 1.00 98.00 490 LYS A O 1
ATOM 4018 N N . LEU A 1 491 ? -3.284 22.907 39.041 1.00 98.31 491 LEU A N 1
ATOM 4019 C CA . LEU A 1 491 ? -3.541 22.409 40.389 1.00 98.31 491 LEU A CA 1
ATOM 4020 C C . LEU A 1 491 ? -2.371 22.726 41.330 1.00 98.31 491 LEU A C 1
ATOM 4022 O O . LEU A 1 491 ? -1.248 22.249 41.145 1.00 98.31 491 LEU A O 1
ATOM 4026 N N . ALA A 1 492 ? -2.659 23.483 42.386 1.00 97.69 492 ALA A N 1
ATOM 4027 C CA . ALA A 1 492 ? -1.731 23.709 43.481 1.00 97.69 492 ALA A CA 1
ATOM 4028 C C . ALA A 1 492 ? -1.429 22.389 44.216 1.00 97.69 492 ALA A C 1
ATOM 4030 O O . ALA A 1 492 ? -2.346 21.672 44.602 1.00 97.69 492 ALA A O 1
ATOM 4031 N N . LYS A 1 493 ? -0.146 22.087 44.451 1.00 97.19 493 LYS A N 1
ATOM 4032 C CA . LYS A 1 493 ? 0.338 20.912 45.202 1.00 97.19 493 LYS A CA 1
ATOM 4033 C C . LYS A 1 493 ? 1.376 21.363 46.238 1.00 97.19 493 LYS A C 1
ATOM 4035 O O . LYS A 1 493 ? 2.194 22.224 45.928 1.00 97.19 493 LYS A O 1
ATOM 4040 N N . ASN A 1 494 ? 1.370 20.774 47.438 1.00 96.56 494 ASN A N 1
ATOM 4041 C CA . ASN A 1 494 ? 2.360 21.002 48.509 1.00 96.56 494 ASN A CA 1
ATOM 4042 C C . ASN A 1 494 ? 2.616 22.484 48.882 1.00 96.56 494 ASN A C 1
ATOM 4044 O O . ASN A 1 494 ? 3.759 22.889 49.100 1.00 96.56 494 ASN A O 1
ATOM 4048 N N . MET A 1 495 ? 1.569 23.310 48.969 1.00 96.75 495 MET A N 1
ATOM 4049 C CA . MET A 1 495 ? 1.698 24.757 49.217 1.00 96.75 495 MET A CA 1
ATOM 4050 C C . MET A 1 495 ? 0.539 25.332 50.050 1.00 96.75 495 MET A C 1
ATOM 4052 O O . MET A 1 495 ? -0.414 24.623 50.370 1.00 96.75 495 MET A O 1
ATOM 4056 N N . THR A 1 496 ? 0.623 26.617 50.411 1.00 95.94 496 THR A N 1
ATOM 4057 C CA . THR A 1 496 ? -0.397 27.327 51.203 1.00 95.94 496 THR A CA 1
ATOM 4058 C C . THR A 1 496 ? -1.027 28.454 50.387 1.00 95.94 496 THR A C 1
ATOM 4060 O O . THR A 1 496 ? -0.322 29.330 49.891 1.00 95.94 496 THR A O 1
ATOM 4063 N N . ILE A 1 497 ? -2.356 28.456 50.285 1.00 96.38 497 ILE A N 1
ATOM 4064 C CA . ILE A 1 497 ? -3.167 29.414 49.536 1.00 96.38 497 ILE A CA 1
ATOM 4065 C C . ILE A 1 497 ? -4.040 30.166 50.539 1.00 96.38 497 ILE A C 1
ATOM 4067 O O . ILE A 1 497 ? -4.927 29.576 51.150 1.00 96.38 497 ILE A O 1
ATOM 4071 N N . ASN A 1 498 ? -3.807 31.468 50.720 1.00 90.81 498 ASN A N 1
ATOM 4072 C CA . ASN A 1 498 ? -4.620 32.344 51.582 1.00 90.81 498 ASN A CA 1
ATOM 4073 C C . ASN A 1 498 ? -4.856 31.799 53.015 1.00 90.81 498 ASN A C 1
ATOM 4075 O O . ASN A 1 498 ? -5.903 32.039 53.609 1.00 90.81 498 ASN A O 1
ATOM 4079 N N . GLY A 1 499 ? -3.883 31.056 53.560 1.00 93.62 499 GLY A N 1
ATOM 4080 C CA . GLY A 1 499 ? -3.937 30.418 54.885 1.00 93.62 499 GLY A CA 1
ATOM 4081 C C . GLY A 1 499 ? -4.313 28.929 54.886 1.00 93.62 499 GLY A C 1
ATOM 4082 O O . GLY A 1 499 ? -3.991 28.236 55.846 1.00 93.62 499 GLY A O 1
ATOM 4083 N N . TYR A 1 500 ? -4.912 28.413 53.811 1.00 95.56 500 TYR A N 1
ATOM 4084 C CA . TYR A 1 500 ? -5.294 27.003 53.660 1.00 95.56 500 TYR A CA 1
ATOM 4085 C C . TYR A 1 500 ? -4.153 26.202 53.023 1.00 95.56 500 TYR A C 1
ATOM 4087 O O . TYR A 1 500 ? -3.532 26.671 52.069 1.00 95.56 500 TYR A O 1
ATOM 4095 N N . LYS A 1 501 ? -3.859 24.996 53.519 1.00 97.12 501 LYS A N 1
ATOM 4096 C CA . LYS A 1 501 ? -2.752 24.165 53.018 1.00 97.12 501 LYS A CA 1
ATOM 4097 C C . LYS A 1 501 ? -3.267 23.069 52.087 1.00 97.12 501 LYS A C 1
ATOM 4099 O O . LYS A 1 501 ? -4.229 22.392 52.422 1.00 97.12 501 LYS A O 1
ATOM 4104 N N . VAL A 1 502 ? -2.599 22.844 50.957 1.00 97.19 502 VAL A N 1
ATOM 4105 C CA . VAL A 1 502 ? -2.860 21.686 50.084 1.00 97.19 502 VAL A CA 1
ATOM 4106 C C . VAL A 1 502 ? -1.726 20.666 50.147 1.00 97.19 502 VAL A C 1
ATOM 4108 O O . VAL A 1 502 ? -0.549 21.027 50.253 1.00 97.19 502 VAL A O 1
ATOM 4111 N N . ASN A 1 503 ? -2.080 19.382 50.098 1.00 97.12 503 ASN A N 1
ATOM 4112 C CA . ASN A 1 503 ? -1.137 18.264 50.147 1.00 97.12 503 ASN A CA 1
ATOM 4113 C C . ASN A 1 503 ? -0.496 17.966 48.770 1.00 97.12 503 ASN A C 1
ATOM 4115 O O . ASN A 1 503 ? -0.648 18.724 47.809 1.00 97.12 503 ASN A O 1
ATOM 4119 N N . GLU A 1 504 ? 0.237 16.855 48.658 1.00 96.19 504 GLU A N 1
ATOM 4120 C CA . GLU A 1 504 ? 0.925 16.436 47.423 1.00 96.19 504 GLU A CA 1
ATOM 4121 C C . GLU A 1 504 ? -0.026 16.153 46.244 1.00 96.19 504 GLU A C 1
ATOM 4123 O O . GLU A 1 504 ? 0.371 16.266 45.086 1.00 96.19 504 GLU A O 1
ATOM 4128 N N . LYS A 1 505 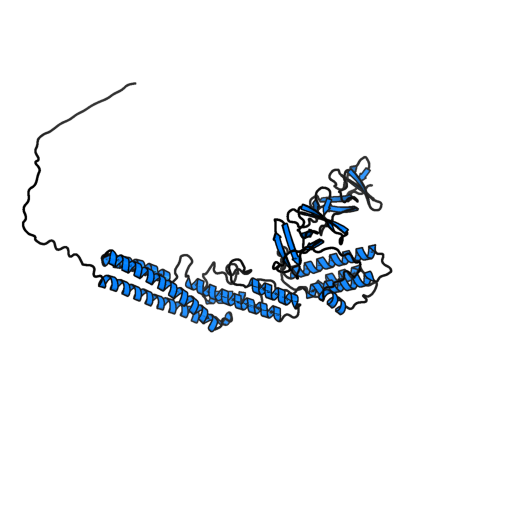? -1.290 15.832 46.546 1.00 95.12 505 LYS A N 1
ATOM 4129 C CA . LYS A 1 505 ? -2.380 15.540 45.601 1.00 95.12 505 LYS A CA 1
ATOM 4130 C C . LYS A 1 505 ? -3.234 16.781 45.314 1.00 95.12 505 LYS A C 1
ATOM 4132 O O . LYS A 1 505 ? -4.215 16.690 44.585 1.00 95.12 505 LYS A O 1
ATOM 4137 N N . GLY A 1 506 ? -2.870 17.925 45.898 1.00 96.19 506 GLY A N 1
ATOM 4138 C CA . GLY A 1 506 ? -3.592 19.192 45.802 1.00 96.19 506 GLY A CA 1
ATOM 4139 C C . GLY A 1 506 ? -4.870 19.277 46.638 1.00 96.19 506 GLY A C 1
ATOM 4140 O O . GLY A 1 506 ? -5.620 20.241 46.505 1.00 96.19 506 GLY A O 1
ATOM 4141 N N . GLU A 1 507 ? -5.109 18.296 47.509 1.00 97.44 507 GLU A N 1
ATOM 4142 C CA . GLU A 1 507 ? -6.268 18.245 48.401 1.00 97.44 507 GLU A CA 1
ATOM 4143 C C . GLU A 1 507 ? -6.038 19.193 49.587 1.00 97.44 507 GLU A C 1
ATOM 4145 O O . GLU A 1 507 ? -4.962 19.163 50.194 1.00 97.44 507 GLU A O 1
ATOM 4150 N N . TRP A 1 508 ? -7.033 20.013 49.937 1.00 96.31 508 TRP A N 1
ATOM 4151 C CA . TRP A 1 508 ? -7.030 20.800 51.175 1.00 96.31 508 TRP A CA 1
ATOM 4152 C C . TRP A 1 508 ? -6.980 19.884 52.412 1.00 96.31 508 TRP A C 1
ATOM 4154 O O . TRP A 1 508 ? -7.720 18.899 52.490 1.00 96.31 508 TRP A O 1
ATOM 4164 N N . VAL A 1 509 ? -6.098 20.229 53.358 1.00 92.81 509 VAL A N 1
ATOM 4165 C CA . VAL A 1 509 ? -5.852 19.564 54.651 1.00 92.81 509 VAL A CA 1
ATOM 4166 C C . VAL A 1 509 ? -5.728 20.558 55.810 1.00 92.81 509 VAL A C 1
ATOM 4168 O O . VAL A 1 509 ? -5.472 21.760 55.549 1.00 92.81 509 VAL A O 1
#

Radius of gyration: 42.91 Å; chains: 1; bounding box: 123×90×127 Å

Secondary structure (DSSP, 8-state):
-----------------------------------------HHHHHHHHHHHHHHHHHHHHHHHHHHHHHHHT--GGGGT--HHHHHHHHHHHHHHHHHHHHHHHHHHHHHHHHHHHHT--HHHHHHHHHHHHHHHHHHHHTEETTEEHHHHHHHHHHHHHHHHHHHHHHHHHHHH-TT--HHHHHHHHHHHHHHT--STTT-S--TTTSTTT--TT----HHHHHHHHHHHHSTT--SS-----HHHHHHHHHHHHHHHHHHHT-TTS-HHHHHHHHHHHHHHHHHHHHHHHHHTT--TTS--SS--PPPHHHHHHHHHHHHHHHTTSS--SS-HHHHHHHHHH----S--------------------TT-EEEETTEEEEB-TTSPBP-SEEETTEEE-TTSPBP-SEEEEETTTTEEEEE-TTSBBP-SEEETTEEE-GGGPBP-SEEEEETTTTEEEEE-TTSBBP-SEEEEETTEEEEE-TTSPBP-SEEETTEEE-TTSBB-

Sequence (509 aa):
MKKEMKHALVALGLSTLLVPTFANQVVYAQEESHETTTSVSPEDIKKMIEETKDDLQNFKKQVEHRLFEEIDKGEWDIVSISKSDVSSIKDELREELNNNLKYSMEQLENLRNYSLERKIPLKELSKILSDFKKSQLSYINGDGEKGNHFAYRMKHAVAKLAILKKKNLVISQVNNDSHYTELEKKEMLDRVSRYYSPGFHQSGFDEDNDKYLTLFNNQDNLNTYLKKVSLFLSNNHYPISTVPKEKNIREINAVAFMEKTAISNDDTLSKAEKISMFSKIDDIVEEGIHKVKREAGLLHEEEPELVHMLSPEELSVFTKRIEDVYQGKAKPKVTKEEAIQAVSTGTSSSVSTSSQSTVTANEETKKDHQASKWFKESGKWYYNDLSGNLVRNRWVGRYYLKADASMAASEWIYDDDYKSWFYVDSTGSYVEKAWQGEYYLKRGGYMAKSEWVFDSQYDSWYYLNQDGKYARNQWIKDGDKWYYLLADGKLAKNMTINGYKVNEKGEWV

Foldseek 3Di:
DDDDDDDDDDDDDDDDDDDDDDDDDDDDDDDDPPPPPPQLDLVLLVVLLVVLLVVLVVLLVVLLVVLVVLLVVFPCVLLPQDPVLSVVLSVVLNVVLVVLSVVLNVVSVVLSVVCVVVVDPPVVVVVVSVVSSVVSSCVSNQQDPQGRPSLLSSLVSVLLVLLVLLLVVVLVVLVPDPLDDPVRSVVVNVVSCQCSDDDPPGHVDDQCPDPLSRCNNPPDRNHRSSVSSSVCNDPPDDPDQPERQVNLLLLLQLLLVQLLQVLVPDPVDDPVLSVVLNVQSVVLSVVSSVVQCQLSQNDPVRNDPHRYGDDPVRSVVSSVSNCVSNVCPDGGPADSVRSSVCVVVDPPPPPDDDDDDDDDDDDDDDDPQAAQDWDADPNFIWGAHRVRHTDELDDDVQWHQHNVRTTDEQDWDQRPVVNFIWGAYRVRGTDELDDDVQWHQHVVRGTAEQDWDQRPVVRFIWGAYRVRGTDEQDWDDDPNWIWHAHRVRGTDEQDADPNWGAHRVRTTD

pLDDT: mean 80.04, std 20.8, range [23.69, 98.38]